Protein AF-A0A975AKE6-F1 (afdb_monomer_lite)

Structure (mmCIF, N/CA/C/O backbone):
data_AF-A0A975AKE6-F1
#
_entry.id   AF-A0A975AKE6-F1
#
loop_
_atom_site.group_PDB
_atom_site.id
_atom_site.type_symbol
_atom_site.label_atom_id
_atom_site.label_alt_id
_atom_site.label_comp_id
_atom_site.label_asym_id
_atom_site.label_entity_id
_atom_site.label_seq_id
_atom_site.pdbx_PDB_ins_code
_atom_site.Cartn_x
_atom_site.Cartn_y
_atom_site.Cartn_z
_atom_site.occupancy
_atom_site.B_iso_or_equiv
_atom_site.auth_seq_id
_atom_site.auth_comp_id
_atom_site.auth_asym_id
_atom_site.auth_atom_id
_atom_site.pdbx_PDB_model_num
ATOM 1 N N . MET A 1 1 ? 58.321 51.737 -12.102 1.00 49.88 1 MET A N 1
ATOM 2 C CA . MET A 1 1 ? 56.994 51.099 -11.915 1.00 49.88 1 MET A CA 1
ATOM 3 C C . MET A 1 1 ? 56.780 49.805 -12.716 1.00 49.88 1 MET A C 1
ATOM 5 O O . MET A 1 1 ? 56.146 48.914 -12.180 1.00 49.88 1 MET A O 1
ATOM 9 N N . LYS A 1 2 ? 57.360 49.602 -13.915 1.00 44.12 2 LYS A N 1
ATOM 10 C CA . LYS A 1 2 ? 57.200 48.333 -14.673 1.00 44.12 2 LYS A CA 1
ATOM 11 C C . LYS A 1 2 ? 58.024 47.121 -14.178 1.00 44.12 2 LYS A C 1
ATOM 13 O O . LYS A 1 2 ? 57.727 46.002 -14.566 1.00 44.12 2 LYS A O 1
ATOM 18 N N . ARG A 1 3 ? 59.021 47.306 -13.299 1.00 41.59 3 ARG A N 1
ATOM 19 C CA . ARG A 1 3 ? 59.817 46.194 -12.724 1.00 41.59 3 ARG A CA 1
ATOM 20 C C . ARG A 1 3 ? 59.220 45.582 -11.447 1.00 41.59 3 ARG A C 1
ATOM 22 O O . ARG A 1 3 ? 59.455 44.413 -11.188 1.00 41.59 3 ARG A O 1
ATOM 29 N N . ALA A 1 4 ? 58.394 46.324 -10.703 1.00 42.16 4 ALA A N 1
ATOM 30 C CA . ALA A 1 4 ? 57.720 45.802 -9.509 1.00 42.16 4 ALA A CA 1
ATOM 31 C C . ALA A 1 4 ? 56.548 44.865 -9.867 1.00 42.16 4 ALA A C 1
ATOM 33 O O . ALA A 1 4 ? 56.367 43.837 -9.227 1.00 42.16 4 ALA A O 1
ATOM 34 N N . ALA A 1 5 ? 55.818 45.155 -10.951 1.00 44.94 5 ALA A N 1
ATOM 35 C CA . ALA A 1 5 ? 54.724 44.304 -11.430 1.00 44.94 5 ALA A CA 1
ATOM 36 C C . ALA A 1 5 ? 55.206 42.947 -11.987 1.00 44.94 5 ALA A C 1
ATOM 38 O O . ALA A 1 5 ? 54.518 41.939 -11.840 1.00 44.94 5 ALA A O 1
ATOM 39 N N . LEU A 1 6 ? 56.411 42.896 -12.573 1.00 47.75 6 LEU A N 1
ATOM 40 C CA . LEU A 1 6 ? 56.992 41.656 -13.101 1.00 47.75 6 LEU A CA 1
ATOM 41 C C . LEU A 1 6 ? 57.468 40.722 -11.974 1.00 47.75 6 LEU A C 1
ATOM 43 O O . LEU A 1 6 ? 57.245 39.520 -12.043 1.00 47.75 6 LEU A O 1
ATOM 47 N N . VAL A 1 7 ? 58.056 41.271 -10.904 1.00 57.16 7 VAL A N 1
ATOM 48 C CA . VAL A 1 7 ? 58.515 40.483 -9.744 1.00 57.16 7 VAL A CA 1
ATOM 49 C C . VAL A 1 7 ? 57.334 39.918 -8.948 1.00 57.16 7 VAL A C 1
ATOM 51 O O . VAL A 1 7 ? 57.383 38.768 -8.525 1.00 57.16 7 VAL A O 1
ATOM 54 N N . VAL A 1 8 ? 56.234 40.670 -8.824 1.00 57.34 8 VAL A N 1
ATOM 55 C CA . VAL A 1 8 ? 54.997 40.179 -8.189 1.00 57.34 8 VAL A CA 1
ATOM 56 C C . VAL A 1 8 ? 54.318 39.099 -9.041 1.00 57.34 8 VAL A C 1
ATOM 58 O O . VAL A 1 8 ? 53.851 38.104 -8.498 1.00 57.34 8 VAL A O 1
ATOM 61 N N . SER A 1 9 ? 54.346 39.218 -10.373 1.00 52.47 9 SER A N 1
ATOM 62 C CA . SER A 1 9 ? 53.786 38.192 -11.269 1.00 52.47 9 SER A CA 1
ATOM 63 C C . SER A 1 9 ? 54.607 36.894 -11.268 1.00 52.47 9 SER A C 1
ATOM 65 O O . SER A 1 9 ? 54.035 35.809 -11.315 1.00 52.47 9 SER A O 1
ATOM 67 N N . ILE A 1 10 ? 55.938 36.985 -11.145 1.00 57.59 10 ILE A N 1
ATOM 68 C CA . ILE A 1 10 ? 56.830 35.815 -11.043 1.00 57.59 10 ILE A CA 1
ATOM 69 C C . ILE A 1 10 ? 56.702 35.135 -9.671 1.00 57.59 10 ILE A C 1
ATOM 71 O O . ILE A 1 10 ? 56.704 33.909 -9.603 1.00 57.59 10 ILE A O 1
ATOM 75 N N . LEU A 1 11 ? 56.513 35.896 -8.586 1.00 48.44 11 LEU A N 1
ATOM 76 C CA . LEU A 1 11 ? 56.268 35.328 -7.255 1.00 48.44 11 LEU A CA 1
ATOM 77 C C . LEU A 1 11 ? 54.892 34.651 -7.155 1.00 48.44 11 LEU A C 1
ATOM 79 O O . LEU A 1 11 ? 54.793 33.581 -6.562 1.00 48.44 11 LEU A O 1
ATOM 83 N N . ILE A 1 12 ? 53.852 35.203 -7.790 1.00 55.06 12 ILE A N 1
ATOM 84 C CA . ILE A 1 12 ? 52.533 34.553 -7.868 1.00 55.06 12 ILE A CA 1
ATOM 85 C C . ILE A 1 12 ? 52.611 33.284 -8.732 1.00 55.06 12 ILE A C 1
ATOM 87 O O . ILE A 1 12 ? 52.099 32.244 -8.326 1.00 55.06 12 ILE A O 1
ATOM 91 N N . ALA A 1 13 ? 53.330 33.311 -9.860 1.00 44.41 13 ALA A N 1
ATOM 92 C CA . ALA A 1 13 ? 53.538 32.126 -10.695 1.00 44.41 13 ALA A CA 1
ATOM 93 C C . ALA A 1 13 ? 54.356 31.023 -9.990 1.00 44.41 13 ALA A C 1
ATOM 95 O O . ALA A 1 13 ? 54.027 29.849 -10.131 1.00 44.41 13 ALA A O 1
ATOM 96 N N . MET A 1 14 ? 55.363 31.366 -9.174 1.00 41.09 14 MET A N 1
ATOM 97 C CA . MET A 1 14 ? 56.112 30.379 -8.375 1.00 41.09 14 MET A CA 1
ATOM 98 C C . MET A 1 14 ? 55.288 29.801 -7.218 1.00 41.09 14 MET A C 1
ATOM 100 O O . MET A 1 14 ? 55.422 28.617 -6.923 1.00 41.09 14 MET A O 1
ATOM 104 N N . VAL A 1 15 ? 54.392 30.580 -6.602 1.00 46.50 15 VAL A N 1
ATOM 105 C CA . VAL A 1 15 ? 53.468 30.066 -5.573 1.00 46.50 15 VAL A CA 1
ATOM 106 C C . VAL A 1 15 ? 52.425 29.117 -6.182 1.00 46.50 15 VAL A C 1
ATOM 108 O O . VAL A 1 15 ? 52.074 28.122 -5.549 1.00 46.50 15 VAL A O 1
ATOM 111 N N . PHE A 1 16 ? 51.987 29.354 -7.424 1.00 44.34 16 PHE A N 1
ATOM 112 C CA . PHE A 1 16 ? 51.128 28.414 -8.157 1.00 44.34 16 PHE A CA 1
ATOM 113 C C . PHE A 1 16 ? 51.883 27.182 -8.682 1.00 44.34 16 PHE A C 1
ATOM 115 O O . PHE A 1 16 ? 51.294 26.108 -8.753 1.00 44.34 16 PHE A O 1
ATOM 122 N N . TRP A 1 17 ? 53.181 27.290 -8.983 1.00 37.31 17 TRP A N 1
ATOM 123 C CA . TRP A 1 17 ? 53.981 26.150 -9.443 1.00 37.31 17 TRP A CA 1
ATOM 124 C C . TRP A 1 17 ? 54.412 25.225 -8.293 1.00 37.31 17 TRP A C 1
ATOM 126 O O . TRP A 1 17 ? 54.286 24.012 -8.417 1.00 37.31 17 TRP A O 1
ATOM 136 N N . VAL A 1 18 ? 54.781 25.773 -7.126 1.00 41.84 18 VAL A N 1
ATOM 137 C CA . VAL A 1 18 ? 55.120 24.973 -5.928 1.00 41.84 18 VAL A CA 1
ATOM 138 C C . VAL A 1 18 ? 53.881 24.318 -5.296 1.00 41.84 18 VAL A C 1
ATOM 140 O O . VAL A 1 18 ? 53.994 23.250 -4.707 1.00 41.84 18 VAL A O 1
ATOM 143 N N . LYS A 1 19 ? 52.674 24.879 -5.480 1.00 38.41 19 LYS A N 1
ATOM 144 C CA . LYS A 1 19 ? 51.414 24.196 -5.114 1.00 38.41 19 LYS A CA 1
ATOM 145 C C . LYS A 1 19 ? 50.866 23.257 -6.198 1.00 38.41 19 LYS A C 1
ATOM 147 O O . LYS A 1 19 ? 49.964 22.477 -5.910 1.00 38.41 19 LYS A O 1
ATOM 152 N N . GLY A 1 20 ? 51.396 23.319 -7.422 1.00 35.25 20 GLY A N 1
ATOM 153 C CA . GLY A 1 20 ? 50.968 22.490 -8.552 1.00 35.25 20 GLY A CA 1
ATOM 154 C C . GLY A 1 20 ? 51.682 21.140 -8.655 1.00 35.25 20 GLY A C 1
ATOM 155 O O . GLY A 1 20 ? 51.139 20.223 -9.261 1.00 35.25 20 GLY A O 1
ATOM 156 N N . THR A 1 21 ? 52.861 20.982 -8.045 1.00 36.75 21 THR A N 1
ATOM 157 C CA . THR A 1 21 ? 53.654 19.742 -8.147 1.00 36.75 21 THR A CA 1
ATOM 158 C C . THR A 1 21 ? 53.524 18.787 -6.958 1.00 36.75 21 THR A C 1
ATOM 160 O O . THR A 1 21 ? 54.073 17.696 -7.028 1.00 36.75 21 THR A O 1
ATOM 163 N N . ASP A 1 22 ? 52.756 19.135 -5.918 1.00 34.28 22 ASP A N 1
ATOM 164 C CA . ASP A 1 22 ? 52.519 18.259 -4.748 1.00 34.28 22 ASP A CA 1
ATOM 165 C C . ASP A 1 22 ? 51.100 17.652 -4.688 1.00 34.28 22 ASP A C 1
ATOM 167 O O . ASP A 1 22 ? 50.769 16.906 -3.773 1.00 34.28 22 ASP A O 1
ATOM 171 N N . ILE A 1 23 ? 50.246 17.914 -5.688 1.00 34.56 23 ILE A N 1
ATOM 172 C CA . ILE A 1 23 ? 48.891 17.322 -5.775 1.00 34.56 23 ILE A CA 1
ATOM 173 C C . ILE A 1 23 ? 48.844 16.128 -6.753 1.00 34.56 23 ILE A C 1
ATOM 175 O O . ILE A 1 23 ? 47.845 15.417 -6.826 1.00 34.56 23 ILE A O 1
ATOM 179 N N . GLN A 1 24 ? 49.946 15.823 -7.450 1.00 34.19 24 GLN A N 1
ATOM 180 C CA . GLN A 1 24 ? 50.045 14.662 -8.350 1.00 34.19 24 GLN A CA 1
ATOM 181 C C . GLN A 1 24 ? 50.717 13.413 -7.748 1.00 34.19 24 GLN A C 1
ATOM 183 O O . GLN A 1 24 ? 50.883 12.430 -8.463 1.00 34.19 24 GLN A O 1
ATOM 188 N N . ALA A 1 25 ? 51.037 13.389 -6.447 1.00 33.97 25 ALA A N 1
ATOM 189 C CA . ALA A 1 25 ? 51.687 12.229 -5.817 1.00 33.97 25 ALA A CA 1
ATOM 190 C C . ALA A 1 25 ? 50.913 11.574 -4.654 1.00 33.97 25 ALA A C 1
ATOM 192 O O . ALA A 1 25 ? 51.391 10.587 -4.103 1.00 33.97 25 ALA A O 1
ATOM 193 N N . GLN A 1 26 ? 49.714 12.048 -4.284 1.00 35.81 26 GLN A N 1
ATOM 194 C CA . GLN A 1 26 ? 48.976 11.449 -3.157 1.00 35.81 26 GLN A CA 1
ATOM 195 C C . GLN A 1 26 ? 47.446 11.479 -3.291 1.00 35.81 26 GLN A C 1
ATOM 197 O O . GLN A 1 26 ? 46.709 11.747 -2.348 1.00 35.81 26 GLN A O 1
ATOM 202 N N . LYS A 1 27 ? 46.957 11.133 -4.482 1.00 29.89 27 LYS A N 1
ATOM 203 C CA . LYS A 1 27 ? 45.608 10.587 -4.664 1.00 29.89 27 LYS A CA 1
ATOM 204 C C . LYS A 1 27 ? 45.702 9.330 -5.524 1.00 29.89 27 LYS A C 1
ATOM 206 O O . LYS A 1 27 ? 45.198 9.260 -6.638 1.00 29.89 27 LYS A O 1
ATOM 211 N N . GLN A 1 28 ? 46.334 8.301 -4.960 1.00 30.12 28 GLN A N 1
ATOM 212 C CA . GLN A 1 28 ? 45.727 6.980 -5.068 1.00 30.12 28 GLN A CA 1
ATOM 213 C C . GLN A 1 28 ? 44.375 7.106 -4.367 1.00 30.12 28 GLN A C 1
ATOM 215 O O . GLN A 1 28 ? 44.246 6.911 -3.164 1.00 30.12 28 GLN A O 1
ATOM 220 N N . THR A 1 29 ? 43.366 7.537 -5.119 1.00 29.88 29 THR A N 1
ATOM 221 C CA . THR A 1 29 ? 42.022 7.050 -4.877 1.00 29.88 29 THR A CA 1
ATOM 222 C C . THR A 1 29 ? 42.173 5.539 -4.919 1.00 29.88 29 THR A C 1
ATOM 224 O O . THR A 1 29 ? 42.342 4.952 -5.986 1.00 29.88 29 THR A O 1
ATOM 227 N N . GLU A 1 30 ? 42.156 4.908 -3.750 1.00 27.14 30 GLU A N 1
ATOM 228 C CA . GLU A 1 30 ? 41.479 3.634 -3.634 1.00 27.14 30 GLU A CA 1
ATOM 229 C C . GLU A 1 30 ? 40.053 3.894 -4.134 1.00 27.14 30 GLU A C 1
ATOM 231 O O . GLU A 1 30 ? 39.128 4.163 -3.374 1.00 27.14 30 GLU A O 1
ATOM 236 N N . THR A 1 31 ? 39.854 3.842 -5.454 1.00 27.42 31 THR A N 1
ATOM 237 C CA . THR A 1 31 ? 38.698 3.128 -5.965 1.00 27.42 31 THR A CA 1
ATOM 238 C C . THR A 1 31 ? 38.788 1.784 -5.271 1.00 27.42 31 THR A C 1
ATOM 240 O O . THR A 1 31 ? 39.519 0.898 -5.709 1.00 27.42 31 THR A O 1
ATOM 243 N N . LYS A 1 32 ? 38.082 1.644 -4.146 1.00 28.23 32 LYS A N 1
ATOM 244 C CA . LYS A 1 32 ? 37.497 0.361 -3.812 1.00 28.23 32 LYS A CA 1
ATOM 245 C C . LYS A 1 32 ? 36.638 0.025 -5.025 1.00 28.23 32 LYS A C 1
ATOM 247 O O . LYS A 1 32 ? 35.461 0.356 -5.077 1.00 28.23 32 LYS A O 1
ATOM 252 N N . GLN A 1 33 ? 37.254 -0.596 -6.031 1.00 28.70 33 GLN A N 1
ATOM 253 C CA . GLN A 1 33 ? 36.583 -1.662 -6.738 1.00 28.70 33 GLN A CA 1
ATOM 254 C C . GLN A 1 33 ? 36.120 -2.576 -5.612 1.00 28.70 33 GLN A C 1
ATOM 256 O O . GLN A 1 33 ? 36.915 -3.310 -5.029 1.00 28.70 33 GLN A O 1
ATOM 261 N N . MET A 1 34 ? 34.857 -2.430 -5.208 1.00 27.95 34 MET A N 1
ATOM 262 C CA . MET A 1 34 ? 34.174 -3.553 -4.601 1.00 27.95 34 MET A CA 1
ATOM 263 C C . MET A 1 34 ? 34.404 -4.693 -5.579 1.00 27.95 34 MET A C 1
ATOM 265 O O . MET A 1 34 ? 34.076 -4.554 -6.761 1.00 27.95 34 MET A O 1
ATOM 269 N N . GLU A 1 35 ? 35.072 -5.744 -5.105 1.00 25.98 35 GLU A N 1
ATOM 270 C CA . GLU A 1 35 ? 35.262 -6.942 -5.903 1.00 25.98 35 GLU A CA 1
ATOM 271 C C . GLU A 1 35 ? 33.906 -7.291 -6.526 1.00 25.98 35 GLU A C 1
ATOM 273 O O . GLU A 1 35 ? 32.893 -7.289 -5.807 1.00 25.98 35 GLU A O 1
ATOM 278 N N . PRO A 1 36 ? 33.843 -7.525 -7.851 1.00 29.66 36 PRO A N 1
ATOM 279 C CA . PRO A 1 36 ? 32.657 -8.133 -8.424 1.00 29.66 36 PRO A CA 1
ATOM 280 C C . PRO A 1 36 ? 32.360 -9.353 -7.564 1.00 29.66 36 PRO A C 1
ATOM 282 O O . PRO A 1 36 ? 33.284 -10.101 -7.241 1.00 29.66 36 PRO A O 1
ATOM 285 N N . VAL A 1 37 ? 31.104 -9.515 -7.136 1.00 35.47 37 VAL A N 1
ATOM 286 C CA . VAL A 1 37 ? 30.696 -10.724 -6.421 1.00 35.47 37 VAL A CA 1
ATOM 287 C C . VAL A 1 37 ? 31.221 -11.882 -7.253 1.00 35.47 37 VAL A C 1
ATOM 289 O O . VAL A 1 37 ? 30.804 -12.057 -8.401 1.00 35.47 37 VAL A O 1
ATOM 292 N N . ALA A 1 38 ? 32.195 -12.607 -6.705 1.00 29.20 38 ALA A N 1
ATOM 293 C CA . ALA A 1 38 ? 32.688 -13.830 -7.291 1.00 29.20 38 ALA A CA 1
ATOM 294 C C . ALA A 1 38 ? 31.552 -14.842 -7.143 1.00 29.20 38 ALA A C 1
ATOM 296 O O . ALA A 1 38 ? 31.514 -15.649 -6.220 1.00 29.20 38 ALA A O 1
ATOM 297 N N . ILE A 1 39 ? 30.558 -14.732 -8.025 1.00 43.06 39 ILE A N 1
ATOM 298 C CA . ILE A 1 39 ? 29.711 -15.856 -8.365 1.00 43.06 39 ILE A CA 1
ATOM 299 C C . ILE A 1 39 ? 30.700 -16.874 -8.920 1.00 43.06 39 ILE A C 1
ATOM 301 O O . ILE A 1 39 ? 31.447 -16.570 -9.852 1.00 43.06 39 ILE A O 1
ATOM 305 N N . ASP A 1 40 ? 30.773 -18.030 -8.274 1.00 40.41 40 ASP A N 1
ATOM 306 C CA . ASP A 1 40 ? 31.625 -19.141 -8.675 1.00 40.41 40 ASP A CA 1
ATOM 307 C C . ASP A 1 40 ? 31.110 -19.698 -10.013 1.00 40.41 40 ASP A C 1
ATOM 309 O O . ASP A 1 40 ? 30.328 -20.648 -10.080 1.00 40.41 40 ASP A O 1
ATOM 313 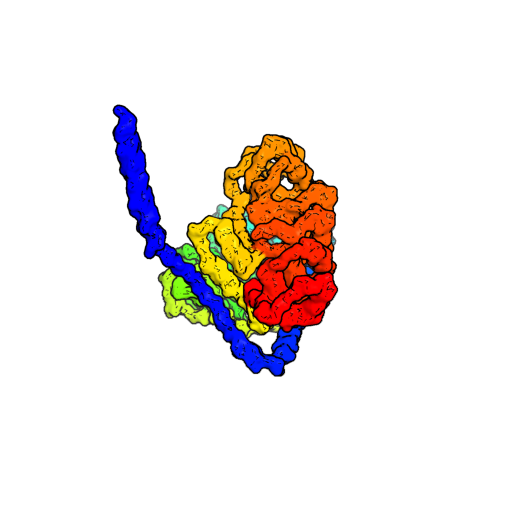N N . TRP A 1 41 ? 31.483 -19.012 -11.093 1.00 42.44 41 TRP A N 1
ATOM 314 C CA . TRP A 1 41 ? 31.120 -19.366 -12.458 1.00 42.44 41 TRP A CA 1
ATOM 315 C C . TRP A 1 41 ? 31.775 -20.686 -12.874 1.00 42.44 41 TRP A C 1
ATOM 317 O O . TRP A 1 41 ? 31.175 -21.419 -13.653 1.00 42.44 41 TRP A O 1
ATOM 327 N N . GLU A 1 42 ? 32.931 -21.040 -12.296 1.00 39.66 42 GLU A N 1
ATOM 328 C CA . GLU A 1 42 ? 33.605 -22.324 -12.533 1.00 39.66 42 GLU A CA 1
ATOM 329 C C . GLU A 1 42 ? 32.760 -23.510 -12.043 1.00 39.66 42 GLU A C 1
ATOM 331 O O . GLU A 1 42 ? 32.706 -24.550 -12.704 1.00 39.66 42 GLU A O 1
ATOM 336 N N . ARG A 1 43 ? 32.020 -23.354 -10.937 1.00 41.28 43 ARG A N 1
ATOM 337 C CA . ARG A 1 43 ? 31.096 -24.386 -10.437 1.00 41.28 43 ARG A CA 1
ATOM 338 C C . ARG A 1 43 ? 29.852 -24.581 -11.312 1.00 41.28 43 ARG A C 1
ATOM 340 O O . ARG A 1 43 ? 29.280 -25.669 -11.297 1.00 41.28 43 ARG A O 1
ATOM 347 N N . LEU A 1 44 ? 29.447 -23.567 -12.082 1.00 37.25 44 LEU A N 1
ATOM 348 C CA . LEU A 1 44 ? 28.338 -23.642 -13.046 1.00 37.25 44 LEU A CA 1
ATOM 349 C C . LEU A 1 44 ? 28.811 -24.083 -14.445 1.00 37.25 44 LEU A C 1
ATOM 351 O O . LEU A 1 44 ? 28.113 -24.838 -15.116 1.00 37.25 44 LEU A O 1
ATOM 355 N N . GLU A 1 45 ? 30.014 -23.711 -14.878 1.00 39.44 45 GLU A N 1
ATOM 356 C CA . GLU A 1 45 ? 30.580 -24.137 -16.170 1.00 39.44 45 GLU A CA 1
ATOM 357 C C . GLU A 1 45 ? 30.930 -25.635 -16.207 1.00 39.44 45 GLU A C 1
ATOM 359 O O . GLU A 1 45 ? 30.842 -26.266 -17.258 1.00 39.44 45 GLU A O 1
ATOM 364 N N . GLN A 1 46 ? 31.198 -26.269 -15.058 1.00 39.16 46 GLN A N 1
ATOM 365 C CA . GLN A 1 46 ? 31.370 -27.731 -14.968 1.00 39.16 46 GLN A CA 1
ATOM 366 C C . GLN A 1 46 ? 30.069 -28.536 -15.189 1.00 39.16 46 GLN A C 1
ATOM 368 O O . GLN A 1 46 ? 30.066 -29.765 -15.083 1.00 39.16 46 GLN A O 1
ATOM 373 N N . THR A 1 47 ? 28.955 -27.868 -15.507 1.00 40.34 47 THR A N 1
ATOM 374 C CA . THR A 1 47 ? 27.612 -28.455 -15.561 1.00 40.34 47 THR A CA 1
ATOM 375 C C . THR A 1 47 ? 26.943 -28.350 -16.944 1.00 40.34 47 THR A C 1
ATOM 377 O O . THR A 1 47 ? 25.723 -28.275 -17.049 1.00 40.34 47 THR A O 1
ATOM 380 N N . GLU A 1 48 ? 27.710 -28.473 -18.037 1.00 41.88 48 GLU A N 1
ATOM 381 C CA . GLU A 1 48 ? 27.177 -28.604 -19.417 1.00 41.88 48 GLU A CA 1
ATOM 382 C C . GLU A 1 48 ? 26.185 -29.786 -19.589 1.00 41.88 48 GLU A C 1
ATOM 384 O O . GLU A 1 48 ? 25.355 -29.786 -20.495 1.00 41.88 48 GLU A O 1
ATOM 389 N N . SER A 1 49 ? 26.196 -30.786 -18.692 1.00 43.75 49 SER A N 1
ATOM 390 C CA . SER A 1 49 ? 25.216 -31.896 -18.682 1.00 43.75 49 SER A CA 1
ATOM 391 C C . SER A 1 49 ? 23.952 -31.645 -17.833 1.00 43.75 49 SER A C 1
ATOM 393 O O . SER A 1 49 ? 23.087 -32.516 -17.724 1.00 43.75 49 SER A O 1
ATOM 395 N N . LEU A 1 50 ? 23.826 -30.453 -17.242 1.00 46.44 50 LEU A N 1
ATOM 396 C CA . LEU A 1 50 ? 22.885 -30.097 -16.165 1.00 46.44 50 LEU A CA 1
ATOM 397 C C . LEU A 1 50 ? 22.021 -28.860 -16.501 1.00 46.44 50 LEU A C 1
ATOM 399 O O . LEU A 1 50 ? 21.095 -28.549 -15.748 1.00 46.44 50 LEU A O 1
ATOM 403 N N . GLU A 1 51 ? 22.229 -28.218 -17.661 1.00 58.16 51 GLU A N 1
ATOM 404 C CA . GLU A 1 51 ? 21.378 -27.116 -18.149 1.00 58.16 51 GLU A CA 1
ATOM 405 C C . GLU A 1 51 ? 19.901 -27.524 -18.243 1.00 58.16 51 GLU A C 1
ATOM 407 O O . GLU A 1 51 ? 19.008 -26.759 -17.886 1.00 58.16 51 GLU A O 1
ATOM 412 N N . LYS A 1 52 ? 19.617 -28.759 -18.676 1.00 60.03 52 LYS A N 1
ATOM 413 C CA . LYS A 1 52 ? 18.241 -29.254 -18.814 1.00 60.03 52 LYS A CA 1
ATOM 414 C C . LYS A 1 52 ? 17.532 -29.421 -17.452 1.00 60.03 52 LYS A C 1
ATOM 416 O O . LYS A 1 52 ? 16.441 -28.875 -17.315 1.00 60.03 52 LYS A O 1
ATOM 421 N N . PRO A 1 53 ? 18.126 -30.077 -16.433 1.00 68.94 53 PRO A N 1
ATOM 422 C CA . PRO A 1 53 ? 17.592 -30.090 -15.066 1.00 68.94 53 PRO A CA 1
ATOM 423 C C . PRO A 1 53 ? 17.347 -28.706 -14.448 1.00 68.94 53 PRO A C 1
ATOM 425 O O . PRO A 1 53 ? 16.322 -28.513 -13.789 1.00 68.94 53 PRO A O 1
ATOM 428 N N . LEU A 1 54 ? 18.245 -27.738 -14.668 1.00 75.19 54 LEU A N 1
ATOM 429 C CA . LEU A 1 54 ? 18.063 -26.361 -14.194 1.00 75.19 54 LEU A CA 1
ATOM 430 C C . LEU A 1 54 ? 16.887 -25.678 -14.907 1.00 75.19 54 LEU A C 1
ATOM 432 O O . LEU A 1 54 ? 16.012 -25.118 -14.251 1.00 75.19 54 LEU A O 1
ATOM 436 N N . LEU A 1 55 ? 16.823 -25.775 -16.238 1.00 75.38 55 LEU A N 1
ATOM 437 C CA . LEU A 1 55 ? 15.743 -25.204 -17.047 1.00 75.38 55 LEU A CA 1
ATOM 438 C C . LEU A 1 55 ? 14.378 -25.824 -16.748 1.00 75.38 55 LEU A C 1
ATOM 440 O O . LEU A 1 55 ? 13.371 -25.117 -16.773 1.00 75.38 55 LEU A O 1
ATOM 444 N N . ASP A 1 56 ? 14.326 -27.129 -16.488 1.00 75.75 56 ASP A N 1
ATOM 445 C CA . ASP A 1 56 ? 13.099 -27.811 -16.078 1.00 75.75 56 ASP A CA 1
ATOM 446 C C . ASP A 1 56 ? 12.683 -27.350 -14.665 1.00 75.75 56 ASP A C 1
ATOM 448 O O . ASP A 1 56 ? 11.529 -26.977 -14.469 1.00 75.75 56 ASP A O 1
ATOM 452 N N . SER A 1 57 ? 13.629 -27.211 -13.725 1.00 77.31 57 SER A N 1
ATOM 453 C CA . SER A 1 57 ? 13.354 -26.687 -12.373 1.00 77.31 57 SER A CA 1
ATOM 454 C C . SER A 1 57 ? 12.846 -25.239 -12.379 1.00 77.31 57 SER A C 1
ATOM 456 O O . SER A 1 57 ? 11.874 -24.919 -11.692 1.00 77.31 57 SER A O 1
ATOM 458 N N . VAL A 1 58 ? 13.473 -24.358 -13.171 1.00 82.19 58 VAL A N 1
ATOM 459 C CA . VAL A 1 58 ? 13.039 -22.961 -13.346 1.00 82.19 58 VAL A CA 1
ATOM 460 C C . VAL A 1 58 ? 11.639 -22.910 -13.958 1.00 82.19 58 VAL A C 1
ATOM 462 O O . VAL A 1 58 ? 10.795 -22.151 -13.485 1.00 82.19 58 VAL A O 1
ATOM 465 N N . ARG A 1 59 ? 11.359 -23.738 -14.974 1.00 83.00 59 ARG A N 1
ATOM 466 C CA . ARG A 1 59 ? 10.041 -23.811 -15.623 1.00 83.00 59 ARG A CA 1
ATOM 467 C C . ARG A 1 59 ? 8.948 -24.261 -14.654 1.00 83.00 59 ARG A C 1
ATOM 469 O O . ARG A 1 59 ? 7.890 -23.635 -14.606 1.00 83.00 59 ARG A O 1
ATOM 476 N N . ASP A 1 60 ? 9.210 -25.304 -13.873 1.00 82.31 60 ASP A N 1
ATOM 477 C CA . ASP A 1 60 ? 8.242 -25.854 -12.922 1.00 82.31 60 ASP A CA 1
ATOM 478 C C . ASP A 1 60 ? 7.911 -24.843 -11.816 1.00 82.31 60 ASP A C 1
ATOM 480 O O . ASP A 1 60 ? 6.740 -24.599 -11.516 1.00 82.31 60 ASP A O 1
ATOM 484 N N . ILE A 1 61 ? 8.925 -24.178 -11.252 1.00 82.50 61 ILE A N 1
ATOM 485 C CA . ILE A 1 61 ? 8.715 -23.163 -10.209 1.00 82.50 61 ILE A CA 1
ATOM 486 C C . ILE A 1 61 ? 8.042 -21.910 -10.787 1.00 82.50 61 ILE A C 1
ATOM 488 O O . ILE A 1 61 ? 7.142 -21.360 -10.147 1.00 82.50 61 ILE A O 1
ATOM 492 N N . LYS A 1 62 ? 8.384 -21.485 -12.014 1.00 83.94 62 LYS A N 1
ATOM 493 C CA . LYS A 1 62 ? 7.677 -20.394 -12.710 1.00 83.94 62 LYS A CA 1
ATOM 494 C C . LYS A 1 62 ? 6.191 -20.671 -12.876 1.00 83.94 62 LYS A C 1
ATOM 496 O O . LYS A 1 62 ? 5.390 -19.767 -12.643 1.00 83.94 62 LYS A O 1
ATOM 501 N N . ALA A 1 63 ? 5.809 -21.900 -13.222 1.00 84.25 63 ALA A N 1
ATOM 502 C CA . ALA A 1 63 ? 4.402 -22.278 -13.336 1.00 84.25 63 ALA A CA 1
ATOM 503 C C . ALA A 1 63 ? 3.659 -22.103 -11.998 1.00 84.25 63 ALA A C 1
ATOM 505 O O . ALA A 1 63 ? 2.562 -21.540 -11.967 1.00 84.25 63 ALA A O 1
ATOM 506 N N . VAL A 1 64 ? 4.284 -22.496 -10.882 1.00 80.94 64 VAL A N 1
ATOM 507 C CA . VAL A 1 64 ? 3.724 -22.306 -9.533 1.00 80.94 64 VAL A CA 1
ATOM 508 C C . VAL A 1 64 ? 3.628 -20.821 -9.168 1.00 80.94 64 VAL A C 1
ATOM 510 O O . VAL A 1 64 ? 2.580 -20.360 -8.714 1.00 80.94 64 VAL A O 1
ATOM 513 N N . VAL A 1 65 ? 4.684 -20.036 -9.408 1.00 81.81 65 VAL A N 1
ATOM 514 C CA . VAL A 1 65 ? 4.688 -18.585 -9.148 1.00 81.81 65 VAL A CA 1
ATOM 515 C C . VAL A 1 65 ? 3.636 -17.863 -9.999 1.00 81.81 65 VAL A C 1
ATOM 517 O O . VAL A 1 65 ? 2.962 -16.957 -9.503 1.00 81.81 65 VAL A O 1
ATOM 520 N N . ARG A 1 66 ? 3.428 -18.275 -11.255 1.00 82.31 66 ARG A N 1
ATOM 521 C CA . ARG A 1 66 ? 2.366 -17.741 -12.119 1.00 82.31 66 ARG A CA 1
ATOM 522 C C . ARG A 1 66 ? 0.985 -18.043 -11.557 1.00 82.31 66 ARG A C 1
ATOM 524 O O . ARG A 1 66 ? 0.182 -17.123 -11.419 1.00 82.31 66 ARG A O 1
ATOM 531 N N . GLN A 1 67 ? 0.733 -19.289 -11.158 1.00 80.88 67 GLN A N 1
ATOM 532 C CA . GLN A 1 67 ? -0.526 -19.668 -10.522 1.00 80.88 67 GLN A CA 1
ATOM 533 C C . GLN A 1 67 ? -0.791 -18.816 -9.270 1.00 80.88 67 GLN A C 1
ATOM 535 O O . GLN A 1 67 ? -1.904 -18.330 -9.078 1.00 80.88 67 GLN A O 1
ATOM 540 N N . CYS A 1 68 ? 0.240 -18.555 -8.462 1.00 79.38 68 CYS A N 1
ATOM 541 C CA . CYS A 1 68 ? 0.159 -17.649 -7.317 1.00 79.38 68 CYS A CA 1
ATOM 542 C C . CYS A 1 68 ? -0.216 -16.206 -7.711 1.00 79.38 68 CYS A C 1
ATOM 544 O O . CYS A 1 68 ? -1.020 -15.566 -7.027 1.00 79.38 68 CYS A O 1
ATOM 546 N N . ARG A 1 69 ? 0.338 -15.673 -8.810 1.00 75.12 69 ARG A N 1
ATOM 547 C CA . ARG A 1 69 ? 0.006 -14.329 -9.323 1.00 75.12 69 ARG A CA 1
ATOM 548 C C . ARG A 1 69 ? -1.422 -14.255 -9.857 1.00 75.12 69 ARG A C 1
ATOM 550 O O . ARG A 1 69 ? -2.148 -13.331 -9.504 1.00 75.12 69 ARG A O 1
ATOM 557 N N . GLU A 1 70 ? -1.847 -15.238 -10.645 1.00 73.94 70 GLU A N 1
ATOM 558 C CA . GLU A 1 70 ? -3.218 -15.330 -11.162 1.00 73.94 70 GLU A CA 1
ATOM 559 C C . GLU A 1 70 ? -4.238 -15.470 -10.034 1.00 73.94 70 GLU A C 1
ATOM 561 O O . GLU A 1 70 ? -5.282 -14.822 -10.053 1.00 73.94 70 GLU A O 1
ATOM 566 N N . GLN A 1 71 ? -3.922 -16.263 -9.007 1.00 67.12 71 GLN A N 1
ATOM 567 C CA . GLN A 1 71 ? -4.749 -16.366 -7.810 1.00 67.12 71 GLN A CA 1
ATOM 568 C C . GLN A 1 71 ? -4.900 -15.008 -7.126 1.00 67.12 71 GLN A C 1
ATOM 570 O O . GLN A 1 71 ? -6.031 -14.629 -6.846 1.00 67.12 71 GLN A O 1
ATOM 575 N N . ARG A 1 72 ? -3.807 -14.250 -6.938 1.00 65.25 72 ARG A N 1
ATOM 576 C CA . ARG A 1 72 ? -3.848 -12.885 -6.380 1.00 65.25 72 ARG A CA 1
ATOM 577 C C . ARG A 1 72 ? -4.645 -11.909 -7.250 1.00 65.25 72 ARG A C 1
ATOM 579 O O . ARG A 1 72 ? -5.423 -11.133 -6.704 1.00 65.25 72 ARG A O 1
ATOM 586 N N . LYS A 1 73 ? -4.488 -11.957 -8.577 1.00 61.78 73 LYS A N 1
ATOM 587 C CA . LYS A 1 73 ? -5.228 -11.102 -9.523 1.00 61.78 73 LYS A CA 1
ATOM 588 C C . LYS A 1 73 ? -6.729 -11.407 -9.486 1.00 61.78 73 LYS A C 1
ATOM 590 O O . LYS A 1 73 ? -7.540 -10.500 -9.346 1.00 61.78 73 LYS A O 1
ATOM 595 N N . ASN A 1 74 ? -7.094 -12.688 -9.473 1.00 57.97 74 ASN A N 1
ATOM 596 C CA . ASN A 1 74 ? -8.478 -13.129 -9.300 1.00 57.97 74 ASN A CA 1
ATOM 597 C C . ASN A 1 74 ? -9.055 -12.748 -7.927 1.00 57.97 74 ASN A C 1
ATOM 599 O O . ASN A 1 74 ? -10.274 -12.666 -7.783 1.00 57.97 74 ASN A O 1
ATOM 603 N N . THR A 1 75 ? -8.220 -12.494 -6.914 1.00 52.75 75 THR A N 1
ATOM 604 C CA . THR A 1 75 ? -8.683 -12.018 -5.607 1.00 52.75 75 THR A CA 1
ATOM 605 C C . THR A 1 75 ? -9.300 -10.620 -5.681 1.00 52.75 75 THR A C 1
ATOM 607 O O . THR A 1 75 ? -10.198 -10.364 -4.890 1.00 52.75 75 THR A O 1
ATOM 610 N N . SER A 1 76 ? -8.934 -9.734 -6.624 1.00 41.94 76 SER A N 1
ATOM 611 C CA . SER A 1 76 ? -9.569 -8.401 -6.713 1.00 41.94 76 SER A CA 1
ATOM 612 C C . SER A 1 76 ? -10.991 -8.458 -7.285 1.00 41.94 76 SER A C 1
ATOM 614 O O . SER A 1 76 ? -11.881 -7.792 -6.771 1.00 41.94 76 SER A O 1
ATOM 616 N N . GLU A 1 77 ? -11.248 -9.302 -8.287 1.00 45.28 77 GLU A N 1
ATOM 617 C CA . GLU A 1 77 ? -12.608 -9.547 -8.799 1.00 45.28 77 GLU A CA 1
ATOM 618 C C . GLU A 1 77 ? -13.449 -10.364 -7.808 1.00 45.28 77 GLU A C 1
ATOM 620 O O . GLU A 1 77 ? -14.648 -10.126 -7.633 1.00 45.28 77 GLU A O 1
ATOM 625 N N . LYS A 1 78 ? -12.814 -11.312 -7.104 1.00 51.12 78 LYS A N 1
ATOM 626 C CA . LYS A 1 78 ? -13.443 -12.027 -5.988 1.00 51.12 78 LYS A CA 1
ATOM 627 C C . LYS A 1 78 ? -13.725 -11.111 -4.807 1.00 51.12 78 LYS A C 1
ATOM 629 O O . LYS A 1 78 ? -14.681 -11.393 -4.103 1.00 51.12 78 LYS A O 1
ATOM 634 N N . ARG A 1 79 ? -12.949 -10.043 -4.598 1.00 49.78 79 ARG A N 1
ATOM 635 C CA . ARG A 1 79 ? -13.187 -9.041 -3.554 1.00 49.78 79 ARG A CA 1
ATOM 636 C C . ARG A 1 79 ? -14.519 -8.355 -3.812 1.00 49.78 79 ARG A C 1
ATOM 638 O O . ARG A 1 79 ? -15.415 -8.553 -3.015 1.00 49.78 79 ARG A O 1
ATOM 645 N N . THR A 1 80 ? -14.738 -7.749 -4.978 1.00 48.44 80 THR A N 1
ATOM 646 C CA . THR A 1 80 ? -16.036 -7.123 -5.304 1.00 48.44 80 THR A CA 1
ATOM 647 C C . THR A 1 80 ? -17.211 -8.109 -5.241 1.00 48.44 80 THR A C 1
ATOM 649 O O . THR A 1 80 ? -18.265 -7.784 -4.702 1.00 48.44 80 THR A O 1
ATOM 652 N N . ARG A 1 81 ? -17.040 -9.357 -5.712 1.00 55.75 81 ARG A N 1
ATOM 653 C CA . ARG A 1 81 ? -18.085 -10.394 -5.566 1.00 55.75 81 ARG A CA 1
ATOM 654 C C . ARG A 1 81 ? -18.330 -10.793 -4.111 1.00 55.75 81 ARG A C 1
ATOM 656 O O . ARG A 1 81 ? -19.475 -11.022 -3.740 1.00 55.75 81 ARG A O 1
ATOM 663 N N . ARG A 1 82 ? -17.274 -10.886 -3.303 1.00 56.19 82 ARG A N 1
ATOM 664 C CA . ARG A 1 82 ? -17.340 -11.160 -1.864 1.00 56.19 82 ARG A CA 1
ATOM 665 C C . ARG A 1 82 ? -18.020 -10.010 -1.134 1.00 56.19 82 ARG A C 1
ATOM 667 O O . ARG A 1 82 ? -18.834 -10.284 -0.271 1.00 56.19 82 ARG A O 1
ATOM 674 N N . GLU A 1 83 ? -17.742 -8.764 -1.499 1.00 57.66 83 GLU A N 1
ATOM 675 C CA . GLU A 1 83 ? -18.373 -7.579 -0.916 1.00 57.66 83 GLU A CA 1
ATOM 676 C C . GLU A 1 83 ? -19.877 -7.559 -1.201 1.00 57.66 83 GLU A C 1
ATOM 678 O O . GLU A 1 83 ? -20.674 -7.454 -0.274 1.00 57.66 83 GLU A O 1
ATOM 683 N N . SER A 1 84 ? -20.281 -7.770 -2.459 1.00 56.19 84 SER A N 1
ATOM 684 C CA . SER A 1 84 ? -21.702 -7.874 -2.821 1.00 56.19 84 SER A CA 1
ATOM 685 C C . SER A 1 84 ? -22.393 -9.071 -2.162 1.00 56.19 84 SER A C 1
ATOM 687 O O . SER A 1 84 ? -23.551 -8.973 -1.762 1.00 56.19 84 SER A O 1
ATOM 689 N N . TRP A 1 85 ? -21.697 -10.203 -2.040 1.00 63.97 85 TRP A N 1
ATOM 690 C CA . TRP A 1 85 ? -22.218 -11.388 -1.361 1.00 63.97 85 TRP A CA 1
ATOM 691 C C . TRP A 1 85 ? -22.392 -11.155 0.147 1.00 63.97 85 TRP A C 1
ATOM 693 O O . TRP A 1 85 ? -23.459 -11.456 0.674 1.00 63.97 85 TRP A O 1
ATOM 703 N N . LEU A 1 86 ? -21.400 -10.557 0.818 1.00 56.19 86 LEU A N 1
ATOM 704 C CA . LEU A 1 86 ? -21.474 -10.180 2.233 1.00 56.19 86 LEU A CA 1
ATOM 705 C C . LEU A 1 86 ? -22.610 -9.183 2.481 1.00 56.19 86 LEU A C 1
ATOM 707 O O . LEU A 1 86 ? -23.363 -9.359 3.431 1.00 56.19 86 LEU A O 1
ATOM 711 N N . GLN A 1 87 ? -22.785 -8.187 1.604 1.00 60.75 87 GLN A N 1
ATOM 712 C CA . GLN A 1 87 ? -23.888 -7.229 1.703 1.00 60.75 87 GLN A CA 1
ATOM 713 C C . GLN A 1 87 ? -25.250 -7.935 1.663 1.00 60.75 87 GLN A C 1
ATOM 715 O O . GLN A 1 87 ? -26.082 -7.717 2.536 1.00 60.75 87 GLN A O 1
ATOM 720 N N . GLN A 1 88 ? -25.477 -8.804 0.672 1.00 65.19 88 GLN A N 1
ATOM 721 C CA . GLN A 1 88 ? -26.744 -9.532 0.533 1.00 65.19 88 GLN A CA 1
ATOM 722 C C . GLN A 1 88 ? -26.991 -10.500 1.691 1.00 65.19 88 GLN A C 1
ATOM 724 O O . GLN A 1 88 ? -28.121 -10.616 2.153 1.00 65.19 88 GLN A O 1
ATOM 729 N N . MET A 1 89 ? -25.942 -11.163 2.176 1.00 66.44 89 MET A N 1
ATOM 730 C CA . MET A 1 89 ? -26.019 -12.036 3.345 1.00 66.44 89 MET A CA 1
ATOM 731 C C . MET A 1 89 ? -26.444 -11.250 4.592 1.00 66.44 89 MET A C 1
ATOM 733 O O . MET A 1 89 ? -27.401 -11.638 5.248 1.00 66.44 89 MET A O 1
ATOM 737 N N . PHE A 1 90 ? -25.819 -10.099 4.866 1.00 62.31 90 PHE A N 1
ATOM 738 C CA . PHE A 1 90 ? -26.214 -9.253 5.995 1.00 62.31 90 PHE A CA 1
ATOM 739 C C . PHE A 1 90 ? -27.654 -8.746 5.872 1.00 62.31 90 PHE A C 1
ATOM 741 O O . PHE A 1 90 ? -28.365 -8.713 6.870 1.00 62.31 90 PHE A O 1
ATOM 748 N N . ILE A 1 91 ? -28.118 -8.399 4.666 1.00 61.84 91 ILE A N 1
ATOM 749 C CA . ILE A 1 91 ? -29.527 -8.033 4.444 1.00 61.84 91 ILE A CA 1
ATOM 750 C C . ILE A 1 91 ? -30.453 -9.209 4.781 1.00 61.84 91 ILE A C 1
ATOM 752 O O . ILE A 1 91 ? -31.453 -9.007 5.461 1.00 61.84 91 ILE A O 1
ATOM 756 N N . GLN A 1 92 ? -30.126 -10.426 4.340 1.00 64.06 92 GLN A N 1
ATOM 757 C CA . GLN A 1 92 ? -30.928 -11.623 4.623 1.00 64.06 92 GLN A CA 1
ATOM 758 C C . GLN A 1 92 ? -30.981 -11.945 6.117 1.00 64.06 92 GLN A C 1
ATOM 760 O O . GLN A 1 92 ? -32.048 -12.270 6.633 1.00 64.06 92 GLN A O 1
ATOM 765 N N . ASP A 1 93 ? -29.857 -11.817 6.817 1.00 57.59 93 ASP A N 1
ATOM 766 C CA . ASP A 1 93 ? -29.786 -12.023 8.261 1.00 57.59 93 ASP A CA 1
ATOM 767 C C . ASP A 1 93 ? -30.624 -10.977 9.018 1.00 57.59 93 ASP A C 1
ATOM 769 O O . ASP A 1 93 ? -31.381 -11.318 9.930 1.00 57.59 93 ASP A O 1
ATOM 773 N N . LEU A 1 94 ? -30.564 -9.709 8.596 1.00 55.59 94 LEU A N 1
ATOM 774 C CA . LEU A 1 94 ? -31.412 -8.640 9.132 1.00 55.59 94 LEU A CA 1
ATOM 775 C C . LEU A 1 94 ? -32.905 -8.907 8.860 1.00 55.59 94 LEU A C 1
ATOM 777 O O . LEU A 1 94 ? -33.727 -8.753 9.761 1.00 55.59 94 LEU A O 1
ATOM 781 N N . GLU A 1 95 ? -33.263 -9.357 7.652 1.00 62.38 95 GLU A N 1
ATOM 782 C CA . GLU A 1 95 ? -34.632 -9.758 7.281 1.00 62.38 95 GLU A CA 1
ATOM 783 C C . GLU A 1 95 ? -35.121 -10.986 8.069 1.00 62.38 95 GLU A C 1
ATOM 785 O O . GLU A 1 95 ? -36.315 -11.105 8.346 1.00 62.38 95 GLU A O 1
ATOM 790 N N . ALA A 1 96 ? -34.208 -11.863 8.492 1.00 59.22 96 ALA A N 1
ATOM 791 C CA . ALA A 1 96 ? -34.489 -12.989 9.380 1.00 59.22 96 ALA A CA 1
ATOM 792 C C . ALA A 1 96 ? -34.641 -12.581 10.859 1.00 59.22 96 ALA A C 1
ATOM 794 O O . ALA A 1 96 ? -34.897 -13.435 11.710 1.00 59.22 96 ALA A O 1
ATOM 795 N N . GLY A 1 97 ? -34.520 -11.286 11.173 1.00 44.50 97 GLY A N 1
ATOM 796 C CA . GLY A 1 97 ? -34.684 -10.746 12.519 1.00 44.50 97 GLY A CA 1
ATOM 797 C C . GLY A 1 97 ? -33.434 -10.848 13.388 1.00 44.50 97 GLY A C 1
ATOM 798 O O . GLY A 1 97 ? -33.543 -10.676 14.602 1.00 44.50 97 GLY A O 1
ATOM 799 N N . ILE A 1 98 ? -32.262 -11.112 12.799 1.00 48.12 98 ILE A N 1
ATOM 800 C CA . ILE A 1 98 ? -30.990 -11.087 13.525 1.00 48.12 98 ILE A CA 1
ATOM 801 C C . ILE A 1 98 ? -30.659 -9.623 13.855 1.00 48.12 98 ILE A C 1
ATOM 803 O O . ILE A 1 98 ? -30.569 -8.791 12.945 1.00 48.12 98 ILE A O 1
ATOM 807 N N . PRO A 1 99 ? -30.486 -9.265 15.140 1.00 49.62 99 PRO A N 1
ATOM 808 C CA . PRO A 1 99 ? -30.116 -7.914 15.536 1.00 49.62 99 PRO A CA 1
ATOM 809 C C . PRO A 1 99 ? -28.823 -7.452 14.857 1.00 49.62 99 PRO A C 1
ATOM 811 O O . PRO A 1 99 ? -27.844 -8.193 14.784 1.00 49.62 99 PRO A O 1
ATOM 814 N N . ILE A 1 100 ? -28.758 -6.184 14.435 1.00 48.28 100 ILE A N 1
ATOM 815 C CA . ILE A 1 100 ? -27.510 -5.620 13.893 1.00 48.28 100 ILE A CA 1
ATOM 816 C C . ILE A 1 100 ? -26.357 -5.692 14.900 1.00 48.28 100 ILE A C 1
ATOM 818 O O . ILE A 1 100 ? -25.206 -5.838 14.499 1.00 48.28 100 ILE A O 1
ATOM 822 N N . SER A 1 101 ? -26.652 -5.641 16.202 1.00 43.84 101 SER A N 1
ATOM 823 C CA . SER A 1 101 ? -25.662 -5.892 17.248 1.00 43.84 101 SER A CA 1
ATOM 824 C C . SER A 1 101 ? -25.022 -7.267 17.081 1.00 43.84 101 SER A C 1
ATOM 826 O O . SER A 1 101 ? -23.806 -7.360 17.161 1.00 43.84 101 SER A O 1
ATOM 828 N N . ASP A 1 102 ? -25.795 -8.300 16.747 1.00 48.38 102 ASP A N 1
ATOM 829 C CA . ASP A 1 102 ? -25.302 -9.666 16.547 1.00 48.38 102 ASP A CA 1
ATOM 830 C C . ASP A 1 102 ? -24.514 -9.826 15.242 1.00 48.38 102 ASP A C 1
ATOM 832 O O . ASP A 1 102 ? -23.542 -10.576 15.194 1.00 48.38 102 ASP A O 1
ATOM 836 N N . LEU A 1 103 ? -24.830 -9.039 14.212 1.00 49.78 103 LEU A N 1
ATOM 837 C CA . LEU A 1 103 ? -24.037 -8.986 12.978 1.00 49.78 103 LEU A CA 1
ATOM 838 C C . LEU A 1 103 ? -22.734 -8.195 13.141 1.00 49.78 103 LEU A C 1
ATOM 840 O O . LEU A 1 103 ? -21.689 -8.603 12.633 1.00 49.78 103 LEU A O 1
ATOM 844 N N . MET A 1 104 ? -22.762 -7.103 13.909 1.00 46.25 104 MET A N 1
ATOM 845 C CA . MET A 1 104 ? -21.561 -6.370 14.327 1.00 46.25 104 MET A CA 1
ATOM 846 C C . MET A 1 104 ? -20.689 -7.184 15.287 1.00 46.25 104 MET A C 1
ATOM 848 O O . MET A 1 104 ? -19.494 -6.907 15.412 1.00 46.25 104 MET A O 1
ATOM 852 N N . ARG A 1 105 ? -21.273 -8.199 15.935 1.00 44.28 105 ARG A N 1
ATOM 853 C CA . ARG A 1 105 ? -20.580 -9.160 16.791 1.00 44.28 105 ARG A CA 1
ATOM 854 C C . ARG A 1 105 ? -19.813 -10.235 16.020 1.00 44.28 105 ARG A C 1
ATOM 856 O O . ARG A 1 105 ? -18.946 -10.891 16.598 1.00 44.28 105 ARG A O 1
ATOM 863 N N . LEU A 1 106 ? -20.073 -10.412 14.724 1.00 43.81 106 LEU A N 1
ATOM 864 C CA . LEU A 1 106 ? -19.396 -11.439 13.941 1.00 43.81 106 LEU A CA 1
ATOM 865 C C . LEU A 1 106 ? -17.903 -11.080 13.732 1.00 43.81 106 LEU A C 1
ATOM 867 O O . LEU A 1 106 ? -17.605 -9.992 13.250 1.00 43.81 106 LEU A O 1
ATOM 871 N N . PRO A 1 107 ? -16.946 -11.998 13.977 1.00 38.84 107 PRO A N 1
ATOM 872 C CA . PRO A 1 107 ? -15.497 -11.803 13.768 1.00 38.84 107 PRO A CA 1
ATOM 873 C C . PRO A 1 107 ? -15.039 -11.423 12.343 1.00 38.84 107 PRO A C 1
ATOM 875 O O . PRO A 1 107 ? -13.843 -11.344 12.072 1.00 38.84 107 PRO A O 1
ATOM 878 N N . ILE A 1 108 ? -15.974 -11.243 11.411 1.00 40.69 108 ILE A N 1
ATOM 879 C CA . ILE A 1 108 ? -15.757 -10.972 9.985 1.00 40.69 108 ILE A CA 1
ATOM 880 C C . ILE A 1 108 ? -15.652 -9.473 9.676 1.00 40.69 108 ILE A C 1
ATOM 882 O O . ILE A 1 108 ? -15.227 -9.117 8.582 1.00 40.69 108 ILE A O 1
ATOM 886 N N . THR A 1 109 ? -16.014 -8.599 10.620 1.00 39.88 109 THR A N 1
ATOM 887 C CA . THR A 1 109 ? -16.078 -7.133 10.468 1.00 39.88 109 THR A CA 1
ATOM 888 C C . THR A 1 109 ? -14.850 -6.326 10.957 1.00 39.88 109 THR A C 1
ATOM 890 O O . THR A 1 109 ? -15.032 -5.151 11.298 1.00 39.88 109 THR A O 1
ATOM 893 N N . PRO A 1 110 ? -13.587 -6.821 11.006 1.00 39.94 110 PRO A N 1
ATOM 894 C CA . PRO A 1 110 ? -12.495 -5.973 11.481 1.00 39.94 110 PRO A CA 1
ATOM 895 C C . PRO A 1 110 ? -11.939 -5.029 10.411 1.00 39.94 110 PRO A C 1
ATOM 897 O O . PRO A 1 110 ? -11.436 -3.966 10.774 1.00 39.94 110 PRO A O 1
ATOM 900 N N . ASP A 1 111 ? -12.069 -5.328 9.112 1.00 47.47 111 ASP A N 1
ATOM 901 C CA . ASP A 1 111 ? -11.611 -4.392 8.083 1.00 47.47 111 ASP A CA 1
ATOM 902 C C . ASP A 1 111 ? -12.634 -3.268 7.816 1.00 47.47 111 ASP A C 1
ATOM 904 O O . ASP A 1 111 ? -13.855 -3.427 7.902 1.00 47.47 111 ASP A O 1
ATOM 908 N N . ARG A 1 112 ? -12.111 -2.073 7.510 1.00 45.41 112 ARG A N 1
ATOM 909 C CA . ARG A 1 112 ? -12.895 -0.862 7.201 1.00 45.41 112 ARG A CA 1
ATOM 910 C C . ARG A 1 112 ? -13.936 -1.102 6.097 1.00 45.41 112 ARG A C 1
ATOM 912 O O . ARG A 1 112 ? -14.956 -0.419 6.043 1.00 45.41 112 ARG A O 1
ATOM 919 N N . GLU A 1 113 ? -13.668 -2.054 5.215 1.00 49.75 113 GLU A N 1
ATOM 920 C CA . GLU A 1 113 ? -14.458 -2.353 4.027 1.00 49.75 113 GLU A CA 1
ATOM 921 C C . GLU A 1 113 ? -15.696 -3.193 4.361 1.00 49.75 113 GLU A C 1
ATOM 923 O O . GLU A 1 113 ? -16.804 -2.804 4.009 1.00 49.75 113 GLU A O 1
ATOM 928 N N . THR A 1 114 ? -15.551 -4.260 5.146 1.00 52.22 114 THR A N 1
ATOM 929 C CA . THR A 1 114 ? -16.655 -5.117 5.605 1.00 52.22 114 THR A CA 1
ATOM 930 C C . THR A 1 114 ? -17.614 -4.356 6.519 1.00 52.22 114 THR A C 1
ATOM 932 O O . THR A 1 114 ? -18.820 -4.584 6.468 1.00 52.22 114 THR A O 1
ATOM 935 N N . ARG A 1 115 ? -17.110 -3.380 7.288 1.00 55.78 115 ARG A N 1
ATOM 936 C CA . ARG A 1 115 ? -17.955 -2.441 8.050 1.00 55.78 115 ARG A CA 1
ATOM 937 C C . ARG A 1 115 ? -18.759 -1.521 7.141 1.00 55.78 115 ARG A C 1
ATOM 939 O O . ARG A 1 115 ? -19.965 -1.420 7.305 1.00 55.78 115 ARG A O 1
ATOM 946 N N . THR A 1 116 ? -18.109 -0.940 6.131 1.00 52.75 116 THR A N 1
ATOM 947 C CA . THR A 1 116 ? -18.799 -0.132 5.111 1.00 52.75 116 THR A CA 1
ATOM 948 C C . THR A 1 116 ? -19.898 -0.951 4.424 1.00 52.75 116 THR A C 1
ATOM 950 O O . THR A 1 116 ? -20.973 -0.439 4.137 1.00 52.75 116 THR A O 1
ATOM 953 N N . ILE A 1 117 ? -19.660 -2.242 4.198 1.00 56.19 117 ILE A N 1
ATOM 954 C CA . ILE A 1 117 ? -20.625 -3.159 3.581 1.00 56.19 117 ILE A CA 1
ATOM 955 C C . ILE A 1 117 ? -21.802 -3.478 4.506 1.00 56.19 117 ILE A C 1
ATOM 957 O O . ILE A 1 117 ? -22.938 -3.499 4.037 1.00 56.19 117 ILE A O 1
ATOM 961 N N . LEU A 1 118 ? -21.560 -3.690 5.802 1.00 57.34 118 LEU A N 1
ATOM 962 C CA . LEU A 1 118 ? -22.627 -3.868 6.790 1.00 57.34 118 LEU A CA 1
ATOM 963 C C . LEU A 1 118 ? -23.457 -2.584 6.962 1.00 57.34 118 LEU A C 1
ATOM 965 O O . LEU A 1 118 ? -24.682 -2.660 7.029 1.00 57.34 118 LEU A O 1
ATOM 969 N N . ASP A 1 119 ? -22.815 -1.414 6.953 1.00 53.72 119 ASP A N 1
ATOM 970 C CA . ASP A 1 119 ? -23.491 -0.111 7.002 1.00 53.72 119 ASP A CA 1
ATOM 971 C C . ASP A 1 119 ? -24.408 0.083 5.784 1.00 53.72 119 ASP A C 1
ATOM 973 O O . ASP A 1 119 ? -25.569 0.480 5.918 1.00 53.72 119 ASP A O 1
ATOM 977 N N . LEU A 1 120 ? -23.907 -0.249 4.588 1.00 54.78 120 LEU A N 1
ATOM 978 C CA . LEU A 1 120 ? -24.689 -0.223 3.351 1.00 54.78 120 LEU A CA 1
ATOM 979 C C . LEU A 1 120 ? -25.860 -1.216 3.404 1.00 54.78 120 LEU A C 1
ATOM 981 O O . LEU A 1 120 ? -26.981 -0.847 3.053 1.00 54.78 120 LEU A O 1
ATOM 985 N N . ALA A 1 121 ? -25.627 -2.438 3.890 1.00 58.75 121 ALA A N 1
ATOM 986 C CA . ALA A 1 121 ? -26.656 -3.464 4.053 1.00 58.75 121 ALA A CA 1
ATOM 987 C C . ALA A 1 121 ? -27.760 -3.040 5.035 1.00 58.75 121 ALA A C 1
ATOM 989 O O . ALA A 1 121 ? -28.942 -3.211 4.744 1.00 58.75 121 ALA A O 1
ATOM 990 N N . TYR A 1 122 ? -27.402 -2.451 6.178 1.00 58.97 122 TYR A N 1
ATOM 991 C CA . TYR A 1 122 ? -28.374 -2.005 7.175 1.00 58.97 122 TYR A CA 1
ATOM 992 C C . TYR A 1 122 ? -29.184 -0.799 6.709 1.00 58.97 122 TYR A C 1
ATOM 994 O O . TYR A 1 122 ? -30.401 -0.771 6.885 1.00 58.97 122 TYR A O 1
ATOM 1002 N N . SER A 1 123 ? -28.529 0.176 6.073 1.00 51.22 123 SER A N 1
ATOM 1003 C CA . SER A 1 123 ? -29.206 1.320 5.456 1.00 51.22 123 SER A CA 1
ATOM 1004 C C . SER A 1 123 ? -30.247 0.856 4.431 1.00 51.22 123 SER A C 1
ATOM 1006 O O . SER A 1 123 ? -31.394 1.311 4.434 1.00 51.22 123 SER A O 1
ATOM 1008 N N . GLU A 1 124 ? -29.878 -0.129 3.608 1.00 55.19 124 GLU A N 1
ATOM 1009 C CA . GLU A 1 124 ? -30.773 -0.743 2.632 1.00 55.19 124 GLU A CA 1
ATOM 1010 C C . GLU A 1 124 ? -31.914 -1.535 3.295 1.00 55.19 124 GLU A C 1
ATOM 1012 O O . GLU A 1 124 ? -33.071 -1.383 2.904 1.00 55.19 124 GLU A O 1
ATOM 1017 N N . TYR A 1 125 ? -31.628 -2.325 4.334 1.00 61.47 125 TYR A N 1
ATOM 1018 C CA . TYR A 1 125 ? -32.634 -3.062 5.105 1.00 61.47 125 TYR A CA 1
ATOM 1019 C C . TYR A 1 125 ? -33.673 -2.135 5.755 1.00 61.47 125 TYR A C 1
ATOM 1021 O O . TYR A 1 125 ? -34.875 -2.345 5.591 1.00 61.47 125 TYR A O 1
ATOM 1029 N N . ILE A 1 126 ? -33.235 -1.074 6.442 1.00 51.81 126 ILE A N 1
ATOM 1030 C CA . ILE A 1 126 ? -34.138 -0.103 7.073 1.00 51.81 126 ILE A CA 1
ATOM 1031 C C . ILE A 1 126 ? -35.001 0.588 6.017 1.00 51.81 126 ILE A C 1
ATOM 1033 O O . ILE A 1 126 ? -36.218 0.656 6.186 1.00 51.81 126 ILE A O 1
ATOM 1037 N N . SER A 1 127 ? -34.403 1.012 4.898 1.00 49.91 127 SER A N 1
ATOM 1038 C CA . SER A 1 127 ? -35.139 1.609 3.778 1.00 49.91 127 SER A CA 1
ATOM 1039 C C . SER A 1 127 ? -36.240 0.680 3.243 1.00 49.91 127 SER A C 1
ATOM 1041 O O . SER A 1 127 ? -37.350 1.141 2.969 1.00 49.91 127 SER A O 1
ATOM 1043 N N . ARG A 1 128 ? -35.974 -0.633 3.164 1.00 64.44 128 ARG A N 1
ATOM 1044 C CA . ARG A 1 128 ? -36.954 -1.648 2.738 1.00 64.44 128 ARG A CA 1
ATOM 1045 C C . ARG A 1 128 ? -38.082 -1.869 3.749 1.00 64.44 128 ARG A C 1
ATOM 1047 O O . ARG A 1 128 ? -39.216 -2.077 3.331 1.00 64.44 128 ARG A O 1
ATOM 1054 N N . GLN A 1 129 ? -37.789 -1.843 5.050 1.00 52.06 129 GLN A N 1
ATOM 1055 C CA . GLN A 1 129 ? -38.775 -2.138 6.099 1.00 52.06 129 GLN A CA 1
ATOM 1056 C C . GLN A 1 129 ? -39.709 -0.962 6.404 1.00 52.06 129 GLN A C 1
ATOM 1058 O O . GLN A 1 129 ? -40.893 -1.165 6.662 1.00 52.06 129 GLN A O 1
ATOM 1063 N N . THR A 1 130 ? -39.194 0.268 6.399 1.00 42.00 130 THR A N 1
ATOM 1064 C CA . THR A 1 130 ? -39.947 1.441 6.876 1.00 42.00 130 THR A CA 1
ATOM 1065 C C . THR A 1 130 ? -40.521 2.290 5.748 1.00 42.00 130 THR A C 1
ATOM 1067 O O . THR A 1 130 ? -41.450 3.059 5.985 1.00 42.00 130 THR A O 1
ATOM 1070 N N . GLY A 1 131 ? -39.964 2.200 4.534 1.00 44.12 131 GLY A N 1
ATOM 1071 C CA . GLY A 1 131 ? -40.256 3.139 3.447 1.00 44.12 131 GLY A CA 1
ATOM 1072 C C . GLY A 1 131 ? -39.835 4.588 3.746 1.00 44.12 131 GLY A C 1
ATOM 1073 O O . GLY A 1 131 ? -40.209 5.489 2.997 1.00 44.12 131 GLY A O 1
ATOM 1074 N N . ILE A 1 132 ? -39.085 4.821 4.831 1.00 42.09 132 ILE A N 1
ATOM 1075 C CA . ILE A 1 132 ? -38.691 6.135 5.358 1.00 42.09 132 ILE A CA 1
ATOM 1076 C C . ILE A 1 132 ? -37.161 6.163 5.490 1.00 42.09 132 ILE A C 1
ATOM 1078 O O . ILE A 1 132 ? -36.560 5.251 6.061 1.00 42.09 132 ILE A O 1
ATOM 1082 N N . TYR A 1 133 ? -36.524 7.212 4.965 1.00 46.41 133 TYR A N 1
ATOM 1083 C CA . TYR A 1 133 ? -35.081 7.426 5.107 1.00 46.41 133 TYR A CA 1
ATOM 1084 C C . TYR A 1 133 ? -34.720 7.817 6.564 1.00 46.41 133 TYR A C 1
ATOM 1086 O O . TYR A 1 133 ? -35.555 8.401 7.250 1.00 46.41 133 TYR A O 1
ATOM 1094 N N . PRO A 1 134 ? -33.494 7.540 7.063 1.00 44.94 134 PRO A N 1
ATOM 1095 C CA . PRO A 1 134 ? -33.093 7.721 8.476 1.00 44.94 134 PRO A CA 1
ATOM 1096 C C . PRO A 1 134 ? -33.306 9.121 9.091 1.00 44.94 134 PRO A C 1
ATOM 1098 O O . PRO A 1 134 ? -33.208 9.296 10.305 1.00 44.94 134 PRO A O 1
ATOM 1101 N N . GLU A 1 135 ? -33.590 10.123 8.266 1.00 45.66 135 GLU A N 1
ATOM 1102 C CA . GLU A 1 135 ? -33.689 11.534 8.633 1.00 45.66 135 GLU A CA 1
ATOM 1103 C C . GLU A 1 135 ? -34.967 11.877 9.439 1.00 45.66 135 GLU A C 1
ATOM 1105 O O . GLU A 1 135 ? -34.965 12.876 10.153 1.00 45.66 135 GLU A O 1
ATOM 1110 N N . ASP A 1 136 ? -35.993 11.008 9.457 1.00 44.28 136 ASP A N 1
ATOM 1111 C CA . ASP A 1 136 ? -37.316 11.281 10.069 1.00 44.28 136 ASP A CA 1
ATOM 1112 C C . ASP A 1 136 ? -37.655 10.444 11.337 1.00 44.28 136 ASP A C 1
ATOM 1114 O O . ASP A 1 136 ? -38.816 10.326 11.736 1.00 44.28 136 ASP A O 1
ATOM 1118 N N . SER A 1 137 ? -36.668 9.825 11.999 1.00 51.59 137 SER A N 1
ATOM 1119 C CA . SER A 1 137 ? -36.891 8.969 13.187 1.00 51.59 137 SER A CA 1
ATOM 1120 C C . SER A 1 137 ? -37.153 9.764 14.489 1.00 51.59 137 SER A C 1
ATOM 1122 O O . SER A 1 137 ? -36.494 10.781 14.723 1.00 51.59 137 SER A O 1
ATOM 1124 N N . PRO A 1 138 ? -37.993 9.269 15.432 1.00 52.06 138 PRO A N 1
ATOM 1125 C CA . PRO A 1 138 ? -38.126 9.824 16.790 1.00 52.06 138 PRO A CA 1
ATOM 1126 C C . PRO A 1 138 ? -36.796 9.949 17.551 1.00 52.06 138 PRO A C 1
ATOM 1128 O O . PRO A 1 138 ? -36.658 10.789 18.439 1.00 52.06 138 PRO A O 1
ATOM 1131 N N . VAL A 1 139 ? -35.798 9.134 17.200 1.00 54.41 139 VAL A N 1
ATOM 1132 C CA . VAL A 1 139 ? -34.444 9.217 17.770 1.00 54.41 139 VAL A CA 1
ATOM 1133 C C . VAL A 1 139 ? -33.637 10.357 17.162 1.00 54.41 139 VAL A C 1
ATOM 1135 O O . VAL A 1 139 ? -32.878 11.004 17.879 1.00 54.41 139 VAL A O 1
ATOM 1138 N N . THR A 1 140 ? -33.869 10.690 15.892 1.00 54.88 140 THR A N 1
ATOM 1139 C CA . THR A 1 140 ? -33.356 11.919 15.276 1.00 54.88 140 THR A CA 1
ATOM 1140 C C . THR A 1 140 ? -33.951 13.140 15.980 1.00 54.88 140 THR A C 1
ATOM 1142 O O . THR A 1 140 ? -33.218 14.065 16.314 1.00 54.88 140 THR A O 1
ATOM 1145 N N . THR A 1 141 ? -35.244 13.121 16.330 1.00 54.59 141 THR A N 1
ATOM 1146 C CA . THR A 1 141 ? -35.876 14.179 17.145 1.00 54.59 141 THR A CA 1
ATOM 1147 C C . THR A 1 141 ? -35.266 14.281 18.549 1.00 54.59 141 THR A C 1
ATOM 1149 O O . THR A 1 141 ? -34.917 15.380 18.977 1.00 54.59 141 THR A O 1
ATOM 1152 N N . ALA A 1 142 ? -35.075 13.156 19.247 1.00 54.72 142 ALA A N 1
ATOM 1153 C CA . ALA A 1 142 ? -34.439 13.118 20.569 1.00 54.72 142 ALA A CA 1
ATOM 1154 C C . ALA A 1 142 ? -32.994 13.639 20.535 1.00 54.72 142 ALA A C 1
ATOM 1156 O O . ALA A 1 142 ? -32.590 14.426 21.388 1.00 54.72 142 ALA A O 1
ATOM 1157 N N . PHE A 1 143 ? -32.231 13.242 19.513 1.00 58.53 143 PHE A N 1
ATOM 1158 C CA . PHE A 1 143 ? -30.867 13.700 19.271 1.00 58.53 143 PHE A CA 1
ATOM 1159 C C . PHE A 1 143 ? -30.817 15.206 18.990 1.00 58.53 143 PHE A C 1
ATOM 1161 O O . PHE A 1 143 ? -30.031 15.918 19.614 1.00 58.53 143 PHE A O 1
ATOM 1168 N N . LEU A 1 144 ? -31.697 15.709 18.116 1.00 53.84 144 LEU A N 1
ATOM 1169 C CA . LEU A 1 144 ? -31.831 17.136 17.818 1.00 53.84 144 LEU A CA 1
ATOM 1170 C C . LEU A 1 144 ? -32.192 17.944 19.074 1.00 53.84 144 LEU A C 1
ATOM 1172 O O . LEU A 1 144 ? -31.641 19.025 19.273 1.00 53.84 144 LEU A O 1
ATOM 1176 N N . MET A 1 145 ? -33.051 17.422 19.956 1.00 54.69 145 MET A N 1
ATOM 1177 C CA . MET A 1 145 ? -33.358 18.034 21.259 1.00 54.69 145 MET A CA 1
ATOM 1178 C C . MET A 1 145 ? -32.140 18.057 22.198 1.00 54.69 145 MET A C 1
ATOM 1180 O O . MET A 1 145 ? -31.891 19.071 22.851 1.00 54.69 145 MET A O 1
ATOM 1184 N N . LEU A 1 146 ? -31.346 16.981 22.221 1.00 58.50 146 LEU A N 1
ATOM 1185 C CA . LEU A 1 146 ? -30.135 16.851 23.044 1.00 58.50 146 LEU A CA 1
ATOM 1186 C C . LEU A 1 146 ? -29.051 17.871 22.654 1.00 58.50 146 LEU A C 1
ATOM 1188 O O . LEU A 1 146 ? -28.417 18.462 23.526 1.00 58.50 146 LEU A O 1
ATOM 1192 N N . ILE A 1 147 ? -28.862 18.119 21.354 1.00 51.50 147 ILE A N 1
ATOM 1193 C CA . ILE A 1 147 ? -27.859 19.077 20.855 1.00 51.50 147 ILE A CA 1
ATOM 1194 C C . ILE A 1 147 ? -28.342 20.537 20.865 1.00 51.50 147 ILE A C 1
ATOM 1196 O O . ILE A 1 147 ? -27.516 21.447 20.842 1.00 51.50 147 ILE A O 1
ATOM 1200 N N . SER A 1 148 ? -29.657 20.782 20.900 1.00 48.19 148 SER A N 1
ATOM 1201 C CA . SER A 1 148 ? -30.241 22.133 20.821 1.00 48.19 148 SER A CA 1
ATOM 1202 C C . SER A 1 148 ? -30.499 22.806 22.177 1.00 48.19 148 SER A C 1
ATOM 1204 O O . SER A 1 148 ? -30.944 23.952 22.194 1.00 48.19 148 SER A O 1
ATOM 1206 N N . GLN A 1 149 ? -30.199 22.143 23.307 1.00 52.31 149 GLN A N 1
ATOM 1207 C CA . GLN A 1 149 ? -30.401 22.657 24.680 1.00 52.31 149 GLN A CA 1
ATOM 1208 C C . GLN A 1 149 ? -31.814 23.226 24.941 1.00 52.31 149 GLN A C 1
ATOM 1210 O O . GLN A 1 149 ? -31.993 24.175 25.708 1.00 52.31 149 GLN A O 1
ATOM 1215 N N . VAL A 1 150 ? -32.838 22.666 24.296 1.00 46.84 150 VAL A N 1
ATOM 1216 C CA . VAL A 1 150 ? -34.225 23.131 24.444 1.00 46.84 150 VAL A CA 1
ATOM 1217 C C . VAL A 1 150 ? -34.746 22.777 25.850 1.00 46.84 150 VAL A C 1
ATOM 1219 O O . VAL A 1 150 ? -34.489 21.673 26.337 1.00 46.84 150 VAL A O 1
ATOM 1222 N N . PRO A 1 151 ? -35.484 23.674 26.536 1.00 44.75 151 PRO A N 1
ATOM 1223 C CA . PRO A 1 151 ? -36.049 23.392 27.853 1.00 44.75 151 PRO A CA 1
ATOM 1224 C C . PRO A 1 151 ? -37.139 22.316 27.746 1.00 44.75 151 PRO A C 1
ATOM 1226 O O . PRO A 1 151 ? -38.273 22.605 27.384 1.00 44.75 151 PRO A O 1
ATOM 1229 N N . GLY A 1 152 ? -36.780 21.070 28.058 1.00 55.09 152 GLY A N 1
ATOM 1230 C CA . GLY A 1 152 ? -37.692 19.926 27.968 1.00 55.09 152 GLY A CA 1
ATOM 1231 C C . GLY A 1 152 ? -37.128 18.628 28.546 1.00 55.09 152 GLY A C 1
ATOM 1232 O O . GLY A 1 152 ? -37.460 17.557 28.053 1.00 55.09 152 GLY A O 1
ATOM 1233 N N . VAL A 1 153 ? -36.265 18.697 29.573 1.00 61.19 153 VAL A N 1
ATOM 1234 C CA . VAL A 1 153 ? -35.591 17.513 30.153 1.00 61.19 153 VAL A CA 1
ATOM 1235 C C . VAL A 1 153 ? -36.590 16.406 30.503 1.00 61.19 153 VAL A C 1
ATOM 1237 O O . VAL A 1 153 ? -36.327 15.253 30.205 1.00 61.19 153 VAL A O 1
ATOM 1240 N N . GLU A 1 154 ? -37.766 16.730 31.043 1.00 66.75 154 GLU A N 1
ATOM 1241 C CA . GLU A 1 154 ? -38.741 15.700 31.432 1.00 66.75 154 GLU A CA 1
ATOM 1242 C C . GLU A 1 154 ? -39.493 15.075 30.239 1.00 66.75 154 GLU A C 1
ATOM 1244 O O . GLU A 1 154 ? -39.857 13.899 30.272 1.00 66.75 154 GLU A O 1
ATOM 1249 N N . GLU A 1 155 ? -39.668 15.826 29.151 1.00 65.00 155 GLU A N 1
ATOM 1250 C CA . GLU A 1 155 ? -40.263 15.338 27.900 1.00 65.00 155 GLU A CA 1
ATOM 1251 C C . GLU A 1 155 ? -39.271 14.435 27.148 1.00 65.00 155 GLU A C 1
ATOM 1253 O O . GLU A 1 155 ? -39.622 13.331 26.729 1.00 65.00 155 GLU A O 1
ATOM 1258 N N . LEU A 1 156 ? -37.993 14.835 27.113 1.00 66.19 156 LEU A N 1
ATOM 1259 C CA . LEU A 1 156 ? -36.887 14.004 26.637 1.00 66.19 156 LEU A CA 1
ATOM 1260 C C . LEU A 1 156 ? -36.754 12.723 27.476 1.00 66.19 156 LEU A C 1
ATOM 1262 O O . LEU A 1 156 ? -36.657 11.633 26.922 1.00 66.19 156 LEU A O 1
ATOM 1266 N N . MET A 1 157 ? -36.815 12.820 28.806 1.00 68.50 157 MET A N 1
ATOM 1267 C CA . MET A 1 157 ? -36.735 11.656 29.698 1.00 68.50 157 MET A CA 1
ATOM 1268 C C . MET A 1 157 ? -37.907 10.691 29.499 1.00 68.50 157 MET A C 1
ATOM 1270 O O . MET A 1 157 ? -37.709 9.480 29.549 1.00 68.50 157 MET A O 1
ATOM 1274 N N . THR A 1 158 ? -39.109 11.192 29.210 1.00 70.88 158 THR A N 1
ATOM 1275 C CA . THR A 1 158 ? -40.264 10.342 28.873 1.00 70.88 158 THR A CA 1
ATOM 1276 C C . THR A 1 158 ? -40.023 9.576 27.569 1.00 70.88 158 THR A C 1
ATOM 1278 O O . THR A 1 158 ? -40.294 8.382 27.492 1.00 70.88 158 THR A O 1
ATOM 1281 N N . LEU A 1 159 ? -39.439 10.233 26.565 1.00 66.88 159 LEU A N 1
ATOM 1282 C CA . LEU A 1 159 ? -39.145 9.629 25.264 1.00 66.88 159 LEU A CA 1
ATOM 1283 C C . LEU A 1 159 ? -37.990 8.610 25.318 1.00 66.88 159 LEU A C 1
ATOM 1285 O O . LEU A 1 159 ? -37.978 7.636 24.568 1.00 66.88 159 LEU A O 1
ATOM 1289 N N . LEU A 1 160 ? -37.034 8.812 26.230 1.00 71.06 160 LEU A N 1
ATOM 1290 C CA . LEU A 1 160 ? -35.885 7.926 26.434 1.00 71.06 160 LEU A CA 1
ATOM 1291 C C . LEU A 1 160 ? -36.179 6.728 27.346 1.00 71.06 160 LEU A C 1
ATOM 1293 O O . LEU A 1 160 ? -35.430 5.758 27.315 1.00 71.06 160 LEU A O 1
ATOM 1297 N N . THR A 1 161 ? -37.238 6.779 28.159 1.00 67.75 161 THR A N 1
ATOM 1298 C CA . THR A 1 161 ? -37.576 5.722 29.133 1.00 67.75 161 THR A CA 1
ATOM 1299 C C . THR A 1 161 ? -38.680 4.774 28.668 1.00 67.75 161 THR A C 1
ATOM 1301 O O . THR A 1 161 ? -39.069 3.892 29.432 1.00 67.75 161 THR A O 1
ATOM 1304 N N . ASP A 1 162 ? -39.152 4.900 27.431 1.00 71.12 162 ASP A N 1
ATOM 1305 C CA . ASP A 1 162 ? -40.022 3.908 26.797 1.00 71.12 162 ASP A CA 1
ATOM 1306 C C . ASP A 1 162 ? -39.254 2.593 26.548 1.00 71.12 162 ASP A C 1
ATOM 1308 O O . ASP A 1 162 ? -38.170 2.598 25.957 1.00 71.12 162 ASP A O 1
ATOM 1312 N N . ASP A 1 163 ? -39.805 1.478 27.040 1.00 65.00 163 ASP A N 1
ATOM 1313 C CA . ASP A 1 163 ? -39.182 0.147 26.990 1.00 65.00 163 ASP A CA 1
ATOM 1314 C C . ASP A 1 163 ? -39.177 -0.439 25.571 1.00 65.00 163 ASP A C 1
ATOM 1316 O O . ASP A 1 163 ? -38.311 -1.254 25.233 1.00 65.00 163 ASP A O 1
ATOM 1320 N N . ALA A 1 164 ? -40.102 -0.006 24.707 1.00 62.06 164 ALA A N 1
ATOM 1321 C CA . ALA A 1 164 ? -40.083 -0.398 23.308 1.00 62.06 164 ALA A CA 1
ATOM 1322 C C . ALA A 1 164 ? -38.822 0.170 22.634 1.00 62.06 164 ALA A C 1
ATOM 1324 O O . ALA A 1 164 ? -38.609 1.382 22.587 1.00 62.06 164 ALA A O 1
ATOM 1325 N N . ALA A 1 165 ? -37.975 -0.718 22.100 1.00 64.19 165 ALA A N 1
ATOM 1326 C CA . ALA A 1 165 ? -36.745 -0.358 21.390 1.00 64.19 165 ALA A CA 1
ATOM 1327 C C . ALA A 1 165 ? -35.693 0.413 22.225 1.00 64.19 165 ALA A C 1
ATOM 1329 O O . ALA A 1 165 ? -34.852 1.114 21.656 1.00 64.19 165 ALA A O 1
ATOM 1330 N N . PHE A 1 166 ? -35.689 0.258 23.557 1.00 71.81 166 PHE A N 1
ATOM 1331 C CA . PHE A 1 166 ? -34.744 0.931 24.468 1.00 71.81 166 PHE A CA 1
ATOM 1332 C C . PHE A 1 166 ? -33.260 0.700 24.102 1.00 71.81 166 PHE A C 1
ATOM 1334 O O . PHE A 1 166 ? -32.442 1.621 24.159 1.00 71.81 166 PHE A O 1
ATOM 1341 N N . HIS A 1 167 ? -32.940 -0.509 23.637 1.00 66.19 167 HIS A N 1
ATOM 1342 C CA . HIS A 1 167 ? -31.591 -0.930 23.237 1.00 66.19 167 HIS A CA 1
ATOM 1343 C C . HIS A 1 167 ? -31.343 -0.895 21.725 1.00 66.19 167 HIS A C 1
ATOM 1345 O O . HIS A 1 167 ? -30.257 -1.243 21.269 1.00 66.19 167 HIS A O 1
ATOM 1351 N N . GLN A 1 168 ? -32.339 -0.510 20.922 1.00 65.56 168 GLN A N 1
ATOM 1352 C CA . GLN A 1 168 ? -32.163 -0.453 19.475 1.00 65.56 168 GLN A CA 1
ATOM 1353 C C . GLN A 1 168 ? -31.146 0.640 19.131 1.00 65.56 168 GLN A C 1
ATOM 1355 O O . GLN A 1 168 ? -31.231 1.758 19.639 1.00 65.56 168 GLN A O 1
ATOM 1360 N N . LEU A 1 169 ? -30.178 0.308 18.277 1.00 61.47 169 LEU A N 1
ATOM 1361 C CA . LEU A 1 169 ? -29.179 1.248 17.780 1.00 61.47 169 LEU A CA 1
ATOM 1362 C C . LEU A 1 169 ? -29.726 1.997 16.562 1.00 61.47 169 LEU A C 1
ATOM 1364 O O . LEU A 1 169 ? -30.202 1.390 15.598 1.00 61.47 169 LEU A O 1
ATOM 1368 N N . TYR A 1 170 ? -29.621 3.320 16.596 1.00 60.62 170 TYR A N 1
ATOM 1369 C CA . TYR A 1 170 ? -30.080 4.215 15.540 1.00 60.62 170 TYR A CA 1
ATOM 1370 C C . TYR A 1 170 ? -28.900 4.933 14.910 1.00 60.62 170 TYR A C 1
ATOM 1372 O O . TYR A 1 170 ? -28.049 5.465 15.618 1.00 60.62 170 TYR A O 1
ATOM 1380 N N . TRP A 1 171 ? -28.873 4.977 13.581 1.00 53.44 171 TRP A N 1
ATOM 1381 C CA . TRP A 1 171 ? -27.876 5.720 12.820 1.00 53.44 171 TRP A CA 1
ATOM 1382 C C . TRP A 1 171 ? -28.143 7.229 12.904 1.00 53.44 171 TRP A C 1
ATOM 1384 O O . TRP A 1 171 ? -29.251 7.668 12.607 1.00 53.44 171 TRP A O 1
ATOM 1394 N N . ILE A 1 172 ? -27.133 8.026 13.263 1.00 55.12 172 ILE A N 1
ATOM 1395 C CA . ILE A 1 172 ? -27.237 9.496 13.408 1.00 55.12 172 ILE A CA 1
ATOM 1396 C C . ILE A 1 172 ? -26.609 10.275 12.243 1.00 55.12 172 ILE A C 1
ATOM 1398 O O . ILE A 1 172 ? -26.341 11.473 12.342 1.00 55.12 172 ILE A O 1
ATOM 1402 N N . GLY A 1 173 ? -26.380 9.614 11.108 1.00 47.66 173 GLY A N 1
ATOM 1403 C CA . GLY A 1 173 ? -25.850 10.256 9.908 1.00 47.66 173 GLY A CA 1
ATOM 1404 C C . GLY A 1 173 ? -24.322 10.423 9.940 1.00 47.66 173 GLY A C 1
ATOM 1405 O O . GLY A 1 173 ? -23.623 9.705 10.656 1.00 47.66 173 GLY A O 1
ATOM 1406 N N . PRO A 1 174 ? -23.764 11.372 9.163 1.00 43.44 174 PRO A N 1
ATOM 1407 C CA . PRO A 1 174 ? -22.320 11.633 9.128 1.00 43.44 174 PRO A CA 1
ATOM 1408 C C . PRO A 1 174 ? -21.782 12.250 10.431 1.00 43.44 174 PRO A C 1
ATOM 1410 O O . PRO A 1 174 ? -20.566 12.340 10.612 1.00 43.44 174 PRO A O 1
ATOM 1413 N N . MET A 1 175 ? -22.664 12.677 11.339 1.00 41.25 175 MET A N 1
ATOM 1414 C CA . MET A 1 175 ? -22.288 13.160 12.664 1.00 41.25 175 MET A CA 1
ATOM 1415 C C . MET A 1 175 ? -21.778 12.008 13.538 1.00 41.25 175 MET A C 1
ATOM 1417 O O . MET A 1 175 ? -22.248 10.877 13.438 1.00 41.25 175 MET A O 1
ATOM 1421 N N . ARG A 1 176 ? -20.800 12.306 14.401 1.00 47.88 176 ARG A N 1
ATOM 1422 C CA . ARG A 1 176 ? -20.213 11.349 15.347 1.00 47.88 176 ARG A CA 1
ATOM 1423 C C . ARG A 1 176 ? -20.384 11.842 16.772 1.00 47.88 176 ARG A C 1
ATOM 1425 O O . ARG A 1 176 ? -20.060 12.992 17.064 1.00 47.88 176 ARG A O 1
ATOM 1432 N N . ILE A 1 177 ? -20.769 10.945 17.673 1.00 51.34 177 ILE A N 1
ATOM 1433 C CA . ILE A 1 177 ? -20.602 11.153 19.116 1.00 51.34 177 ILE A CA 1
ATOM 1434 C C . ILE A 1 177 ? -19.385 10.341 19.540 1.00 51.34 177 ILE A C 1
ATOM 1436 O O . ILE A 1 177 ? -19.461 9.116 19.565 1.00 51.34 177 ILE A O 1
ATOM 1440 N N . LYS A 1 178 ? -18.263 11.028 19.816 1.00 48.66 178 LYS A N 1
ATOM 1441 C CA . LYS A 1 178 ? -17.001 10.426 20.305 1.00 48.66 178 LYS A CA 1
ATOM 1442 C C . LYS A 1 178 ? -16.667 9.101 19.591 1.00 48.66 178 LYS A C 1
ATOM 1444 O O . LYS A 1 178 ? -16.359 8.102 20.226 1.00 48.66 178 LYS A O 1
ATOM 1449 N N . ASP A 1 179 ? -16.756 9.146 18.258 1.00 47.03 179 ASP A N 1
ATOM 1450 C CA . ASP A 1 179 ? -16.449 8.069 17.304 1.00 47.03 179 ASP A CA 1
ATOM 1451 C C . ASP A 1 179 ? -17.522 7.006 17.029 1.00 47.03 179 ASP A C 1
ATOM 1453 O O . ASP A 1 179 ? -17.217 6.036 16.347 1.00 47.03 179 ASP A O 1
ATOM 1457 N N . SER A 1 180 ? -18.776 7.196 17.451 1.00 50.47 180 SER A N 1
ATOM 1458 C CA . SER A 1 180 ? -19.903 6.350 17.018 1.00 50.47 180 SER A CA 1
ATOM 1459 C C . SER A 1 180 ? -20.854 7.084 16.063 1.00 50.47 180 SER A C 1
ATOM 1461 O O . SER A 1 180 ? -21.223 8.233 16.324 1.00 50.47 180 SER A O 1
ATOM 1463 N N . HIS A 1 181 ? -21.274 6.407 14.985 1.00 53.56 181 HIS A N 1
ATOM 1464 C CA . HIS A 1 181 ? -22.376 6.821 14.092 1.00 53.56 181 HIS A CA 1
ATOM 1465 C C . HIS A 1 181 ? -23.731 6.237 14.500 1.00 53.56 181 HIS A C 1
ATOM 1467 O O . HIS A 1 181 ? -24.745 6.514 13.857 1.00 53.56 181 HIS A O 1
ATOM 1473 N N . VAL A 1 182 ? -23.753 5.428 15.559 1.00 59.41 182 VAL A N 1
ATOM 1474 C CA . VAL A 1 182 ? -24.967 4.819 16.092 1.00 59.41 182 VAL A CA 1
ATOM 1475 C C . VAL A 1 182 ? -25.142 5.142 17.568 1.00 59.41 182 VAL A C 1
ATOM 1477 O O . VAL A 1 182 ? -24.161 5.291 18.301 1.00 59.41 182 VAL A O 1
ATOM 1480 N N . ILE A 1 183 ? -26.390 5.249 18.009 1.00 68.69 183 ILE A N 1
ATOM 1481 C CA . ILE A 1 183 ? -26.727 5.505 19.409 1.00 68.69 183 ILE A CA 1
ATOM 1482 C C . ILE A 1 183 ? -28.036 4.810 19.804 1.00 68.69 183 ILE A C 1
ATOM 1484 O O . ILE A 1 183 ? -28.959 4.730 18.993 1.00 68.69 183 ILE A O 1
ATOM 1488 N N . SER A 1 184 ? -28.124 4.307 21.037 1.00 74.44 184 SER A N 1
ATOM 1489 C CA . SER A 1 184 ? -29.356 3.755 21.626 1.00 74.44 184 SER A CA 1
ATOM 1490 C C . SER A 1 184 ? -30.061 4.763 22.546 1.00 74.44 184 SER A C 1
ATOM 1492 O O . SER A 1 184 ? -29.463 5.737 23.015 1.00 74.44 184 SER A O 1
ATOM 1494 N N . ARG A 1 185 ? -31.343 4.521 22.866 1.00 79.06 185 ARG A N 1
ATOM 1495 C CA . ARG A 1 185 ? -32.055 5.316 23.888 1.00 79.06 185 ARG A CA 1
ATOM 1496 C C . ARG A 1 185 ? -31.425 5.135 25.269 1.00 79.06 185 ARG A C 1
ATOM 1498 O O . ARG A 1 185 ? -31.336 6.106 26.017 1.00 79.06 185 ARG A O 1
ATOM 1505 N N . ALA A 1 186 ? -30.929 3.937 25.579 1.00 83.00 186 ALA A N 1
ATOM 1506 C CA . ALA A 1 186 ? -30.169 3.672 26.797 1.00 83.00 186 ALA A CA 1
ATOM 1507 C C . ALA A 1 186 ? -28.908 4.551 26.888 1.00 83.00 186 ALA A C 1
ATOM 1509 O O . ALA A 1 186 ? -28.684 5.205 27.905 1.00 83.00 186 ALA A O 1
ATOM 1510 N N . GLN A 1 187 ? -28.132 4.666 25.809 1.00 82.31 187 GLN A N 1
ATOM 1511 C CA . GLN A 1 187 ? -26.955 5.541 25.753 1.00 82.31 187 GLN A CA 1
ATOM 1512 C C . GLN A 1 187 ? -27.320 7.026 25.891 1.00 82.31 187 GLN A C 1
ATOM 1514 O O . GLN A 1 187 ? -26.661 7.757 26.632 1.00 82.31 187 GLN A O 1
ATOM 1519 N N . MET A 1 188 ? -28.399 7.475 25.241 1.00 78.69 188 MET A N 1
ATOM 1520 C CA . MET A 1 188 ? -28.917 8.838 25.410 1.00 78.69 188 MET A CA 1
ATOM 1521 C C . MET A 1 188 ? -29.366 9.112 26.851 1.00 78.69 188 MET A C 1
ATOM 1523 O O . MET A 1 188 ? -29.059 10.174 27.390 1.00 78.69 188 MET A O 1
ATOM 1527 N N . LEU A 1 189 ? -30.049 8.159 27.495 1.00 85.38 189 LEU A N 1
ATOM 1528 C CA . LEU A 1 189 ? -30.454 8.264 28.897 1.00 85.38 189 LEU A CA 1
ATOM 1529 C C . LEU A 1 189 ? -29.228 8.424 29.801 1.00 85.38 189 LEU A C 1
ATOM 1531 O O . LEU A 1 189 ? -29.204 9.318 30.644 1.00 85.38 189 LEU A O 1
ATOM 1535 N N . LEU A 1 190 ? -28.192 7.604 29.602 1.00 86.56 190 LEU A N 1
ATOM 1536 C CA . LEU A 1 190 ? -26.944 7.709 30.362 1.00 86.56 190 LEU A CA 1
ATOM 1537 C C . LEU A 1 190 ? -26.258 9.062 30.142 1.00 86.56 190 LEU A C 1
ATOM 1539 O O . LEU A 1 190 ? -25.783 9.654 31.109 1.00 86.56 190 LEU A O 1
ATOM 1543 N N . ALA A 1 191 ? -26.260 9.582 28.912 1.00 80.69 191 ALA A N 1
ATOM 1544 C CA . ALA A 1 191 ? -25.705 10.899 28.605 1.00 80.69 191 ALA A CA 1
ATOM 1545 C C . ALA A 1 191 ? -26.445 12.032 29.336 1.00 80.69 191 ALA A C 1
ATOM 1547 O O . ALA A 1 191 ? -25.799 12.914 29.898 1.00 80.69 191 ALA A O 1
ATOM 1548 N N . VAL A 1 192 ? -27.781 11.989 29.393 1.00 80.94 192 VAL A N 1
ATOM 1549 C CA . VAL A 1 192 ? -28.587 12.961 30.158 1.00 80.94 192 VAL A CA 1
ATOM 1550 C C . VAL A 1 192 ? -28.319 12.841 31.660 1.00 80.94 192 VAL A C 1
ATOM 1552 O O . VAL A 1 192 ? -28.195 13.846 32.358 1.00 80.94 192 VAL A O 1
ATOM 1555 N N . LEU A 1 193 ? -28.194 11.614 32.168 1.00 84.81 193 LEU A N 1
ATOM 1556 C CA . LEU A 1 193 ? -27.965 11.346 33.587 1.00 84.81 193 LEU A CA 1
ATOM 1557 C C . LEU A 1 193 ? -26.525 11.601 34.048 1.00 84.81 193 LEU A C 1
ATOM 1559 O O . LEU A 1 193 ? -26.252 11.516 35.246 1.00 84.81 193 LEU A O 1
ATOM 1563 N N . ALA A 1 194 ? -25.601 11.931 33.145 1.00 82.88 194 ALA A N 1
ATOM 1564 C CA . ALA A 1 194 ? -24.206 12.142 33.507 1.00 82.88 194 ALA A CA 1
ATOM 1565 C C . ALA A 1 194 ? -24.009 13.291 34.501 1.00 82.88 194 ALA A C 1
ATOM 1567 O O . ALA A 1 194 ? -23.256 13.144 35.463 1.00 82.88 194 ALA A O 1
ATOM 1568 N N . GLU A 1 195 ? -24.771 14.368 34.333 1.00 81.75 195 GLU A N 1
ATOM 1569 C CA . GLU A 1 195 ? -24.750 15.550 35.204 1.00 81.75 195 GLU A CA 1
ATOM 1570 C C . GLU A 1 195 ? -25.753 15.458 36.372 1.00 81.75 195 GLU A C 1
ATOM 1572 O O . GLU A 1 195 ? -25.842 16.364 37.202 1.00 81.75 195 GLU A O 1
ATOM 1577 N N . ALA A 1 196 ? -26.539 14.378 36.457 1.00 83.88 196 ALA A N 1
ATOM 1578 C CA . ALA A 1 196 ? -27.514 14.192 37.528 1.00 83.88 196 ALA A CA 1
ATOM 1579 C C . ALA A 1 196 ? -26.826 13.902 38.875 1.00 83.88 196 ALA A C 1
ATOM 1581 O O . ALA A 1 196 ? -25.667 13.489 38.919 1.00 83.88 196 ALA A O 1
ATOM 1582 N N . SER A 1 197 ? -27.538 14.077 39.995 1.00 88.75 197 SER A N 1
ATOM 1583 C CA . SER A 1 197 ? -27.053 13.601 41.299 1.00 88.75 197 SER A CA 1
ATOM 1584 C C . SER A 1 197 ? -27.039 12.070 41.348 1.00 88.75 197 SER A C 1
ATOM 1586 O O . SER A 1 197 ? -27.761 11.409 40.606 1.00 88.75 197 SER A O 1
ATOM 1588 N N . ASP A 1 198 ? -26.254 11.486 42.251 1.00 89.25 198 ASP A N 1
ATOM 1589 C CA . ASP A 1 198 ? -26.203 10.028 42.435 1.00 89.25 198 ASP A CA 1
ATOM 1590 C C . ASP A 1 198 ? -27.567 9.420 42.807 1.00 89.25 198 ASP A C 1
ATOM 1592 O O . ASP A 1 198 ? -27.925 8.340 42.335 1.00 89.25 198 ASP A O 1
ATOM 1596 N N . GLU A 1 199 ? -28.359 10.134 43.610 1.00 90.12 199 GLU A N 1
ATOM 1597 C CA . GLU A 1 199 ? -29.729 9.737 43.954 1.00 90.12 199 GLU A CA 1
ATOM 1598 C C . GLU A 1 199 ? -30.638 9.732 42.723 1.00 90.12 199 GLU A C 1
ATOM 1600 O O . GLU A 1 199 ? -31.416 8.796 42.527 1.00 90.12 199 GLU A O 1
ATOM 1605 N N . GLU A 1 200 ? -30.514 10.754 41.874 1.00 87.50 200 GLU A N 1
ATOM 1606 C CA . GLU A 1 200 ? -31.307 10.872 40.657 1.00 87.50 200 GLU A CA 1
ATOM 1607 C C . GLU A 1 200 ? -30.902 9.828 39.620 1.00 87.50 200 GLU A C 1
ATOM 1609 O O . GLU A 1 200 ? -31.768 9.174 39.040 1.00 87.50 200 GLU A O 1
ATOM 1614 N N . PHE A 1 201 ? -29.597 9.607 39.450 1.00 90.31 201 PHE A N 1
ATOM 1615 C CA . PHE A 1 201 ? -29.053 8.551 38.608 1.00 90.31 201 PHE A CA 1
ATOM 1616 C C . PHE A 1 201 ? -29.644 7.199 39.011 1.00 90.31 201 PHE A C 1
ATOM 1618 O O . PHE A 1 201 ? -30.294 6.542 38.201 1.00 90.31 201 PHE A O 1
ATOM 1625 N N . LYS A 1 202 ? -29.514 6.826 40.292 1.00 90.31 202 LYS A N 1
ATOM 1626 C CA . LYS A 1 202 ? -30.013 5.549 40.813 1.00 90.31 202 LYS A CA 1
ATOM 1627 C C . LYS A 1 202 ? -31.526 5.407 40.649 1.00 90.31 202 LYS A C 1
ATOM 1629 O O . LYS A 1 202 ? -32.010 4.345 40.272 1.00 90.31 202 LYS A O 1
ATOM 1634 N N . ARG A 1 203 ? -32.288 6.469 40.921 1.00 89.00 203 ARG A N 1
ATOM 1635 C CA . ARG A 1 203 ? -33.752 6.469 40.784 1.00 89.00 203 ARG A CA 1
ATOM 1636 C C . ARG A 1 203 ? -34.190 6.253 39.335 1.00 89.00 203 ARG A C 1
ATOM 1638 O O . ARG A 1 203 ? -35.146 5.521 39.098 1.00 89.00 203 ARG A O 1
ATOM 1645 N N . ARG A 1 204 ? -33.514 6.897 38.381 1.00 86.19 204 ARG A N 1
ATOM 1646 C CA . ARG A 1 204 ? -33.875 6.870 36.955 1.00 86.19 204 ARG A CA 1
ATOM 1647 C C . ARG A 1 204 ? -33.396 5.606 36.236 1.00 86.19 204 ARG A C 1
ATOM 1649 O O . ARG A 1 204 ? -33.970 5.270 35.205 1.00 86.19 204 ARG A O 1
ATOM 1656 N N . THR A 1 205 ? -32.415 4.884 36.781 1.00 89.62 205 THR A N 1
ATOM 1657 C CA . THR A 1 205 ? -31.928 3.610 36.220 1.00 89.62 205 THR A CA 1
ATOM 1658 C C . THR A 1 205 ? -32.530 2.359 36.869 1.00 89.62 205 THR A C 1
ATOM 1660 O O . THR A 1 205 ? -32.495 1.307 36.247 1.00 89.62 205 THR A O 1
ATOM 1663 N N . ALA A 1 206 ? -33.135 2.446 38.062 1.00 86.06 206 ALA A N 1
ATOM 1664 C CA . ALA A 1 206 ? -33.510 1.293 38.903 1.00 86.06 206 ALA A CA 1
ATOM 1665 C C . ALA A 1 206 ? -34.330 0.163 38.241 1.00 86.06 206 ALA A C 1
ATOM 1667 O O . ALA A 1 206 ? -34.255 -0.971 38.699 1.00 86.06 206 ALA A O 1
ATOM 1668 N N . ASN A 1 207 ? -35.111 0.458 37.197 1.00 83.69 207 ASN A N 1
ATOM 1669 C CA . ASN A 1 207 ? -35.950 -0.521 36.489 1.00 83.69 207 ASN A CA 1
ATOM 1670 C C . ASN A 1 207 ? -35.526 -0.705 35.025 1.00 83.69 207 ASN A C 1
ATOM 1672 O O . ASN A 1 207 ? -36.346 -1.062 34.182 1.00 83.69 207 ASN A O 1
ATOM 1676 N N . LYS A 1 208 ? -34.274 -0.384 34.703 1.00 88.44 208 LYS A N 1
ATOM 1677 C CA . LYS A 1 208 ? -33.715 -0.502 33.360 1.00 88.44 208 LYS A CA 1
ATOM 1678 C C . LYS A 1 208 ? -32.641 -1.573 33.351 1.00 88.44 208 LYS A C 1
ATOM 1680 O O . LYS A 1 208 ? -31.905 -1.724 34.319 1.00 88.44 208 LYS A O 1
ATOM 1685 N N . THR A 1 209 ? -32.564 -2.295 32.246 1.00 86.38 209 THR A N 1
ATOM 1686 C CA . THR A 1 209 ? -31.440 -3.172 31.933 1.00 86.38 209 THR A CA 1
ATOM 1687 C C . THR A 1 209 ? -30.434 -2.403 31.099 1.00 86.38 209 THR A C 1
ATOM 1689 O O . THR A 1 209 ? -30.818 -1.493 30.366 1.00 86.38 209 THR A O 1
ATOM 1692 N N . PHE A 1 210 ? -29.157 -2.757 31.190 1.00 85.69 210 PHE A N 1
ATOM 1693 C CA . PHE A 1 210 ? -28.115 -2.206 30.325 1.00 85.69 210 PHE A CA 1
ATOM 1694 C C . PHE A 1 210 ? -27.326 -3.339 29.693 1.00 85.69 210 PHE A C 1
ATOM 1696 O O . PHE A 1 210 ? -26.900 -4.263 30.382 1.00 85.69 210 PHE A O 1
ATOM 1703 N N . TYR A 1 211 ? -27.118 -3.270 28.382 1.00 78.75 211 TYR A N 1
ATOM 1704 C CA . TYR A 1 211 ? -26.200 -4.196 27.739 1.00 78.75 211 TYR A CA 1
ATOM 1705 C C . TYR A 1 211 ? -24.771 -3.692 27.888 1.00 78.75 211 TYR A C 1
ATOM 1707 O O . TYR A 1 211 ? -24.548 -2.492 28.101 1.00 78.75 211 TYR A O 1
ATOM 1715 N N . PRO A 1 212 ? -23.775 -4.568 27.689 1.00 75.25 212 PRO A N 1
ATOM 1716 C CA . PRO A 1 212 ? -22.383 -4.172 27.779 1.00 75.25 212 PRO A CA 1
ATOM 1717 C C . PRO A 1 212 ? -22.092 -2.935 26.905 1.00 75.25 212 PRO A C 1
ATOM 1719 O O . PRO A 1 212 ? -21.325 -2.054 27.287 1.00 75.25 212 PRO A O 1
ATOM 1722 N N . HIS A 1 213 ? -22.719 -2.840 25.733 1.00 71.44 213 HIS A N 1
ATOM 1723 C CA . HIS A 1 213 ? -22.465 -1.791 24.750 1.00 71.44 213 HIS A CA 1
ATOM 1724 C C . HIS A 1 213 ? -22.957 -0.408 25.239 1.00 71.44 213 HIS A C 1
ATOM 1726 O O . HIS A 1 213 ? -22.316 0.619 24.997 1.00 71.44 213 HIS A O 1
ATOM 1732 N N . ASP A 1 214 ? -24.032 -0.368 26.029 1.00 78.75 214 ASP A N 1
ATOM 1733 C CA . ASP A 1 214 ? -24.500 0.847 26.703 1.00 78.75 214 ASP A CA 1
ATOM 1734 C C . ASP A 1 214 ? -23.490 1.307 27.775 1.00 78.75 214 ASP A C 1
ATOM 1736 O O . ASP A 1 214 ? -23.173 2.493 27.889 1.00 78.75 214 ASP A O 1
ATOM 1740 N N . ILE A 1 215 ? -22.916 0.353 28.516 1.00 84.31 215 ILE A N 1
ATOM 1741 C CA . ILE A 1 215 ? -21.920 0.603 29.571 1.00 84.31 215 ILE A CA 1
ATOM 1742 C C . ILE A 1 215 ? -20.586 1.058 28.971 1.00 84.31 215 ILE A C 1
ATOM 1744 O O . ILE A 1 215 ? -19.966 1.989 29.481 1.00 84.31 215 ILE A O 1
ATOM 1748 N N . ALA A 1 216 ? -20.159 0.461 27.857 1.00 77.94 216 ALA A N 1
ATOM 1749 C CA . ALA A 1 216 ? -18.955 0.870 27.137 1.00 77.94 216 ALA A CA 1
ATOM 1750 C C . ALA A 1 216 ? -19.063 2.321 26.645 1.00 77.94 216 ALA A C 1
ATOM 1752 O O . ALA A 1 216 ? -18.120 3.099 26.788 1.00 77.94 216 ALA A O 1
ATOM 1753 N N . PHE A 1 217 ? -20.228 2.715 26.117 1.00 77.50 217 PHE A N 1
ATOM 1754 C CA . PHE A 1 217 ? -20.489 4.110 25.763 1.00 77.50 217 PHE A CA 1
ATOM 1755 C C . PHE A 1 217 ? -20.350 5.033 26.977 1.00 77.50 217 PHE A C 1
ATOM 1757 O O . PHE A 1 217 ? -19.675 6.062 26.879 1.00 77.50 217 PHE A O 1
ATOM 1764 N N . ALA A 1 218 ? -20.937 4.652 28.116 1.00 80.62 218 ALA A N 1
ATOM 1765 C CA . ALA A 1 218 ? -20.843 5.430 29.343 1.00 80.62 218 ALA A CA 1
ATOM 1766 C C . ALA A 1 218 ? -19.395 5.587 29.819 1.00 80.62 218 ALA A C 1
ATOM 1768 O O . ALA A 1 218 ? -18.969 6.706 30.066 1.00 80.62 218 ALA A O 1
ATOM 1769 N N . LEU A 1 219 ? -18.611 4.508 29.855 1.00 78.94 219 LEU A N 1
ATOM 1770 C CA . LEU A 1 219 ? -17.199 4.540 30.255 1.00 78.94 219 LEU A CA 1
ATOM 1771 C C . LEU A 1 219 ? -16.323 5.414 29.345 1.00 78.94 219 LEU A C 1
ATOM 1773 O O . LEU A 1 219 ? -15.377 6.046 29.812 1.00 78.94 219 LEU A O 1
ATOM 1777 N N . ARG A 1 220 ? -16.617 5.443 28.041 1.00 74.56 220 ARG A N 1
ATOM 1778 C CA . ARG A 1 220 ? -15.845 6.211 27.049 1.00 74.56 220 ARG A CA 1
ATOM 1779 C C . ARG A 1 220 ? -16.219 7.686 27.000 1.00 74.56 220 ARG A C 1
ATOM 1781 O O . ARG A 1 220 ? -15.381 8.528 26.676 1.00 74.56 220 ARG A O 1
ATOM 1788 N N . THR A 1 221 ? -17.487 7.986 27.250 1.00 67.50 221 THR A N 1
ATOM 1789 C CA . THR A 1 221 ? -18.071 9.295 26.934 1.00 67.50 221 THR A CA 1
ATOM 1790 C C . THR A 1 221 ? -18.391 10.095 28.186 1.00 67.50 221 THR A C 1
ATOM 1792 O O . THR A 1 221 ? -18.410 11.324 28.133 1.00 67.50 221 THR A O 1
ATOM 1795 N N . LEU A 1 222 ? -18.628 9.418 29.308 1.00 72.19 222 LEU A N 1
ATOM 1796 C CA . LEU A 1 222 ? -19.163 10.004 30.527 1.00 72.19 222 LEU A CA 1
ATOM 1797 C C . LEU A 1 222 ? -18.179 9.764 31.677 1.00 72.19 222 LEU A C 1
ATOM 1799 O O . LEU A 1 222 ? -17.664 8.667 31.867 1.00 72.19 222 LEU A O 1
ATOM 1803 N N . ASN A 1 223 ? -17.906 10.802 32.465 1.00 70.38 223 ASN A N 1
ATOM 1804 C CA . ASN A 1 223 ? -16.958 10.723 33.577 1.00 70.38 223 ASN A CA 1
ATOM 1805 C C . ASN A 1 223 ? -17.624 10.111 34.824 1.00 70.38 223 ASN A C 1
ATOM 1807 O O . ASN A 1 223 ? -17.859 10.795 35.820 1.00 70.38 223 ASN A O 1
ATOM 1811 N N . PHE A 1 224 ? -18.030 8.844 34.737 1.00 82.12 224 PHE A N 1
ATOM 1812 C CA . PHE A 1 224 ? -18.746 8.169 35.819 1.00 82.12 224 PHE A CA 1
ATOM 1813 C C . PHE A 1 224 ? -17.816 7.788 36.967 1.00 82.12 224 PHE A C 1
ATOM 1815 O O . PHE A 1 224 ? -16.694 7.330 36.765 1.00 82.12 224 PHE A O 1
ATOM 1822 N N . SER A 1 225 ? -18.315 7.947 38.194 1.00 84.94 225 SER A N 1
ATOM 1823 C CA . SER A 1 225 ? -17.647 7.425 39.382 1.00 84.94 225 SER A CA 1
ATOM 1824 C C . SER A 1 225 ? -17.680 5.894 39.392 1.00 84.94 225 SER A C 1
ATOM 1826 O O . SER A 1 225 ? -18.596 5.275 38.843 1.00 84.94 225 SER A O 1
ATOM 1828 N N . GLU A 1 226 ? -16.731 5.276 40.103 1.00 87.75 226 GLU A N 1
ATOM 1829 C CA . GLU A 1 226 ? -16.724 3.824 40.343 1.00 87.75 226 GLU A CA 1
ATOM 1830 C C . GLU A 1 226 ? -18.073 3.327 40.890 1.00 87.75 226 GLU A C 1
ATOM 1832 O O . GLU A 1 226 ? -18.553 2.261 40.515 1.00 87.75 226 GLU A O 1
ATOM 1837 N N . GLN A 1 227 ? -18.729 4.131 41.732 1.00 89.25 227 GLN A N 1
ATOM 1838 C CA . GLN A 1 227 ? -20.021 3.796 42.322 1.00 89.25 227 GLN A CA 1
ATOM 1839 C C . GLN A 1 227 ? -21.157 3.743 41.290 1.00 89.25 227 GLN A C 1
ATOM 1841 O O . GLN A 1 227 ? -22.016 2.865 41.380 1.00 89.25 227 GLN A O 1
ATOM 1846 N N . ARG A 1 228 ? -21.163 4.646 40.300 1.00 90.88 228 ARG A N 1
ATOM 1847 C CA . ARG A 1 228 ? -22.140 4.614 39.199 1.00 90.88 228 ARG A CA 1
ATOM 1848 C C . ARG A 1 228 ? -21.888 3.456 38.250 1.00 90.88 228 ARG A C 1
ATOM 1850 O O . ARG A 1 228 ? -22.848 2.840 37.801 1.00 90.88 228 ARG A O 1
ATOM 1857 N N . LEU A 1 229 ? -20.621 3.133 37.985 1.00 90.00 229 LEU A N 1
ATOM 1858 C CA . LEU A 1 229 ? -20.268 1.938 37.221 1.00 90.00 229 LEU A CA 1
ATOM 1859 C C . LEU A 1 229 ? -20.801 0.676 37.911 1.00 90.00 229 LEU A C 1
ATOM 1861 O O . LEU A 1 229 ? -21.458 -0.127 37.262 1.00 90.00 229 LEU A O 1
ATOM 1865 N N . ILE A 1 230 ? -20.577 0.534 39.220 1.00 92.19 230 ILE A N 1
ATOM 1866 C CA . ILE A 1 230 ? -21.106 -0.584 40.018 1.00 92.19 230 ILE A CA 1
ATOM 1867 C C . ILE A 1 230 ? -22.631 -0.683 39.870 1.00 92.19 230 ILE A C 1
ATOM 1869 O O . ILE A 1 230 ? -23.141 -1.757 39.573 1.00 92.19 230 ILE A O 1
ATOM 1873 N N . TRP A 1 231 ? -23.360 0.433 39.977 1.00 92.19 231 TRP A N 1
ATOM 1874 C CA . TRP A 1 231 ? -24.816 0.422 39.785 1.00 92.19 231 TRP A CA 1
ATOM 1875 C C . TRP A 1 231 ? -25.249 0.006 38.381 1.00 92.19 231 TRP A C 1
ATOM 1877 O O . TRP A 1 231 ? -26.256 -0.680 38.246 1.00 92.19 231 TRP A O 1
ATOM 1887 N N . LEU A 1 232 ? -24.520 0.411 37.340 1.00 91.56 232 LEU A N 1
ATOM 1888 C CA . LEU A 1 232 ? -24.819 -0.040 35.983 1.00 91.56 232 LEU A CA 1
ATOM 1889 C C . LEU A 1 232 ? -24.539 -1.526 35.797 1.00 91.56 232 LEU A C 1
ATOM 1891 O O . LEU A 1 232 ? -25.327 -2.194 35.142 1.00 91.56 232 LEU A O 1
ATOM 1895 N N . LEU A 1 233 ? -23.455 -2.039 36.382 1.00 91.12 233 LEU A N 1
ATOM 1896 C CA . LEU A 1 233 ? -23.112 -3.460 36.332 1.00 91.12 233 LEU A CA 1
ATOM 1897 C C . LEU A 1 233 ? -24.130 -4.321 37.094 1.00 91.12 233 LEU A C 1
ATOM 1899 O O . LEU A 1 233 ? -24.468 -5.400 36.621 1.00 91.12 233 LEU A O 1
ATOM 1903 N N . ASP A 1 234 ? -24.679 -3.831 38.210 1.00 91.19 234 ASP A N 1
ATOM 1904 C CA . ASP A 1 234 ? -25.773 -4.496 38.939 1.00 91.19 234 ASP A CA 1
ATOM 1905 C C . ASP A 1 234 ? -27.072 -4.588 38.114 1.00 91.19 234 ASP A C 1
ATOM 1907 O O . ASP A 1 234 ? -27.898 -5.471 38.343 1.00 91.19 234 ASP A O 1
ATOM 1911 N N . LEU A 1 235 ? -27.257 -3.666 37.165 1.00 91.44 235 LEU A N 1
ATOM 1912 C CA . LEU A 1 235 ? -28.394 -3.601 36.242 1.00 91.44 235 LEU A CA 1
ATOM 1913 C C . LEU A 1 235 ? -28.075 -4.205 34.865 1.00 91.44 235 LEU A C 1
ATOM 1915 O O . LEU A 1 235 ? -28.906 -4.160 33.952 1.00 91.44 235 LEU A O 1
ATOM 1919 N N . ALA A 1 236 ? -26.863 -4.725 34.687 1.00 86.88 236 ALA A N 1
ATOM 1920 C CA . ALA A 1 236 ? -26.406 -5.206 33.403 1.00 86.88 236 ALA A CA 1
ATOM 1921 C C . ALA A 1 236 ? -26.915 -6.618 33.118 1.00 86.88 236 ALA A C 1
ATOM 1923 O O . ALA A 1 236 ? -27.005 -7.463 34.009 1.00 86.88 236 ALA A O 1
ATOM 1924 N N . VAL A 1 237 ? -27.198 -6.879 31.849 1.00 81.00 237 VAL A N 1
ATOM 1925 C CA . VAL A 1 237 ? -27.510 -8.215 31.336 1.00 81.00 237 VAL A CA 1
ATOM 1926 C C . VAL A 1 237 ? -26.451 -8.622 30.324 1.00 81.00 237 VAL A C 1
ATOM 1928 O O . VAL A 1 237 ? -25.828 -7.764 29.700 1.00 81.00 237 VAL A O 1
ATOM 1931 N N . ASP A 1 238 ? -26.218 -9.928 30.205 1.00 73.38 238 ASP A N 1
ATOM 1932 C CA . ASP A 1 238 ? -25.290 -10.515 29.236 1.00 73.38 238 ASP A CA 1
ATOM 1933 C C . ASP A 1 238 ? -23.883 -9.891 29.281 1.00 73.38 238 ASP A C 1
ATOM 1935 O O . ASP A 1 238 ? -23.261 -9.622 28.262 1.00 73.38 238 ASP A O 1
ATOM 1939 N N . LEU A 1 239 ? -23.346 -9.656 30.486 1.00 72.31 239 LEU A N 1
ATOM 1940 C CA . LEU A 1 239 ? -21.993 -9.107 30.688 1.00 72.31 239 LEU A CA 1
ATOM 1941 C C . LEU A 1 239 ? -20.872 -9.948 30.055 1.00 72.31 239 LEU A C 1
ATOM 1943 O O . LEU A 1 239 ? -19.786 -9.429 29.792 1.00 72.31 239 LEU A O 1
ATOM 1947 N N . GLU A 1 240 ? -21.140 -11.231 29.818 1.00 60.75 240 GLU A N 1
ATOM 1948 C CA . GLU A 1 240 ? -20.231 -12.173 29.164 1.00 60.75 240 GLU A CA 1
ATOM 1949 C C . GLU A 1 240 ? -20.316 -12.121 27.627 1.00 60.75 240 GLU A C 1
ATOM 1951 O O . GLU A 1 240 ? -19.424 -12.655 26.959 1.00 60.75 240 GLU A O 1
ATOM 1956 N N . ASP A 1 241 ? -21.339 -11.465 27.056 1.00 53.44 241 ASP A N 1
ATOM 1957 C CA . ASP A 1 241 ? -21.511 -11.365 25.606 1.00 53.44 241 ASP A CA 1
ATOM 1958 C C . ASP A 1 241 ? -20.358 -10.587 24.966 1.00 53.44 241 ASP A C 1
ATOM 1960 O O . ASP A 1 241 ? -19.998 -9.472 25.360 1.00 53.44 241 ASP A O 1
ATOM 1964 N N . LYS A 1 242 ? -19.823 -11.176 23.897 1.00 52.94 242 LYS A N 1
ATOM 1965 C CA . LYS A 1 242 ? -18.789 -10.595 23.040 1.00 52.94 242 LYS A CA 1
ATOM 1966 C C . LYS A 1 242 ? -19.338 -10.388 21.623 1.00 52.94 242 LYS A C 1
ATOM 1968 O O . LYS A 1 242 ? -20.132 -11.210 21.169 1.00 52.94 242 LYS A O 1
ATOM 1973 N N . PRO A 1 243 ? -18.807 -9.427 20.844 1.00 51.34 243 PRO A N 1
ATOM 1974 C CA . PRO A 1 243 ? -18.083 -8.218 21.221 1.00 51.34 243 PRO A CA 1
ATOM 1975 C C . PRO A 1 243 ? -18.951 -6.974 21.446 1.00 51.34 243 PRO A C 1
ATOM 1977 O O . PRO A 1 243 ? -20.104 -6.862 21.034 1.00 51.34 243 PRO A O 1
ATOM 1980 N N . LEU A 1 244 ? -18.320 -6.009 22.108 1.00 53.06 244 LEU A N 1
ATOM 1981 C CA . LEU A 1 244 ? -18.936 -4.802 22.635 1.00 53.06 244 LEU A CA 1
ATOM 1982 C C . LEU A 1 244 ? -19.120 -3.668 21.655 1.00 53.06 244 LEU A C 1
ATOM 1984 O O . LEU A 1 244 ? -20.179 -3.065 21.636 1.00 53.06 244 LEU A O 1
ATOM 1988 N N . PHE A 1 245 ? -18.067 -3.358 20.912 1.00 48.03 245 PHE A N 1
ATOM 1989 C CA . PHE A 1 245 ? -18.000 -2.378 19.839 1.00 48.03 245 PHE A CA 1
ATOM 1990 C C . PHE A 1 245 ? -16.563 -2.434 19.329 1.00 48.03 245 PHE A C 1
ATOM 1992 O O . PHE A 1 245 ? -15.623 -2.079 20.045 1.00 48.03 245 PHE A O 1
ATOM 1999 N N . MET A 1 246 ? -16.374 -2.848 18.082 1.00 42.53 246 MET A N 1
ATOM 2000 C CA . MET A 1 246 ? -15.104 -2.639 17.401 1.00 42.53 246 MET A CA 1
ATOM 2001 C C . MET A 1 246 ? -14.889 -1.127 17.222 1.00 42.53 246 MET A C 1
ATOM 2003 O O . MET A 1 246 ? -15.696 -0.459 16.578 1.00 42.53 246 MET A O 1
ATOM 2007 N N . SER A 1 247 ? -13.827 -0.573 17.818 1.00 37.03 247 SER A N 1
ATOM 2008 C CA . SER A 1 247 ? -13.480 0.852 17.707 1.00 37.03 247 SER A CA 1
ATOM 2009 C C . SER A 1 247 ? -13.466 1.308 16.242 1.00 37.03 247 SER A C 1
ATOM 2011 O O . SER A 1 247 ? -12.877 0.651 15.378 1.00 37.03 247 SER A O 1
ATOM 2013 N N . MET A 1 248 ? -14.109 2.445 15.953 1.00 34.59 248 MET A N 1
ATOM 2014 C CA . MET A 1 248 ? -14.153 3.041 14.612 1.00 34.59 248 MET A CA 1
ATOM 2015 C C . MET A 1 248 ? -12.831 3.701 14.189 1.00 34.59 248 MET A C 1
ATOM 2017 O O . MET A 1 248 ? -12.646 3.956 13.001 1.00 34.59 248 MET A O 1
ATOM 2021 N N . ASN A 1 249 ? -11.907 3.948 15.126 1.00 36.75 249 ASN A N 1
ATOM 2022 C CA . ASN A 1 249 ? -10.689 4.727 14.871 1.00 36.75 249 ASN A CA 1
ATOM 2023 C C . ASN A 1 249 ? -9.368 3.982 15.119 1.00 36.75 249 ASN A C 1
ATOM 2025 O O . ASN A 1 249 ? -8.308 4.574 14.935 1.00 36.75 249 ASN A O 1
ATOM 2029 N N . GLY A 1 250 ? -9.371 2.707 15.500 1.00 41.72 250 GLY A N 1
ATOM 2030 C CA . GLY A 1 250 ? -8.118 2.003 15.759 1.00 41.72 250 GLY A CA 1
ATOM 2031 C C . GLY A 1 250 ? -8.224 0.542 15.395 1.00 41.72 250 GLY A C 1
ATOM 2032 O O . GLY A 1 250 ? -9.115 -0.120 15.902 1.00 41.72 250 GLY A O 1
ATOM 2033 N N . ILE A 1 251 ? -7.348 0.122 14.483 1.00 47.47 251 ILE A N 1
ATOM 2034 C CA . ILE A 1 251 ? -6.546 -1.114 14.327 1.00 47.47 251 ILE A CA 1
ATOM 2035 C C . ILE A 1 251 ? -6.908 -2.381 15.161 1.00 47.47 251 ILE A C 1
ATOM 2037 O O . ILE A 1 251 ? -6.474 -3.456 14.782 1.00 47.47 251 ILE A O 1
ATOM 2041 N N . PHE A 1 252 ? -7.700 -2.322 16.238 1.00 53.75 252 PHE A N 1
ATOM 2042 C CA . PHE A 1 252 ? -7.840 -3.358 17.262 1.00 53.75 252 PHE A CA 1
ATOM 2043 C C . PHE A 1 252 ? -9.309 -3.679 17.621 1.00 53.75 252 PHE A C 1
ATOM 2045 O O . PHE A 1 252 ? -10.077 -2.761 17.945 1.00 53.75 252 PHE A O 1
ATOM 2052 N N . PRO A 1 253 ? -9.719 -4.962 17.656 1.00 52.88 253 PRO A N 1
ATOM 2053 C CA . PRO A 1 253 ? -11.020 -5.359 18.179 1.00 52.88 253 PRO A CA 1
ATOM 2054 C C . PRO A 1 253 ? -11.018 -5.356 19.716 1.00 52.88 253 PRO A C 1
ATOM 2056 O O . PRO A 1 253 ? -10.278 -6.096 20.355 1.00 52.88 253 PRO A O 1
ATOM 2059 N N . VAL A 1 254 ? -11.878 -4.531 20.320 1.00 60.91 254 VAL A N 1
ATOM 2060 C CA . VAL A 1 254 ? -12.189 -4.577 21.759 1.00 60.91 254 VAL A CA 1
ATOM 2061 C C . VAL A 1 254 ? -13.334 -5.570 21.950 1.00 60.91 254 VAL A C 1
ATOM 2063 O O . VAL A 1 254 ? -14.467 -5.297 21.540 1.00 60.91 254 VAL A O 1
ATOM 2066 N N . LEU A 1 255 ? -13.040 -6.744 22.512 1.00 60.84 255 LEU A N 1
ATOM 2067 C CA . LEU A 1 255 ? -13.988 -7.861 22.538 1.00 60.84 255 LEU A CA 1
ATOM 2068 C C . LEU A 1 255 ? -14.894 -7.850 23.771 1.00 60.84 255 LEU A C 1
ATOM 2070 O O . LEU A 1 255 ? -15.956 -8.459 23.732 1.00 60.84 255 LEU A O 1
ATOM 2074 N N . ASN A 1 256 ? -14.517 -7.165 24.851 1.00 70.62 256 ASN A N 1
ATOM 2075 C CA . ASN A 1 256 ? -15.341 -7.037 26.057 1.00 70.62 256 ASN A CA 1
ATOM 2076 C C . ASN A 1 256 ? -14.986 -5.777 26.885 1.00 70.62 256 ASN A C 1
ATOM 2078 O O . ASN A 1 256 ? -14.139 -4.977 26.483 1.00 70.62 256 ASN A O 1
ATOM 2082 N N . LEU A 1 257 ? -15.696 -5.547 28.005 1.00 78.81 257 LEU A N 1
ATOM 2083 C CA . LEU A 1 257 ? -15.615 -4.282 28.761 1.00 78.81 257 LEU A CA 1
ATOM 2084 C C . LEU A 1 257 ? -14.249 -4.171 29.440 1.00 78.81 257 LEU A C 1
ATOM 2086 O O . LEU A 1 257 ? -13.751 -3.072 29.673 1.00 78.81 257 LEU A O 1
ATOM 2090 N N . ALA A 1 258 ? -13.640 -5.312 29.761 1.00 85.31 258 ALA A N 1
ATOM 2091 C CA . ALA A 1 258 ? -12.320 -5.364 30.351 1.00 85.31 258 ALA A CA 1
ATOM 2092 C C . ALA A 1 258 ? -11.236 -5.021 29.319 1.00 85.31 258 ALA A C 1
ATOM 2094 O O . ALA A 1 258 ? -10.328 -4.268 29.656 1.00 85.31 258 ALA A O 1
ATOM 2095 N N . ASP A 1 259 ? -11.370 -5.449 28.061 1.00 78.12 259 ASP A N 1
ATOM 2096 C CA . ASP A 1 259 ? -10.484 -5.012 26.970 1.00 78.12 259 ASP A CA 1
ATOM 2097 C C . ASP A 1 259 ? -10.579 -3.493 26.738 1.00 78.12 259 ASP A C 1
ATOM 2099 O O . ASP A 1 259 ? -9.571 -2.839 26.472 1.00 78.12 259 ASP A O 1
ATOM 2103 N N . ASP A 1 260 ? -11.773 -2.906 26.897 1.00 78.81 260 ASP A N 1
ATOM 2104 C CA . ASP A 1 260 ? -11.954 -1.450 26.841 1.00 78.81 260 ASP A CA 1
ATOM 2105 C C . ASP A 1 260 ? -11.215 -0.741 27.984 1.00 78.81 260 ASP A C 1
ATOM 2107 O O . ASP A 1 260 ? -10.504 0.242 27.767 1.00 78.81 260 ASP A O 1
ATOM 2111 N N . ALA A 1 261 ? -11.342 -1.263 29.206 1.00 87.25 261 ALA A N 1
ATOM 2112 C CA . ALA A 1 261 ? -10.624 -0.741 30.363 1.00 87.25 261 ALA A CA 1
ATOM 2113 C C . ALA A 1 261 ? -9.100 -0.839 30.177 1.00 87.25 261 ALA A C 1
ATOM 2115 O O . ALA A 1 261 ? -8.377 0.095 30.527 1.00 87.25 261 ALA A O 1
ATOM 2116 N N . VAL A 1 262 ? -8.614 -1.927 29.569 1.00 88.44 262 VAL A N 1
ATOM 2117 C CA . VAL A 1 262 ? -7.201 -2.104 29.208 1.00 88.44 262 VAL A CA 1
ATOM 2118 C C . VAL A 1 262 ? -6.762 -1.060 28.184 1.00 88.44 262 VAL A C 1
ATOM 2120 O O . VAL A 1 262 ? -5.753 -0.393 28.400 1.00 88.44 262 VAL A O 1
ATOM 2123 N N . GLN A 1 263 ? -7.537 -0.847 27.118 1.00 83.25 263 GLN A N 1
ATOM 2124 C CA . GLN A 1 263 ? -7.244 0.169 26.103 1.00 83.25 263 GLN A CA 1
ATOM 2125 C C . GLN A 1 263 ? -7.179 1.586 26.696 1.00 83.25 263 GLN A C 1
ATOM 2127 O O . GLN A 1 263 ? -6.352 2.394 26.277 1.00 83.25 263 GLN A O 1
ATOM 2132 N N . ARG A 1 264 ? -8.014 1.886 27.698 1.00 84.06 264 ARG A N 1
ATOM 2133 C CA . ARG A 1 264 ? -8.016 3.170 28.422 1.00 84.06 264 ARG A CA 1
ATOM 2134 C C . ARG A 1 264 ? -6.976 3.260 29.544 1.00 84.06 264 ARG A C 1
ATOM 2136 O O . ARG A 1 264 ? -6.897 4.301 30.192 1.00 84.06 264 ARG A O 1
ATOM 2143 N N . LEU A 1 265 ? -6.187 2.206 29.773 1.00 91.06 265 LEU A N 1
ATOM 2144 C CA . LEU A 1 265 ? -5.215 2.104 30.869 1.00 91.06 265 LEU A CA 1
ATOM 2145 C C . LEU A 1 265 ? -5.855 2.288 32.265 1.00 91.06 265 LEU A C 1
ATOM 2147 O O . LEU A 1 265 ? -5.228 2.786 33.199 1.00 91.06 265 LEU A O 1
ATOM 2151 N N . ASP A 1 266 ? -7.112 1.867 32.416 1.00 90.81 266 ASP A N 1
ATOM 2152 C CA . ASP A 1 266 ? -7.942 2.069 33.605 1.00 90.81 266 ASP A CA 1
ATOM 2153 C C . ASP A 1 266 ? -7.981 0.809 34.490 1.00 90.81 266 ASP A C 1
ATOM 2155 O O . ASP A 1 266 ? -8.901 -0.014 34.446 1.00 90.81 266 ASP A O 1
ATOM 2159 N N . VAL A 1 267 ? -6.939 0.651 35.313 1.00 94.00 267 VAL A N 1
ATOM 2160 C CA . VAL A 1 267 ? -6.783 -0.497 36.226 1.00 94.00 267 VAL A CA 1
ATOM 2161 C C . VAL A 1 267 ? -7.914 -0.567 37.263 1.00 94.00 267 VAL A C 1
ATOM 2163 O O . VAL A 1 267 ? -8.277 -1.658 37.708 1.00 94.00 267 VAL A O 1
ATOM 2166 N N . ALA A 1 268 ? -8.473 0.574 37.674 1.00 92.19 268 ALA A N 1
ATOM 2167 C CA . ALA A 1 268 ? -9.535 0.623 38.676 1.00 92.19 268 ALA A CA 1
ATOM 2168 C C . ALA A 1 268 ? -10.837 0.028 38.124 1.00 92.19 268 ALA A C 1
ATOM 2170 O O . ALA A 1 268 ? -11.378 -0.915 38.711 1.00 92.19 268 ALA A O 1
ATOM 2171 N N . THR A 1 269 ? -11.268 0.488 36.945 1.00 91.19 269 THR A N 1
ATOM 2172 C CA . THR A 1 269 ? -12.417 -0.084 36.233 1.00 91.19 269 THR A CA 1
ATOM 2173 C C . THR A 1 269 ? -12.204 -1.564 35.943 1.00 91.19 269 THR A C 1
ATOM 2175 O O . THR A 1 269 ? -13.097 -2.372 36.195 1.00 91.19 269 THR A O 1
ATOM 2178 N N . LEU A 1 270 ? -11.007 -1.955 35.499 1.00 92.06 270 LEU A N 1
ATOM 2179 C CA . LEU A 1 270 ? -10.690 -3.355 35.225 1.00 92.06 270 LEU A CA 1
ATOM 2180 C C . LEU A 1 270 ? -10.857 -4.254 36.467 1.00 92.06 270 LEU A C 1
ATOM 2182 O O . LEU A 1 270 ? -11.446 -5.333 36.389 1.00 92.06 270 LEU A O 1
ATOM 2186 N N . LYS A 1 271 ? -10.411 -3.790 37.641 1.00 94.12 271 LYS A N 1
ATOM 2187 C CA . LYS A 1 271 ? -10.606 -4.505 38.914 1.00 94.12 271 LYS A CA 1
ATOM 2188 C C . LYS A 1 271 ? -12.075 -4.609 39.318 1.00 94.12 271 LYS A C 1
ATOM 2190 O O . LYS A 1 271 ? -12.444 -5.602 39.942 1.00 94.12 271 LYS A O 1
ATOM 2195 N N . ILE A 1 272 ? -12.897 -3.604 39.010 1.00 93.75 272 ILE A N 1
ATOM 2196 C CA . ILE A 1 272 ? -14.346 -3.647 39.255 1.00 93.75 272 ILE A CA 1
ATOM 2197 C C . ILE A 1 272 ? -14.987 -4.683 38.333 1.00 93.75 272 ILE A C 1
ATOM 2199 O O . ILE A 1 272 ? -15.641 -5.595 38.828 1.00 93.75 272 ILE A O 1
ATOM 2203 N N . LEU A 1 273 ? -14.732 -4.601 37.026 1.00 89.69 273 LEU A N 1
ATOM 2204 C CA . LEU A 1 273 ? -15.254 -5.524 36.014 1.00 89.69 273 LEU A CA 1
ATOM 2205 C C . LEU A 1 273 ? -14.931 -6.986 36.340 1.00 89.69 273 LEU A C 1
ATOM 2207 O O . LEU A 1 273 ? -15.818 -7.839 36.291 1.00 89.69 273 LEU A O 1
ATOM 2211 N N . LYS A 1 274 ? -13.708 -7.258 36.809 1.00 90.56 274 LYS A N 1
ATOM 2212 C CA . LYS A 1 274 ? -13.293 -8.596 37.252 1.00 90.56 274 LYS A CA 1
ATOM 2213 C C . LYS A 1 274 ? -14.184 -9.170 38.362 1.00 90.56 274 LYS A C 1
ATOM 2215 O O . LYS A 1 274 ? -14.425 -10.374 38.387 1.00 90.56 274 LYS A O 1
ATOM 2220 N N . ARG A 1 275 ? -14.698 -8.338 39.281 1.00 92.75 275 ARG A N 1
ATOM 2221 C CA . ARG A 1 275 ? -15.614 -8.784 40.356 1.00 92.75 275 ARG A CA 1
ATOM 2222 C C . ARG A 1 275 ? -16.971 -9.238 39.817 1.00 92.75 275 ARG A C 1
ATOM 2224 O O . ARG A 1 275 ? -17.618 -10.052 40.464 1.00 92.75 275 ARG A O 1
ATOM 2231 N N . TYR A 1 276 ? -17.359 -8.739 38.647 1.00 88.06 276 TYR A N 1
ATOM 2232 C CA . TYR A 1 276 ? -18.571 -9.118 37.921 1.00 88.06 276 TYR A CA 1
ATOM 2233 C C . TYR A 1 276 ? -18.311 -10.231 36.890 1.00 88.06 276 TYR A C 1
ATOM 2235 O O . TYR A 1 276 ? -19.129 -10.450 36.007 1.00 88.06 276 TYR A O 1
ATOM 2243 N N . GLY A 1 277 ? -17.169 -10.925 36.969 1.00 84.19 277 GLY A N 1
ATOM 2244 C CA . GLY A 1 277 ? -16.817 -12.009 36.045 1.00 84.19 277 GLY A CA 1
ATOM 2245 C C . GLY A 1 277 ? -16.307 -11.543 34.678 1.00 84.19 277 GLY A C 1
ATOM 2246 O O . GLY A 1 277 ? -15.887 -12.369 33.871 1.00 84.19 277 GLY A O 1
ATOM 2247 N N . VAL A 1 278 ? -16.257 -10.232 34.422 1.00 84.31 278 VAL A N 1
ATOM 2248 C CA . VAL A 1 278 ? -15.777 -9.690 33.150 1.00 84.31 278 VAL A CA 1
ATOM 2249 C C . VAL A 1 278 ? -14.257 -9.571 33.189 1.00 84.31 278 VAL A C 1
ATOM 2251 O O . VAL A 1 278 ? -13.696 -8.717 33.878 1.00 84.31 278 VAL A O 1
ATOM 2254 N N . THR A 1 279 ? -13.584 -10.449 32.452 1.00 85.44 279 THR A N 1
ATOM 2255 C CA . THR A 1 279 ? -12.119 -10.523 32.385 1.00 85.44 279 THR A CA 1
ATOM 2256 C C . THR A 1 279 ? -11.609 -10.168 30.989 1.00 85.44 279 THR A C 1
ATOM 2258 O O . THR A 1 279 ? -12.323 -10.396 30.007 1.00 85.44 279 THR A O 1
ATOM 2261 N N . PRO A 1 280 ? -10.402 -9.579 30.878 1.00 84.06 280 PRO A N 1
ATOM 2262 C CA . PRO A 1 280 ? -9.799 -9.302 29.583 1.00 84.06 280 PRO A CA 1
ATOM 2263 C C . PRO A 1 280 ? -9.657 -10.552 28.717 1.00 84.06 280 PRO A C 1
ATOM 2265 O O . PRO A 1 280 ? -9.605 -11.680 29.208 1.00 84.06 280 PRO A O 1
ATOM 2268 N N . THR A 1 281 ? -9.589 -10.353 27.408 1.00 72.38 281 THR A N 1
ATOM 2269 C CA . THR A 1 281 ? -9.432 -11.453 26.467 1.00 72.38 281 THR A CA 1
ATOM 2270 C C . THR A 1 281 ? -8.055 -12.109 26.605 1.00 72.38 281 THR A C 1
ATOM 2272 O O . THR A 1 281 ? -7.016 -11.449 26.539 1.00 72.38 281 THR A O 1
ATOM 2275 N N . ASP A 1 282 ? -8.077 -13.437 26.733 1.00 71.06 282 ASP A N 1
ATOM 2276 C CA . ASP A 1 282 ? -6.909 -14.322 26.747 1.00 71.06 282 ASP A CA 1
ATOM 2277 C C . ASP A 1 282 ? -7.146 -15.517 25.805 1.00 71.06 282 ASP A C 1
ATOM 2279 O O . ASP A 1 282 ? -7.348 -16.657 26.221 1.00 71.06 282 ASP A O 1
ATOM 2283 N N . ILE A 1 283 ? -7.266 -15.233 24.505 1.00 62.38 283 ILE A N 1
ATOM 2284 C CA . ILE A 1 283 ? -7.502 -16.254 23.477 1.00 62.38 283 ILE A CA 1
ATOM 2285 C C . ILE A 1 283 ? -6.180 -16.560 22.777 1.00 62.38 283 ILE A C 1
ATOM 2287 O O . ILE A 1 283 ? -5.552 -15.677 22.194 1.00 62.38 283 ILE A O 1
ATOM 2291 N N . THR A 1 284 ? -5.783 -17.833 22.773 1.00 54.88 284 THR A N 1
ATOM 2292 C CA . THR A 1 284 ? -4.596 -18.297 22.047 1.00 54.88 284 THR A CA 1
ATOM 2293 C C . THR A 1 284 ? -4.721 -18.006 20.550 1.00 54.88 284 THR A C 1
ATOM 2295 O O . THR A 1 284 ? -5.698 -18.401 19.915 1.00 54.88 284 THR A O 1
ATOM 2298 N N . GLY A 1 285 ? -3.716 -17.344 19.968 1.00 52.94 285 GLY A N 1
ATOM 2299 C CA . GLY A 1 285 ? -3.728 -16.977 18.547 1.00 52.94 285 GLY A CA 1
ATOM 2300 C C . GLY A 1 285 ? -4.592 -15.758 18.209 1.00 52.94 285 GLY A C 1
ATOM 2301 O O . GLY A 1 285 ? -4.843 -15.519 17.030 1.00 52.94 285 GLY A O 1
ATOM 2302 N N . ALA A 1 286 ? -5.030 -15.003 19.218 1.00 59.00 286 ALA A N 1
ATOM 2303 C CA . ALA A 1 286 ? -5.609 -13.672 19.080 1.00 59.00 286 ALA A CA 1
ATOM 2304 C C . ALA A 1 286 ? -4.828 -12.671 19.945 1.00 59.00 286 ALA A C 1
ATOM 2306 O O . ALA A 1 286 ? -3.997 -13.056 20.763 1.00 59.00 286 ALA A O 1
ATOM 2307 N N . MET A 1 287 ? -5.103 -11.381 19.774 1.00 67.75 287 MET A N 1
ATOM 2308 C CA . MET A 1 287 ? -4.536 -10.334 20.619 1.00 67.75 287 MET A CA 1
ATOM 2309 C C . MET A 1 287 ? -4.941 -10.533 22.086 1.00 67.75 287 MET A C 1
ATOM 2311 O O . MET A 1 287 ? -6.128 -10.682 22.390 1.00 67.75 287 MET A O 1
ATOM 2315 N N . THR A 1 288 ? -3.962 -10.518 22.989 1.00 75.81 288 THR A N 1
ATOM 2316 C CA . THR A 1 288 ? -4.207 -10.567 24.433 1.00 75.81 288 THR A CA 1
ATOM 2317 C C . THR A 1 288 ? -4.379 -9.163 25.002 1.00 75.81 288 THR A C 1
ATOM 2319 O O . THR A 1 288 ? -3.983 -8.159 24.406 1.00 75.81 288 THR A O 1
ATOM 2322 N N . ALA A 1 289 ? -4.906 -9.076 26.219 1.00 81.62 289 ALA A N 1
ATOM 2323 C CA . ALA A 1 289 ? -4.931 -7.827 26.972 1.00 81.62 289 ALA A CA 1
ATOM 2324 C C . ALA A 1 289 ? -3.540 -7.189 27.143 1.00 81.62 289 ALA A C 1
ATOM 2326 O O . ALA A 1 289 ? -3.407 -5.965 27.133 1.00 81.62 289 ALA A O 1
ATOM 2327 N N . LEU A 1 290 ? -2.491 -8.007 27.281 1.00 85.62 290 LEU A N 1
ATOM 2328 C CA . LEU A 1 290 ? -1.133 -7.495 27.431 1.00 85.62 290 LEU A CA 1
ATOM 2329 C C . LEU A 1 290 ? -0.630 -6.864 26.124 1.00 85.62 290 LEU A C 1
ATOM 2331 O O . LEU A 1 290 ? -0.004 -5.807 26.172 1.00 85.62 290 LEU A O 1
ATOM 2335 N N . ASP A 1 291 ? -0.991 -7.433 24.969 1.00 79.94 291 ASP A N 1
ATOM 2336 C CA . ASP A 1 291 ? -0.718 -6.831 23.658 1.00 79.94 291 ASP A CA 1
ATOM 2337 C C . ASP A 1 291 ? -1.413 -5.458 23.516 1.00 79.94 291 ASP A C 1
ATOM 2339 O O . ASP A 1 291 ? -0.785 -4.492 23.077 1.00 79.94 291 ASP A O 1
ATOM 2343 N N . ILE A 1 292 ? -2.683 -5.343 23.947 1.00 79.94 292 ILE A N 1
ATOM 2344 C CA . ILE A 1 292 ? -3.459 -4.082 23.925 1.00 79.94 292 ILE A CA 1
ATOM 2345 C C . ILE A 1 292 ? -2.806 -3.013 24.807 1.00 79.94 292 ILE A C 1
ATOM 2347 O O . ILE A 1 292 ? -2.724 -1.845 24.417 1.00 79.94 292 ILE A O 1
ATOM 2351 N N . ALA A 1 293 ? -2.364 -3.390 26.009 1.00 87.38 293 ALA A N 1
ATOM 2352 C CA . ALA A 1 293 ? -1.711 -2.466 26.930 1.00 87.38 293 ALA A CA 1
ATOM 2353 C C . ALA A 1 293 ? -0.376 -1.968 26.354 1.00 87.38 293 ALA A C 1
ATOM 2355 O O . ALA A 1 293 ? -0.109 -0.765 26.360 1.00 87.38 293 ALA A O 1
ATOM 2356 N N . LEU A 1 294 ? 0.440 -2.872 25.804 1.00 83.88 294 LEU A N 1
ATOM 2357 C CA . LEU A 1 294 ? 1.747 -2.548 25.225 1.00 83.88 294 LEU A CA 1
ATOM 2358 C C . LEU A 1 294 ? 1.651 -1.720 23.936 1.00 83.88 294 LEU A C 1
ATOM 2360 O O . LEU A 1 294 ? 2.584 -0.982 23.627 1.00 83.88 294 LEU A O 1
ATOM 2364 N N . SER A 1 295 ? 0.529 -1.779 23.210 1.00 78.38 295 SER A N 1
ATOM 2365 C CA . SER A 1 295 ? 0.302 -0.932 22.031 1.00 78.38 295 SER A CA 1
ATOM 2366 C C . SER A 1 295 ? -0.042 0.523 22.371 1.00 78.38 295 SER A C 1
ATOM 2368 O O . SER A 1 295 ? -0.112 1.359 21.469 1.00 78.38 295 SER A O 1
ATOM 2370 N N . GLN A 1 296 ? -0.338 0.835 23.637 1.00 81.56 296 GLN A N 1
ATOM 2371 C CA . GLN A 1 296 ? -0.604 2.210 24.059 1.00 81.56 296 GLN A CA 1
ATOM 2372 C C . GLN A 1 296 ? 0.689 3.031 24.141 1.00 81.56 296 GLN A C 1
ATOM 2374 O O . GLN A 1 296 ? 1.802 2.510 24.128 1.00 81.56 296 GLN A O 1
ATOM 2379 N N . ARG A 1 297 ? 0.548 4.356 24.237 1.00 79.38 297 ARG A N 1
ATOM 2380 C CA . ARG A 1 297 ? 1.698 5.243 24.431 1.00 79.38 297 ARG A CA 1
ATOM 2381 C C . ARG A 1 297 ? 2.343 5.001 25.802 1.00 79.38 297 ARG A C 1
ATOM 2383 O O . ARG A 1 297 ? 1.647 4.977 26.819 1.00 79.38 297 ARG A O 1
ATOM 2390 N N . GLU A 1 298 ? 3.673 4.930 25.808 1.00 80.19 298 GLU A N 1
ATOM 2391 C CA . GLU A 1 298 ? 4.494 4.785 27.016 1.00 80.19 298 GLU A CA 1
ATOM 2392 C C . GLU A 1 298 ? 4.143 5.845 28.078 1.00 80.19 298 GLU A C 1
ATOM 2394 O O . GLU A 1 298 ? 4.155 7.052 27.812 1.00 80.19 298 GLU A O 1
ATOM 2399 N N . SER A 1 299 ? 3.746 5.375 29.268 1.00 85.69 299 SER A N 1
ATOM 2400 C CA . SER A 1 299 ? 3.310 6.190 30.413 1.00 85.69 299 SER A CA 1
ATOM 2401 C C . SER A 1 299 ? 3.255 5.374 31.715 1.00 85.69 299 SER A C 1
ATOM 2403 O O . SER A 1 299 ? 3.174 4.146 31.682 1.00 85.69 299 SER A O 1
ATOM 2405 N N . ASP A 1 300 ? 3.200 6.043 32.872 1.00 87.38 300 ASP A N 1
ATOM 2406 C CA . ASP A 1 300 ? 3.032 5.381 34.181 1.00 87.38 300 ASP A CA 1
ATOM 2407 C C . ASP A 1 300 ? 1.728 4.570 34.273 1.00 87.38 300 ASP A C 1
ATOM 2409 O O . ASP A 1 300 ? 1.684 3.503 34.892 1.00 87.38 300 ASP A O 1
ATOM 2413 N N . ALA A 1 301 ? 0.662 5.056 33.627 1.00 89.31 301 ALA A N 1
ATOM 2414 C CA . ALA A 1 301 ? -0.615 4.353 33.537 1.00 89.31 301 ALA A CA 1
ATOM 2415 C C . ALA A 1 301 ? -0.476 3.056 32.728 1.00 89.31 301 ALA A C 1
ATOM 2417 O O . ALA A 1 301 ? -0.991 2.014 33.135 1.00 89.31 301 ALA A O 1
ATOM 2418 N N . GLN A 1 302 ? 0.280 3.099 31.625 1.00 90.31 302 GLN A N 1
ATOM 2419 C CA . GLN A 1 302 ? 0.580 1.910 30.833 1.00 90.31 302 GLN A CA 1
ATOM 2420 C C . GLN A 1 302 ? 1.380 0.905 31.653 1.00 90.31 302 GLN A C 1
ATOM 2422 O O . GLN A 1 302 ? 0.992 -0.257 31.733 1.00 90.31 302 GLN A O 1
ATOM 2427 N N . ARG A 1 303 ? 2.456 1.354 32.305 1.00 88.31 303 ARG A N 1
ATOM 2428 C CA . ARG A 1 303 ? 3.287 0.497 33.153 1.00 88.31 303 ARG A CA 1
ATOM 2429 C C . ARG A 1 303 ? 2.460 -0.163 34.256 1.00 88.31 303 ARG A C 1
ATOM 2431 O O . ARG A 1 303 ? 2.552 -1.370 34.439 1.00 88.31 303 ARG A O 1
ATOM 2438 N N . SER A 1 304 ? 1.583 0.595 34.913 1.00 92.44 304 SER A N 1
ATOM 2439 C CA . SER A 1 304 ? 0.675 0.074 35.942 1.00 92.44 304 SER A CA 1
ATOM 2440 C C . SER A 1 304 ? -0.299 -0.978 35.395 1.00 92.44 304 SER A C 1
ATOM 2442 O O . SER A 1 304 ? -0.565 -1.979 36.061 1.00 92.44 304 SER A O 1
ATOM 2444 N N . MET A 1 305 ? -0.828 -0.775 34.184 1.00 94.44 305 MET A N 1
ATOM 2445 C CA . MET A 1 305 ? -1.696 -1.743 33.505 1.00 94.44 305 MET A CA 1
ATOM 2446 C C . MET A 1 305 ? -0.932 -3.017 33.119 1.00 94.44 305 MET A C 1
ATOM 2448 O O . MET A 1 305 ? -1.398 -4.117 33.401 1.00 94.44 305 MET A O 1
ATOM 2452 N N . VAL A 1 306 ? 0.260 -2.880 32.536 1.00 91.38 306 VAL A N 1
ATOM 2453 C CA . VAL A 1 306 ? 1.147 -3.996 32.170 1.00 91.38 306 VAL A CA 1
ATOM 2454 C C . VAL A 1 306 ? 1.531 -4.814 33.406 1.00 91.38 306 VAL A C 1
ATOM 2456 O O . VAL A 1 306 ? 1.386 -6.035 33.408 1.00 91.38 306 VAL A O 1
ATOM 2459 N N . GLU A 1 307 ? 1.946 -4.151 34.487 1.00 91.12 307 GLU A N 1
ATOM 2460 C CA . GLU A 1 307 ? 2.248 -4.790 35.772 1.00 91.12 307 GLU A CA 1
ATOM 2461 C C . GLU A 1 307 ? 1.034 -5.541 36.329 1.00 91.12 307 GLU A C 1
ATOM 2463 O O . GLU A 1 307 ? 1.166 -6.671 36.804 1.00 91.12 307 GLU A O 1
ATOM 2468 N N . TYR A 1 308 ? -0.157 -4.937 36.263 1.00 93.62 308 TYR A N 1
ATOM 2469 C CA . TYR A 1 308 ? -1.391 -5.582 36.699 1.00 93.62 308 TYR A CA 1
ATOM 2470 C C . TYR A 1 308 ? -1.683 -6.853 35.891 1.00 93.62 308 TYR A C 1
ATOM 2472 O O . TYR A 1 308 ? -1.883 -7.910 36.483 1.00 93.62 308 TYR A O 1
ATOM 2480 N N . LEU A 1 309 ? -1.648 -6.776 34.559 1.00 92.25 309 LEU A N 1
ATOM 2481 C CA . LEU A 1 309 ? -1.943 -7.899 33.667 1.00 92.25 309 LEU A CA 1
ATOM 2482 C C . LEU A 1 309 ? -0.935 -9.051 33.811 1.00 92.25 309 LEU A C 1
ATOM 2484 O O . LEU A 1 309 ? -1.337 -10.210 33.853 1.00 92.25 309 LEU A O 1
ATOM 2488 N N . ILE A 1 310 ? 0.358 -8.761 33.971 1.00 89.00 310 ILE A N 1
ATOM 2489 C CA . ILE A 1 310 ? 1.378 -9.803 34.190 1.00 89.00 310 ILE A CA 1
ATOM 2490 C C . ILE A 1 310 ? 1.163 -10.519 35.524 1.00 89.00 310 ILE A C 1
ATOM 2492 O O . ILE A 1 310 ? 1.235 -11.745 35.587 1.00 89.00 310 ILE A O 1
ATOM 2496 N N . ASN A 1 311 ? 0.840 -9.782 36.591 1.00 90.00 311 ASN A N 1
ATOM 2497 C CA . ASN A 1 311 ? 0.527 -10.389 37.890 1.00 90.00 311 ASN A CA 1
ATOM 2498 C C . ASN A 1 311 ? -0.752 -11.245 37.848 1.00 90.00 311 ASN A C 1
ATOM 2500 O O . ASN A 1 311 ? -0.909 -12.156 38.659 1.00 90.00 311 ASN A O 1
ATOM 2504 N N . GLU A 1 312 ? -1.653 -10.952 36.912 1.00 88.75 312 GLU A N 1
ATOM 2505 C CA . GLU A 1 312 ? -2.861 -11.732 36.634 1.00 88.75 312 GLU A CA 1
ATOM 2506 C C . GLU A 1 312 ? -2.609 -12.917 35.681 1.00 88.75 312 GLU A C 1
ATOM 2508 O O . GLU A 1 312 ? -3.517 -13.710 35.444 1.00 88.75 312 GLU A O 1
ATOM 2513 N N . GLY A 1 313 ? -1.380 -13.081 35.178 1.00 87.44 313 GLY A N 1
ATOM 2514 C CA . GLY A 1 313 ? -0.954 -14.227 34.371 1.00 87.44 313 GLY A CA 1
ATOM 2515 C C . GLY A 1 313 ? -1.103 -14.061 32.857 1.00 87.44 313 GLY A C 1
ATOM 2516 O O . GLY A 1 313 ? -0.875 -15.031 32.135 1.00 87.44 313 GLY A O 1
ATOM 2517 N N . TYR A 1 314 ? -1.446 -12.866 32.366 1.00 84.94 314 TYR A N 1
ATOM 2518 C CA . TYR A 1 314 ? -1.571 -12.610 30.929 1.00 84.94 314 TYR A CA 1
ATOM 2519 C C . TYR A 1 314 ? -0.207 -12.640 30.233 1.00 84.94 314 TYR A C 1
ATOM 2521 O O . TYR A 1 314 ? 0.803 -12.186 30.774 1.00 84.94 314 TYR A O 1
ATOM 2529 N N . GLN A 1 315 ? -0.200 -13.146 29.002 1.00 81.75 315 GLN A N 1
ATOM 2530 C CA . GLN A 1 315 ? 0.991 -13.267 28.160 1.00 81.75 315 GLN A CA 1
ATOM 2531 C C . GLN A 1 315 ? 0.931 -12.297 26.982 1.00 81.75 315 GLN A C 1
ATOM 2533 O O . GLN A 1 315 ? -0.154 -11.895 26.567 1.00 81.75 315 GLN A O 1
ATOM 2538 N N . ALA A 1 316 ? 2.092 -11.937 26.434 1.00 78.69 316 ALA A N 1
ATOM 2539 C CA . ALA A 1 316 ? 2.203 -11.102 25.240 1.00 78.69 316 ALA A CA 1
ATOM 2540 C C . ALA A 1 316 ? 2.872 -11.857 24.093 1.00 78.69 316 ALA A C 1
ATOM 2542 O O . ALA A 1 316 ? 3.752 -12.707 24.289 1.00 78.69 316 ALA A O 1
ATOM 2543 N N . HIS A 1 317 ? 2.474 -11.485 22.885 1.00 76.56 317 HIS A N 1
ATOM 2544 C CA . HIS A 1 317 ? 3.074 -11.935 21.644 1.00 76.56 317 HIS A CA 1
ATOM 2545 C C . HIS A 1 317 ? 4.205 -10.983 21.243 1.00 76.56 317 HIS A C 1
ATOM 2547 O O . HIS A 1 317 ? 4.029 -9.770 21.120 1.00 76.56 317 HIS A O 1
ATOM 2553 N N . TYR A 1 318 ? 5.395 -11.525 21.003 1.00 68.56 318 TYR A N 1
ATOM 2554 C CA . TYR A 1 318 ? 6.576 -10.699 20.765 1.00 68.56 318 TYR A CA 1
ATOM 2555 C C . TYR A 1 318 ? 7.531 -11.318 19.746 1.00 68.56 318 TYR A C 1
ATOM 2557 O O . TYR A 1 318 ? 7.551 -12.523 19.488 1.00 68.56 318 TYR A O 1
ATOM 2565 N N . GLN A 1 319 ? 8.359 -10.449 19.182 1.00 69.31 319 GLN A N 1
ATOM 2566 C CA . GLN A 1 319 ? 9.559 -10.773 18.443 1.00 69.31 319 GLN A CA 1
ATOM 2567 C C . GLN A 1 319 ? 10.646 -9.791 18.864 1.00 69.31 319 GLN A C 1
ATOM 2569 O O . GLN A 1 319 ? 10.484 -8.577 18.764 1.00 69.31 319 GLN A O 1
ATOM 2574 N N . ARG A 1 320 ? 11.802 -10.311 19.267 1.00 66.75 320 ARG A N 1
ATOM 2575 C CA . ARG A 1 320 ? 12.983 -9.471 19.449 1.00 66.75 320 ARG A CA 1
ATOM 2576 C C . ARG A 1 320 ? 13.473 -9.013 18.071 1.00 66.75 320 ARG A C 1
ATOM 2578 O O . ARG A 1 320 ? 13.899 -9.843 17.268 1.00 66.75 320 ARG A O 1
ATOM 2585 N N . THR A 1 321 ? 13.344 -7.720 17.778 1.00 63.12 321 THR A N 1
ATOM 2586 C CA . THR A 1 321 ? 13.768 -7.129 16.498 1.00 63.12 321 THR A CA 1
ATOM 2587 C C . THR A 1 321 ? 15.230 -6.701 16.561 1.00 63.12 321 THR A C 1
ATOM 2589 O O . THR A 1 321 ? 15.971 -6.920 15.605 1.00 63.12 321 THR A O 1
ATOM 2592 N N . THR A 1 322 ? 15.676 -6.182 17.710 1.00 63.19 322 THR A N 1
ATOM 2593 C CA . THR A 1 322 ? 17.088 -5.909 18.023 1.00 63.19 322 THR A CA 1
ATOM 2594 C C . THR A 1 322 ? 17.390 -6.205 19.499 1.00 63.19 322 THR A C 1
ATOM 2596 O O . THR A 1 322 ? 16.518 -6.638 20.246 1.00 63.19 322 THR A O 1
ATOM 2599 N N . GLU A 1 323 ? 18.627 -5.981 19.957 1.00 62.09 323 GLU A N 1
ATOM 2600 C CA . GLU A 1 323 ? 18.975 -6.087 21.386 1.00 62.09 323 GLU A CA 1
ATOM 2601 C C . GLU A 1 323 ? 18.205 -5.080 22.263 1.00 62.09 323 GLU A C 1
ATOM 2603 O O . GLU A 1 323 ? 17.958 -5.363 23.433 1.00 62.09 323 GLU A O 1
ATOM 2608 N N . TYR A 1 324 ? 17.795 -3.940 21.695 1.00 62.00 324 TYR A N 1
ATOM 2609 C CA . TYR A 1 324 ? 17.203 -2.807 22.422 1.00 62.00 324 TYR A CA 1
ATOM 2610 C C . TYR A 1 324 ? 15.736 -2.550 22.079 1.00 62.00 324 TYR A C 1
ATOM 2612 O O . TYR A 1 324 ? 15.173 -1.552 22.518 1.00 62.00 324 TYR A O 1
ATOM 2620 N N . GLU A 1 325 ? 15.134 -3.414 21.269 1.00 73.62 325 GLU A N 1
ATOM 2621 C CA . GLU A 1 325 ? 13.793 -3.209 20.746 1.00 73.62 325 GLU A CA 1
ATOM 2622 C C . GLU A 1 325 ? 13.017 -4.521 20.779 1.00 73.62 325 GLU A C 1
ATOM 2624 O O . GLU A 1 325 ? 13.443 -5.547 20.227 1.00 73.62 325 GLU A O 1
ATOM 2629 N N . LEU A 1 326 ? 11.863 -4.471 21.442 1.00 70.00 326 LEU A N 1
ATOM 2630 C CA . LEU A 1 326 ? 10.915 -5.571 21.484 1.00 70.00 326 LEU A CA 1
ATOM 2631 C C . LEU A 1 326 ? 9.753 -5.238 20.552 1.00 70.00 326 LEU A C 1
ATOM 2633 O O . LEU A 1 326 ? 8.952 -4.346 20.831 1.00 70.00 326 LEU A O 1
ATOM 2637 N N . GLY A 1 327 ? 9.657 -5.957 19.441 1.00 70.75 327 GLY A N 1
ATOM 2638 C CA . GLY A 1 327 ? 8.524 -5.843 18.540 1.00 70.75 327 GLY A CA 1
ATOM 2639 C C . GLY A 1 327 ? 7.343 -6.641 19.061 1.00 70.75 327 GLY A C 1
ATOM 2640 O O . GLY A 1 327 ? 7.415 -7.865 19.145 1.00 70.75 327 GLY A O 1
ATOM 2641 N N . ILE A 1 328 ? 6.245 -5.969 19.384 1.00 70.88 328 ILE A N 1
ATOM 2642 C CA . ILE A 1 328 ? 4.986 -6.633 19.716 1.00 70.88 328 ILE A CA 1
ATOM 2643 C C . ILE A 1 328 ? 4.295 -6.984 18.410 1.00 70.88 328 ILE A C 1
ATOM 2645 O O . ILE A 1 328 ? 4.001 -6.121 17.575 1.00 70.88 328 ILE A O 1
ATOM 2649 N N . LYS A 1 329 ? 4.063 -8.278 18.221 1.00 65.12 329 LYS A N 1
ATOM 2650 C CA . LYS A 1 329 ? 3.317 -8.802 17.082 1.00 65.12 329 LYS A CA 1
ATOM 2651 C C . LYS A 1 329 ? 1.997 -9.325 17.586 1.00 65.12 329 LYS A C 1
ATOM 2653 O O . LYS A 1 329 ? 1.951 -9.829 18.685 1.00 65.12 329 LYS A O 1
ATOM 2658 N N . THR A 1 330 ? 0.950 -9.291 16.787 1.00 58.72 330 THR A N 1
ATOM 2659 C CA . THR A 1 330 ? -0.266 -10.046 17.100 1.00 58.72 330 THR A CA 1
ATOM 2660 C C . THR A 1 330 ? -0.665 -10.900 15.919 1.00 58.72 330 THR A C 1
ATOM 2662 O O . THR A 1 330 ? -0.230 -10.653 14.792 1.00 58.72 330 THR A O 1
ATOM 2665 N N . LEU A 1 331 ? -1.478 -11.915 16.182 1.00 50.94 331 LEU A N 1
ATOM 2666 C CA . LEU A 1 331 ? -2.126 -12.710 15.159 1.00 50.94 331 LEU A CA 1
ATOM 2667 C C . LEU A 1 331 ? -3.598 -12.288 15.126 1.00 50.94 331 LEU A C 1
ATOM 2669 O O . LEU A 1 331 ? -4.343 -12.569 16.058 1.00 50.94 331 LEU A O 1
ATOM 2673 N N . GLU A 1 332 ? -4.030 -11.609 14.067 1.00 50.38 332 GLU A N 1
ATOM 2674 C CA . GLU A 1 332 ? -5.450 -11.307 13.866 1.00 50.38 332 GLU A CA 1
ATOM 2675 C C . GLU A 1 332 ? -5.948 -12.064 12.634 1.00 50.38 332 GLU A C 1
ATOM 2677 O O . GLU A 1 332 ? -5.412 -11.928 11.530 1.00 50.38 332 GLU A O 1
ATOM 2682 N N . LEU A 1 333 ? -6.934 -12.947 12.843 1.00 46.56 333 LEU A N 1
ATOM 2683 C CA . LEU A 1 333 ? -7.492 -13.834 11.812 1.00 46.56 333 LEU A CA 1
ATOM 2684 C C . LEU A 1 333 ? -6.419 -14.639 11.048 1.00 46.56 333 LEU A C 1
ATOM 2686 O O . LEU A 1 333 ? -6.548 -14.894 9.848 1.00 46.56 333 LEU A O 1
ATOM 2690 N N . GLY A 1 334 ? -5.338 -15.016 11.736 1.00 42.12 334 GLY A N 1
ATOM 2691 C CA . GLY A 1 334 ? -4.219 -15.752 11.153 1.00 42.12 334 GLY A CA 1
ATOM 2692 C C . GLY A 1 334 ? -3.098 -14.900 10.561 1.00 42.12 334 GLY A C 1
ATOM 2693 O O . GLY A 1 334 ? -2.071 -15.459 10.175 1.00 42.12 334 GLY A O 1
ATOM 2694 N N . THR A 1 335 ? -3.271 -13.578 10.466 1.00 43.31 335 THR A N 1
ATOM 2695 C CA . THR A 1 335 ? -2.262 -12.666 9.907 1.00 43.31 335 THR A CA 1
ATOM 2696 C C . THR A 1 335 ? -1.424 -12.085 11.029 1.00 43.31 335 THR A C 1
ATOM 2698 O O . THR A 1 335 ? -1.961 -11.535 11.985 1.00 43.31 335 THR A O 1
ATOM 2701 N N . GLN A 1 336 ? -0.101 -12.197 10.905 1.00 54.41 336 GLN A N 1
ATOM 2702 C CA . GLN A 1 336 ? 0.818 -11.518 11.810 1.00 54.41 336 GLN A CA 1
ATOM 2703 C C . GLN A 1 336 ? 0.856 -10.028 11.482 1.00 54.41 336 GLN A C 1
ATOM 2705 O O . GLN A 1 336 ? 1.257 -9.647 10.381 1.00 54.41 336 GLN A O 1
ATOM 2710 N N . PHE A 1 337 ? 0.507 -9.196 12.452 1.00 56.31 337 PHE A N 1
ATOM 2711 C CA . PHE A 1 337 ? 0.673 -7.753 12.377 1.00 56.31 337 PHE A CA 1
ATOM 2712 C C . PHE A 1 337 ? 1.780 -7.325 13.321 1.00 56.31 337 PHE A C 1
ATOM 2714 O O . PHE A 1 337 ? 1.828 -7.763 14.468 1.00 56.31 337 PHE A O 1
ATOM 2721 N N . TYR A 1 338 ? 2.671 -6.465 12.835 1.00 59.97 338 TYR A N 1
ATOM 2722 C CA . TYR A 1 338 ? 3.552 -5.711 13.712 1.00 59.97 338 TYR A CA 1
ATOM 2723 C C . TYR A 1 338 ? 2.738 -4.572 14.314 1.00 59.97 338 TYR A C 1
ATOM 2725 O O . TYR A 1 338 ? 2.239 -3.729 13.568 1.00 59.97 338 TYR A O 1
ATOM 2733 N N . LEU A 1 339 ? 2.561 -4.579 15.631 1.00 62.31 339 LEU A N 1
ATOM 2734 C CA . LEU A 1 339 ? 1.738 -3.582 16.304 1.00 62.31 339 LEU A CA 1
ATOM 2735 C C . LEU A 1 339 ? 2.563 -2.360 16.676 1.00 62.31 339 LEU A C 1
ATOM 2737 O O . LEU A 1 339 ? 2.226 -1.238 16.301 1.00 62.31 339 LEU A O 1
ATOM 2741 N N . TYR A 1 340 ? 3.637 -2.585 17.428 1.00 68.25 340 TYR A N 1
ATOM 2742 C CA . TYR A 1 340 ? 4.426 -1.522 18.029 1.00 68.25 340 TYR A CA 1
ATOM 2743 C C . TYR A 1 340 ? 5.801 -2.036 18.468 1.00 68.25 340 TYR A C 1
ATOM 2745 O O . TYR A 1 340 ? 5.996 -3.239 18.648 1.00 68.25 340 TYR A O 1
ATOM 2753 N N . SER A 1 341 ? 6.739 -1.112 18.662 1.00 73.88 341 SER A N 1
ATOM 2754 C CA . SER A 1 341 ? 8.071 -1.380 19.198 1.00 73.88 341 SER A CA 1
ATOM 2755 C C . SER A 1 341 ? 8.194 -0.808 20.602 1.00 73.88 341 SER A C 1
ATOM 2757 O O . SER A 1 341 ? 8.169 0.410 20.766 1.00 73.88 341 SER A O 1
ATOM 2759 N N . VAL A 1 342 ? 8.388 -1.657 21.607 1.00 73.88 342 VAL A N 1
ATOM 2760 C CA . VAL A 1 342 ? 8.785 -1.186 22.938 1.00 73.88 342 VAL A CA 1
ATOM 2761 C C . VAL A 1 342 ? 10.272 -0.852 22.893 1.00 73.88 342 VAL A C 1
ATOM 2763 O O . VAL A 1 342 ? 11.081 -1.688 22.481 1.00 73.88 342 VAL A O 1
ATOM 2766 N N . THR A 1 343 ? 10.617 0.369 23.304 1.00 77.56 343 THR A N 1
ATOM 2767 C CA . THR A 1 343 ? 12.009 0.863 23.316 1.00 77.56 343 THR A CA 1
ATOM 2768 C C . THR A 1 343 ? 12.493 1.267 24.709 1.00 77.56 343 THR A C 1
ATOM 2770 O O . THR A 1 343 ? 13.698 1.426 24.920 1.00 77.56 343 THR A O 1
ATOM 2773 N N . ASP A 1 344 ? 11.579 1.393 25.677 1.00 78.94 344 ASP A N 1
ATOM 2774 C CA . ASP A 1 344 ? 11.911 1.603 27.085 1.00 78.94 344 ASP A CA 1
ATOM 2775 C C . ASP A 1 344 ? 12.680 0.395 27.645 1.00 78.94 344 ASP A C 1
ATOM 2777 O O . ASP A 1 344 ? 12.157 -0.715 27.762 1.00 78.94 344 ASP A O 1
ATOM 2781 N N . LYS A 1 345 ? 13.944 0.624 28.015 1.00 79.88 345 LYS A N 1
ATOM 2782 C CA . LYS A 1 345 ? 14.851 -0.416 28.516 1.00 79.88 345 LYS A CA 1
ATOM 2783 C C . LYS A 1 345 ? 14.397 -1.022 29.841 1.00 79.88 345 LYS A C 1
ATOM 2785 O O . LYS A 1 345 ? 14.573 -2.223 30.033 1.00 79.88 345 LYS A O 1
ATOM 2790 N N . ASP A 1 346 ? 13.813 -0.222 30.728 1.00 80.38 346 ASP A N 1
ATOM 2791 C CA . ASP A 1 346 ? 13.364 -0.685 32.039 1.00 80.38 346 ASP A CA 1
ATOM 2792 C C . ASP A 1 346 ? 12.092 -1.525 31.893 1.00 80.38 346 ASP A C 1
ATOM 2794 O O . ASP A 1 346 ? 11.904 -2.501 32.621 1.00 80.38 346 ASP A O 1
ATOM 2798 N N . LEU A 1 347 ? 11.219 -1.170 30.943 1.00 78.94 347 LEU A N 1
ATOM 2799 C CA . LEU A 1 347 ? 10.057 -1.982 30.586 1.00 78.94 347 LEU A CA 1
ATOM 2800 C C . LEU A 1 347 ? 10.473 -3.281 29.882 1.00 78.94 347 LEU A C 1
ATOM 2802 O O . LEU A 1 347 ? 9.949 -4.335 30.224 1.00 78.94 347 LEU A O 1
ATOM 2806 N N . ILE A 1 348 ? 11.439 -3.240 28.957 1.00 79.06 348 ILE A N 1
ATOM 2807 C CA . ILE A 1 348 ? 11.975 -4.444 28.297 1.00 79.06 348 ILE A CA 1
ATOM 2808 C C . ILE A 1 348 ? 12.572 -5.401 29.330 1.00 79.06 348 ILE A C 1
ATOM 2810 O O . ILE A 1 348 ? 12.225 -6.580 29.332 1.00 79.06 348 ILE A O 1
ATOM 2814 N N . GLN A 1 349 ? 13.414 -4.901 30.239 1.00 80.69 349 GLN A N 1
ATOM 2815 C CA . GLN A 1 349 ? 13.989 -5.721 31.304 1.00 80.69 349 GLN A CA 1
ATOM 2816 C C . GLN A 1 349 ? 12.894 -6.313 32.203 1.00 80.69 349 GLN A C 1
ATOM 2818 O O . GLN A 1 349 ? 12.922 -7.500 32.523 1.00 80.69 349 GLN A O 1
ATOM 2823 N N . PHE A 1 350 ? 11.900 -5.504 32.578 1.00 80.56 350 PHE A N 1
ATOM 2824 C CA . PHE A 1 350 ? 10.763 -5.964 33.369 1.00 80.56 350 PHE A CA 1
ATOM 2825 C C . PHE A 1 350 ? 9.969 -7.079 32.666 1.00 80.56 350 PHE A C 1
ATOM 2827 O O . PHE A 1 350 ? 9.602 -8.068 33.306 1.00 80.56 350 PHE A O 1
ATOM 2834 N N . LEU A 1 351 ? 9.730 -6.946 31.357 1.00 78.69 351 LEU A N 1
ATOM 2835 C CA . LEU A 1 351 ? 9.051 -7.957 30.548 1.00 78.69 351 LEU A CA 1
ATOM 2836 C C . LEU A 1 351 ? 9.878 -9.246 30.451 1.00 78.69 351 LEU A C 1
ATOM 2838 O O . LEU A 1 351 ? 9.320 -10.320 30.677 1.00 78.69 351 LEU A O 1
ATOM 2842 N N . ASP A 1 352 ? 11.186 -9.133 30.190 1.00 77.12 352 ASP A N 1
ATOM 2843 C CA . ASP A 1 352 ? 12.127 -10.259 30.094 1.00 77.12 352 ASP A CA 1
ATOM 2844 C C . ASP A 1 352 ? 12.200 -11.079 31.397 1.00 77.12 352 ASP A C 1
ATOM 2846 O O . ASP A 1 352 ? 12.329 -12.303 31.359 1.00 77.12 352 ASP A O 1
ATOM 2850 N N . GLU A 1 353 ? 12.104 -10.424 32.556 1.00 78.19 353 GLU A N 1
ATOM 2851 C CA . GLU A 1 353 ? 12.198 -11.081 33.865 1.00 78.19 353 GLU A CA 1
ATOM 2852 C C . GLU A 1 353 ? 10.900 -11.772 34.308 1.00 78.19 353 GLU A C 1
ATOM 2854 O O . GLU A 1 353 ? 10.948 -12.694 35.129 1.00 78.19 353 GLU A O 1
ATOM 2859 N N . ARG A 1 354 ? 9.734 -11.313 33.830 1.00 74.62 354 ARG A N 1
ATOM 2860 C CA . ARG A 1 354 ? 8.435 -11.665 34.436 1.00 74.62 354 ARG A CA 1
ATOM 2861 C C . ARG A 1 354 ? 7.390 -12.245 33.495 1.00 74.62 354 ARG A C 1
ATOM 2863 O O . ARG A 1 354 ? 6.376 -12.735 33.989 1.00 74.62 354 ARG A O 1
ATOM 2870 N N . THR A 1 355 ? 7.607 -12.219 32.184 1.00 66.88 355 THR A N 1
ATOM 2871 C CA . THR A 1 355 ? 6.557 -12.578 31.220 1.00 66.88 355 THR A CA 1
ATOM 2872 C C . THR A 1 355 ? 6.881 -13.901 30.525 1.00 66.88 355 THR A C 1
ATOM 2874 O O . THR A 1 355 ? 7.907 -14.004 29.853 1.00 66.88 355 THR A O 1
ATOM 2877 N N . PRO A 1 356 ? 6.022 -14.932 30.631 1.00 62.75 356 PRO A N 1
ATOM 2878 C CA . PRO A 1 356 ? 6.065 -16.047 29.706 1.00 62.75 356 PRO A CA 1
ATOM 2879 C C . PRO A 1 356 ? 5.614 -15.562 28.330 1.00 62.75 356 PRO A C 1
ATOM 2881 O O . PRO A 1 356 ? 4.609 -14.878 28.159 1.00 62.75 356 PRO A O 1
ATOM 2884 N N . PHE A 1 357 ? 6.421 -15.907 27.351 1.00 67.81 357 PHE A N 1
ATOM 2885 C CA . PHE A 1 357 ? 6.520 -15.226 26.078 1.00 67.81 357 PHE A CA 1
ATOM 2886 C C . PHE A 1 357 ? 5.993 -16.151 24.976 1.00 67.81 357 PHE A C 1
ATOM 2888 O O . PHE A 1 357 ? 6.449 -17.293 24.868 1.00 67.81 357 PHE A O 1
ATOM 2895 N N . ILE A 1 358 ? 5.048 -15.682 24.153 1.00 65.12 358 ILE A N 1
ATOM 2896 C CA . ILE A 1 358 ? 4.535 -16.458 23.013 1.00 65.12 358 ILE A CA 1
ATOM 2897 C C . ILE A 1 358 ? 5.372 -16.104 21.777 1.00 65.12 358 ILE A C 1
ATOM 2899 O O . ILE A 1 358 ? 5.330 -14.967 21.302 1.00 65.12 358 ILE A O 1
ATOM 2903 N N . ASP A 1 359 ? 6.141 -17.067 21.251 1.00 60.84 359 ASP A N 1
ATOM 2904 C CA . ASP A 1 359 ? 6.913 -16.883 20.012 1.00 60.84 359 ASP A CA 1
ATOM 2905 C C . ASP A 1 359 ? 5.962 -16.706 18.826 1.00 60.84 359 ASP A C 1
ATOM 2907 O O . ASP A 1 359 ? 5.378 -17.666 18.311 1.00 60.84 359 ASP A O 1
ATOM 2911 N N . ALA A 1 360 ? 5.839 -15.459 18.371 1.00 56.53 360 ALA A N 1
ATOM 2912 C CA . ALA A 1 360 ? 4.964 -15.100 17.269 1.00 56.53 360 ALA A CA 1
ATOM 2913 C C . ALA A 1 360 ? 5.373 -15.765 15.942 1.00 56.53 360 ALA A C 1
ATOM 2915 O O . ALA A 1 360 ? 4.555 -15.811 15.032 1.00 56.53 360 ALA A O 1
ATOM 2916 N N . ASN A 1 361 ? 6.595 -16.300 15.798 1.00 52.50 361 ASN A N 1
ATOM 2917 C CA . ASN A 1 361 ? 7.078 -16.892 14.542 1.00 52.50 361 ASN A CA 1
ATOM 2918 C C . ASN A 1 361 ? 6.583 -18.321 14.287 1.00 52.50 361 ASN A C 1
ATOM 2920 O O . ASN A 1 361 ? 6.845 -18.867 13.213 1.00 52.50 361 ASN A O 1
ATOM 2924 N N . ARG A 1 362 ? 5.864 -18.943 15.229 1.00 48.91 362 ARG A N 1
ATOM 2925 C CA . ARG A 1 362 ? 5.256 -20.261 15.018 1.00 48.91 362 ARG A CA 1
ATOM 2926 C C . ARG A 1 362 ? 3.799 -20.113 14.561 1.00 48.91 362 ARG A C 1
ATOM 2928 O O . ARG A 1 362 ? 2.950 -19.762 15.369 1.00 48.91 362 ARG A O 1
ATOM 2935 N N . PRO A 1 363 ? 3.465 -20.438 13.296 1.00 44.28 363 PRO A N 1
ATOM 2936 C CA . PRO A 1 363 ? 2.084 -20.421 12.805 1.00 44.28 363 PRO A CA 1
ATOM 2937 C C . PRO A 1 363 ? 1.222 -21.586 13.335 1.00 44.28 363 PRO A C 1
ATOM 2939 O O . PRO A 1 363 ? 0.062 -21.699 12.948 1.00 44.28 363 PRO A O 1
ATOM 2942 N N . ASP A 1 364 ? 1.772 -22.453 14.195 1.00 45.84 364 ASP A N 1
ATOM 2943 C CA . ASP A 1 364 ? 1.065 -23.562 14.857 1.00 45.84 364 ASP A CA 1
ATOM 2944 C C . ASP A 1 364 ? 0.448 -23.141 16.204 1.00 45.84 364 ASP A C 1
ATOM 2946 O O . ASP A 1 364 ? 0.432 -23.883 17.184 1.00 45.84 364 ASP A O 1
ATOM 2950 N N . LEU A 1 365 ? -0.038 -21.901 16.277 1.00 46.53 365 LEU A N 1
ATOM 2951 C CA . LEU A 1 365 ? -0.953 -21.501 17.338 1.00 46.53 365 LEU A CA 1
ATOM 2952 C C . LEU A 1 365 ? -2.272 -22.197 17.009 1.00 46.53 365 LEU A C 1
ATOM 2954 O O . LEU A 1 365 ? -2.992 -21.737 16.126 1.00 46.53 365 LEU A O 1
ATOM 2958 N N . GLY A 1 366 ? -2.500 -23.357 17.634 1.00 41.38 366 GLY A N 1
ATOM 2959 C CA . GLY A 1 366 ? -3.626 -24.277 17.441 1.00 41.38 366 GLY A CA 1
ATOM 2960 C C . GLY A 1 366 ? -4.999 -23.659 17.706 1.00 41.38 366 GLY A C 1
ATOM 2961 O O . GLY A 1 366 ? -5.720 -24.083 18.604 1.00 41.38 366 GLY A O 1
ATOM 2962 N N . TYR A 1 367 ? -5.359 -22.656 16.914 1.00 41.09 367 TYR A N 1
ATOM 2963 C CA . TYR A 1 367 ? -6.678 -22.068 16.854 1.00 41.09 367 TYR A CA 1
ATOM 2964 C C . TYR A 1 367 ? -7.601 -23.073 16.161 1.00 41.09 367 TYR A C 1
ATOM 2966 O O . TYR A 1 367 ? -7.631 -23.169 14.932 1.00 41.09 367 TYR A O 1
ATOM 2974 N N . ASP A 1 368 ? -8.310 -23.856 16.970 1.00 39.66 368 ASP A N 1
ATOM 2975 C CA . ASP A 1 368 ? -9.458 -24.653 16.548 1.00 39.66 368 ASP A CA 1
ATOM 2976 C C . ASP A 1 368 ? -10.725 -23.883 16.945 1.00 39.66 368 ASP A C 1
ATOM 2978 O O . ASP A 1 368 ? -11.146 -23.942 18.106 1.00 39.66 368 ASP A O 1
ATOM 2982 N N . PRO A 1 369 ? -11.306 -23.066 16.046 1.00 38.12 369 PRO A N 1
ATOM 2983 C CA . PRO A 1 369 ? -12.600 -22.481 16.327 1.00 38.12 369 PRO A CA 1
ATOM 2984 C C . PRO A 1 369 ? -13.603 -23.635 16.400 1.00 38.12 369 PRO A C 1
ATOM 2986 O O . PRO A 1 369 ? -13.831 -24.323 15.406 1.00 38.12 369 PRO A O 1
ATOM 2989 N N . SER A 1 370 ? -14.191 -23.844 17.581 1.00 34.72 370 SER A N 1
ATOM 2990 C CA . SER A 1 370 ? -15.354 -24.720 17.779 1.00 34.72 370 SER A CA 1
ATOM 2991 C C . SER A 1 370 ? -16.343 -24.595 16.603 1.00 34.72 370 SER A C 1
ATOM 2993 O O . SER A 1 370 ? -16.566 -23.479 16.121 1.00 34.72 370 SER A O 1
ATOM 2995 N N . PRO A 1 371 ? -16.938 -25.707 16.130 1.00 40.09 371 PRO A N 1
ATOM 2996 C CA . PRO A 1 371 ? -17.630 -25.739 14.849 1.00 40.09 371 PRO A CA 1
ATOM 2997 C C . PRO A 1 371 ? -18.961 -24.971 14.884 1.00 40.09 371 PRO A C 1
ATOM 2999 O O . PRO A 1 371 ? -19.605 -24.873 15.925 1.00 40.09 371 PRO A O 1
ATOM 3002 N N . ASP A 1 372 ? -19.357 -24.484 13.704 1.00 37.56 372 ASP A N 1
ATOM 3003 C CA . ASP A 1 372 ? -20.673 -23.929 13.337 1.00 37.56 372 ASP A CA 1
ATOM 3004 C C . ASP A 1 372 ? -20.945 -22.436 13.588 1.00 37.56 372 ASP A C 1
ATOM 3006 O O 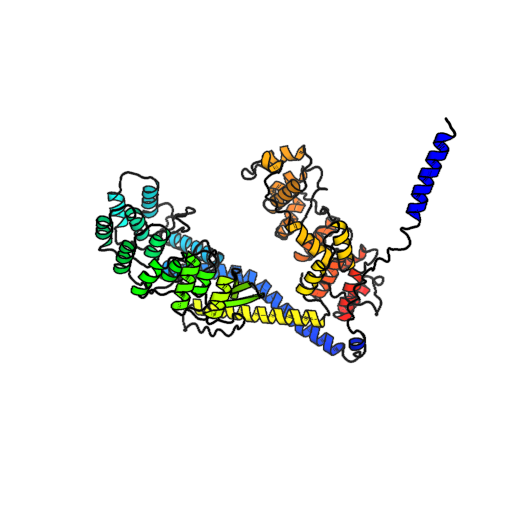. ASP A 1 372 ? -22.043 -22.036 13.968 1.00 37.56 372 ASP A O 1
ATOM 3010 N N . THR A 1 373 ? -19.992 -21.569 13.233 1.00 39.88 373 THR A N 1
ATOM 3011 C CA . THR A 1 373 ? -20.326 -20.182 12.855 1.00 39.88 373 THR A CA 1
ATOM 3012 C C . THR A 1 373 ? -19.672 -19.801 11.527 1.00 39.88 373 THR A C 1
ATOM 3014 O O . THR A 1 373 ? -18.561 -20.237 11.216 1.00 39.88 373 THR A O 1
ATOM 3017 N N . SER A 1 374 ? -20.330 -18.941 10.745 1.00 39.62 374 SER A N 1
ATOM 3018 C CA . SER A 1 374 ? -19.792 -18.345 9.506 1.00 39.62 374 SER A CA 1
ATOM 3019 C C . SER A 1 374 ? -18.436 -17.648 9.718 1.00 39.62 374 SER A C 1
ATOM 3021 O O . SER A 1 374 ? -17.608 -17.567 8.811 1.00 39.62 374 SER A O 1
ATOM 3023 N N . ALA A 1 375 ? -18.156 -17.212 10.946 1.00 38.84 375 ALA A N 1
ATOM 3024 C CA . ALA A 1 375 ? -16.885 -16.634 11.353 1.00 38.84 375 ALA A CA 1
ATOM 3025 C C . ALA A 1 375 ? -15.726 -17.645 11.413 1.00 38.84 375 ALA A C 1
ATOM 3027 O O . ALA A 1 375 ? -14.618 -17.327 10.975 1.00 38.84 375 ALA A O 1
ATOM 3028 N N . ALA A 1 376 ? -15.973 -18.873 11.881 1.00 43.00 376 ALA A N 1
ATOM 3029 C CA . ALA A 1 376 ? -14.976 -19.946 11.884 1.00 43.00 376 ALA A CA 1
ATOM 3030 C C . ALA A 1 376 ? -14.536 -20.309 10.454 1.00 43.00 376 ALA A C 1
ATOM 3032 O O . ALA A 1 376 ? -13.355 -20.550 10.187 1.00 43.00 376 ALA A O 1
ATOM 3033 N N . GLU A 1 377 ? -15.475 -20.281 9.505 1.00 44.81 377 GLU A N 1
ATOM 3034 C CA . GLU A 1 377 ? -15.198 -20.536 8.093 1.00 44.81 377 GLU A CA 1
ATOM 3035 C C . GLU A 1 377 ? -14.356 -19.419 7.456 1.00 44.81 377 GLU A C 1
ATOM 3037 O O . GLU A 1 377 ? -13.405 -19.707 6.727 1.00 44.81 377 GLU A O 1
ATOM 3042 N N . VAL A 1 378 ? -14.603 -18.150 7.800 1.00 44.81 378 VAL A N 1
ATOM 3043 C CA . VAL A 1 378 ? -13.783 -17.030 7.307 1.00 44.81 378 VAL A CA 1
ATOM 3044 C C . VAL A 1 378 ? -12.374 -17.037 7.899 1.00 44.81 378 VAL A C 1
ATOM 3046 O O . VAL A 1 378 ? -11.412 -16.828 7.156 1.00 44.81 378 VAL A O 1
ATOM 3049 N N . VAL A 1 379 ? -12.213 -17.346 9.190 1.00 45.34 379 VAL A N 1
ATOM 3050 C CA . VAL A 1 379 ? -10.879 -17.524 9.795 1.00 45.34 379 VAL A CA 1
ATOM 3051 C C . VAL A 1 379 ? -10.116 -18.645 9.087 1.00 45.34 379 VAL A C 1
ATOM 3053 O O . VAL A 1 379 ? -8.954 -18.470 8.717 1.00 45.34 379 VAL A O 1
ATOM 3056 N N . LYS A 1 380 ? -10.777 -19.774 8.811 1.00 51.25 380 LYS A N 1
ATOM 3057 C CA . LYS A 1 380 ? -10.189 -20.900 8.073 1.00 51.25 380 LYS A CA 1
ATOM 3058 C C . LYS A 1 380 ? -9.777 -20.511 6.650 1.00 51.25 380 LYS A C 1
ATOM 3060 O O . LYS A 1 380 ? -8.694 -20.892 6.199 1.00 51.25 380 LYS A O 1
ATOM 3065 N N . VAL A 1 381 ? -10.605 -19.739 5.944 1.00 52.50 381 VAL A N 1
ATOM 3066 C CA . VAL A 1 381 ? -10.283 -19.206 4.609 1.00 52.50 381 VAL A CA 1
ATOM 3067 C C . VAL A 1 381 ? -9.080 -18.260 4.673 1.00 52.50 381 VAL A C 1
ATOM 3069 O O . VAL A 1 381 ? -8.162 -18.401 3.864 1.00 52.50 381 VAL A O 1
ATOM 3072 N N . ASN A 1 382 ? -9.025 -17.352 5.649 1.00 51.00 382 ASN A N 1
ATOM 3073 C CA . ASN A 1 382 ? -7.907 -16.421 5.822 1.00 51.00 382 ASN A CA 1
ATOM 3074 C C . ASN A 1 382 ? -6.598 -17.142 6.169 1.00 51.00 382 ASN A C 1
ATOM 3076 O O . ASN A 1 382 ? -5.591 -16.919 5.499 1.00 51.00 382 ASN A O 1
ATOM 3080 N N . LEU A 1 383 ? -6.613 -18.077 7.123 1.00 51.72 383 LEU A N 1
ATOM 3081 C CA . LEU A 1 383 ? -5.454 -18.912 7.461 1.00 51.72 383 LEU A CA 1
ATOM 3082 C C . LEU A 1 383 ? -4.934 -19.692 6.247 1.00 51.72 383 LEU A C 1
ATOM 3084 O O . LEU A 1 383 ? -3.723 -19.762 6.018 1.00 51.72 383 LEU A O 1
ATOM 3088 N N . ASN A 1 384 ? -5.834 -20.246 5.431 1.00 60.09 384 ASN A N 1
ATOM 3089 C CA . ASN A 1 384 ? -5.456 -20.917 4.189 1.00 60.09 384 ASN A CA 1
ATOM 3090 C C . ASN A 1 384 ? -4.834 -19.946 3.176 1.00 60.09 384 ASN A C 1
ATOM 3092 O O . ASN A 1 384 ? -3.796 -20.272 2.598 1.00 60.09 384 ASN A O 1
ATOM 3096 N N . ASN A 1 385 ? -5.402 -18.748 3.005 1.00 57.28 385 ASN A N 1
ATOM 3097 C CA . ASN A 1 385 ? -4.849 -17.710 2.128 1.00 57.28 385 ASN A CA 1
ATOM 3098 C C . ASN A 1 385 ? -3.444 -17.273 2.569 1.00 57.28 385 ASN A C 1
ATOM 3100 O O . ASN A 1 385 ? -2.576 -17.043 1.729 1.00 57.28 385 ASN A O 1
ATOM 3104 N N . ILE A 1 386 ? -3.193 -17.194 3.876 1.00 54.44 386 ILE A N 1
ATOM 3105 C CA . ILE A 1 386 ? -1.895 -16.803 4.444 1.00 54.44 386 ILE A CA 1
ATOM 3106 C C . ILE A 1 386 ? -0.860 -17.897 4.224 1.00 54.44 386 ILE A C 1
ATOM 3108 O O . ILE A 1 386 ? 0.205 -17.619 3.674 1.00 54.44 386 ILE A O 1
ATOM 3112 N N . ARG A 1 387 ? -1.196 -19.151 4.554 1.00 62.78 387 ARG A N 1
ATOM 3113 C CA . ARG A 1 387 ? -0.341 -20.317 4.268 1.00 62.78 387 ARG A CA 1
ATOM 3114 C C . ARG A 1 387 ? -0.012 -20.406 2.781 1.00 62.78 387 ARG A C 1
ATOM 3116 O O . ARG A 1 387 ? 1.119 -20.696 2.403 1.00 62.78 387 ARG A O 1
ATOM 3123 N N . GLN A 1 388 ? -0.993 -20.137 1.926 1.00 67.06 388 GLN A N 1
ATOM 3124 C CA . GLN A 1 388 ? -0.799 -20.093 0.483 1.00 67.06 388 GLN A CA 1
ATOM 3125 C C . GLN A 1 388 ? 0.107 -18.929 0.068 1.00 67.06 388 GLN A C 1
ATOM 3127 O O . GLN A 1 388 ? 1.019 -19.137 -0.726 1.00 67.06 388 GLN A O 1
ATOM 3132 N N . SER A 1 389 ? -0.073 -17.733 0.632 1.00 62.50 389 SER A N 1
ATOM 3133 C CA . SER A 1 389 ? 0.783 -16.573 0.358 1.00 62.50 389 SER A CA 1
ATOM 3134 C C . SER A 1 389 ? 2.236 -16.806 0.784 1.00 62.50 389 SER A C 1
ATOM 3136 O O . SER A 1 389 ? 3.144 -16.466 0.027 1.00 62.50 389 SER A O 1
ATOM 3138 N N . GLN A 1 390 ? 2.462 -17.434 1.943 1.00 66.56 390 GLN A N 1
ATOM 3139 C CA . GLN A 1 390 ? 3.791 -17.828 2.423 1.00 66.56 390 GLN A CA 1
ATOM 3140 C C . GLN A 1 390 ? 4.448 -18.832 1.475 1.00 66.56 390 GLN A C 1
ATOM 3142 O O . GLN A 1 390 ? 5.547 -18.575 0.992 1.00 66.56 390 GLN A O 1
ATOM 3147 N N . LYS A 1 391 ? 3.735 -19.901 1.095 1.00 74.69 391 LYS A N 1
ATOM 3148 C CA . LYS A 1 391 ? 4.218 -20.850 0.078 1.00 74.69 391 LYS A CA 1
ATOM 3149 C C . LYS A 1 391 ? 4.567 -20.145 -1.232 1.00 74.69 391 LYS A C 1
ATOM 3151 O O . LYS A 1 391 ? 5.614 -20.402 -1.811 1.00 74.69 391 LYS A O 1
ATOM 3156 N N . CYS A 1 392 ? 3.720 -19.228 -1.697 1.00 76.06 392 CYS A N 1
ATOM 3157 C CA . CYS A 1 392 ? 3.985 -18.449 -2.904 1.00 76.06 392 CYS A CA 1
ATOM 3158 C C . CYS A 1 392 ? 5.232 -17.559 -2.770 1.00 76.06 392 CYS A C 1
ATOM 3160 O O . CYS A 1 392 ? 5.972 -17.398 -3.737 1.00 76.06 392 CYS A O 1
ATOM 3162 N N . HIS A 1 393 ? 5.473 -16.986 -1.589 1.00 75.12 393 HIS A N 1
ATOM 3163 C CA . HIS A 1 393 ? 6.668 -16.196 -1.307 1.00 75.12 393 HIS A CA 1
ATOM 3164 C C . HIS A 1 393 ? 7.936 -17.059 -1.314 1.00 75.12 393 HIS A C 1
ATOM 3166 O O . HIS A 1 393 ? 8.899 -16.700 -1.984 1.00 75.12 393 HIS A O 1
ATOM 3172 N N . GLU A 1 394 ? 7.912 -18.220 -0.660 1.00 77.69 394 GLU A N 1
ATOM 3173 C CA . GLU A 1 394 ? 9.021 -19.184 -0.666 1.00 77.69 394 GLU A CA 1
ATOM 3174 C C . GLU A 1 394 ? 9.359 -19.658 -2.085 1.00 77.69 394 GLU A C 1
ATOM 3176 O O . GLU A 1 394 ? 10.526 -19.686 -2.469 1.00 77.69 394 GLU A O 1
ATOM 3181 N N . GLN A 1 395 ? 8.346 -19.978 -2.900 1.00 81.25 395 GLN A N 1
ATOM 3182 C CA . GLN A 1 395 ? 8.565 -20.353 -4.302 1.00 81.25 395 GLN A CA 1
ATOM 3183 C C . GLN A 1 395 ? 9.154 -19.200 -5.119 1.00 81.25 395 GLN A C 1
ATOM 3185 O O . GLN A 1 395 ? 10.006 -19.434 -5.971 1.00 81.25 395 GLN A O 1
ATOM 3190 N N . ALA A 1 396 ? 8.745 -17.956 -4.850 1.00 79.56 396 ALA A N 1
ATOM 3191 C CA . ALA A 1 396 ? 9.324 -16.790 -5.507 1.00 79.56 396 ALA A CA 1
ATOM 3192 C C . ALA A 1 396 ? 10.797 -16.577 -5.118 1.00 79.56 396 ALA A C 1
ATOM 3194 O O . ALA A 1 396 ? 11.603 -16.304 -5.998 1.00 79.56 396 ALA A O 1
ATOM 3195 N N . LEU A 1 397 ? 11.166 -16.754 -3.844 1.00 80.06 397 LEU A N 1
ATOM 3196 C CA . LEU A 1 397 ? 12.566 -16.677 -3.404 1.00 80.06 397 LEU A CA 1
ATOM 3197 C C . LEU A 1 397 ? 13.420 -17.785 -4.030 1.00 80.06 397 LEU A C 1
ATOM 3199 O O . LEU A 1 397 ? 14.512 -17.518 -4.520 1.00 80.06 397 LEU A O 1
ATOM 3203 N N . LYS A 1 398 ? 12.895 -19.015 -4.075 1.00 83.50 398 LYS A N 1
ATOM 3204 C CA . LYS A 1 398 ? 13.565 -20.141 -4.735 1.00 83.50 398 LYS A CA 1
ATOM 3205 C C . LYS A 1 398 ? 13.762 -19.890 -6.232 1.00 83.50 398 LYS A C 1
ATOM 3207 O O . LYS A 1 398 ? 14.780 -20.281 -6.795 1.00 83.50 398 LYS A O 1
ATOM 3212 N N . LEU A 1 399 ? 12.788 -19.254 -6.885 1.00 84.75 399 LEU A N 1
ATOM 3213 C CA . LEU A 1 399 ? 12.925 -18.845 -8.279 1.00 84.75 399 LEU A CA 1
ATOM 3214 C C . LEU A 1 399 ? 14.018 -17.787 -8.442 1.00 84.75 399 LEU A C 1
ATOM 3216 O O . LEU A 1 399 ? 14.850 -17.934 -9.327 1.00 84.75 399 LEU A O 1
ATOM 3220 N N . ASP A 1 400 ? 14.027 -16.758 -7.591 1.00 83.31 400 ASP A N 1
ATOM 3221 C CA . ASP A 1 400 ? 15.035 -15.695 -7.630 1.00 83.31 400 ASP A CA 1
ATOM 3222 C C . ASP A 1 400 ? 16.456 -16.290 -7.492 1.00 83.31 400 ASP A C 1
ATOM 3224 O O . ASP A 1 400 ? 17.328 -15.963 -8.295 1.00 83.31 400 ASP A O 1
ATOM 3228 N N . GLU A 1 401 ? 16.665 -17.253 -6.584 1.00 82.56 401 GLU A N 1
ATOM 3229 C CA . GLU A 1 401 ? 17.938 -17.979 -6.427 1.00 82.56 401 GLU A CA 1
ATOM 3230 C C . GLU A 1 401 ? 18.345 -18.750 -7.696 1.00 82.56 401 GLU A C 1
ATOM 3232 O O . GLU A 1 401 ? 19.468 -18.604 -8.182 1.00 82.56 401 GLU A O 1
ATOM 3237 N N . LEU A 1 402 ? 17.432 -19.544 -8.270 1.00 84.56 402 LEU A N 1
ATOM 3238 C CA . LEU A 1 402 ? 17.707 -20.327 -9.484 1.00 84.56 402 LEU A CA 1
ATOM 3239 C C . LEU A 1 402 ? 17.980 -19.452 -10.709 1.00 84.56 402 LEU A C 1
ATOM 3241 O O . LEU A 1 402 ? 18.710 -19.856 -11.614 1.00 84.56 402 LEU A O 1
ATOM 3245 N N . GLU A 1 403 ? 17.381 -18.266 -10.748 1.00 83.69 403 GLU A N 1
ATOM 3246 C CA . GLU A 1 403 ? 17.566 -17.295 -11.821 1.00 83.69 403 GLU A CA 1
ATOM 3247 C C . GLU A 1 403 ? 18.736 -16.339 -11.579 1.00 83.69 403 GLU A C 1
ATOM 3249 O O . GLU A 1 403 ? 18.958 -15.435 -12.389 1.00 83.69 403 GLU A O 1
ATOM 3254 N N . LEU A 1 404 ? 19.496 -16.560 -10.500 1.00 83.62 404 LEU A N 1
ATOM 3255 C CA . LEU A 1 404 ? 20.647 -15.753 -10.099 1.00 83.62 404 LEU A CA 1
ATOM 3256 C C . LEU A 1 404 ? 20.278 -14.277 -9.888 1.00 83.62 404 LEU A C 1
ATOM 3258 O O . LEU A 1 404 ? 21.047 -13.381 -10.229 1.00 83.62 404 LEU A O 1
ATOM 3262 N N . VAL A 1 405 ? 19.091 -14.014 -9.344 1.00 83.75 405 VAL A N 1
ATOM 3263 C CA . VAL A 1 405 ? 18.604 -12.673 -9.010 1.00 83.75 405 VAL A CA 1
ATOM 3264 C C . VAL A 1 405 ? 18.731 -12.453 -7.509 1.00 83.75 405 VAL A C 1
ATOM 3266 O O . VAL A 1 405 ? 18.314 -13.288 -6.709 1.00 83.75 405 VAL A O 1
ATOM 3269 N N . LEU A 1 406 ? 19.291 -11.308 -7.111 1.00 80.25 406 LEU A N 1
ATOM 3270 C CA . LEU A 1 406 ? 19.401 -10.964 -5.695 1.00 80.25 406 LEU A CA 1
ATOM 3271 C C . LEU A 1 406 ? 18.006 -10.788 -5.071 1.00 80.25 406 LEU A C 1
ATOM 3273 O O . LEU A 1 406 ? 17.133 -10.169 -5.690 1.00 80.25 406 LEU A O 1
ATOM 3277 N N . PRO A 1 407 ? 17.788 -11.242 -3.826 1.00 72.12 407 PRO A N 1
ATOM 3278 C CA . PRO A 1 407 ? 16.589 -10.905 -3.069 1.00 72.12 407 PRO A CA 1
ATOM 3279 C C . PRO A 1 407 ? 16.398 -9.387 -2.953 1.00 72.12 407 PRO A C 1
ATOM 3281 O O . PRO A 1 407 ? 17.362 -8.619 -2.939 1.00 72.12 407 PRO A O 1
ATOM 3284 N N . PHE A 1 408 ? 15.144 -8.941 -2.827 1.00 70.75 408 PHE A N 1
ATOM 3285 C CA . PHE A 1 408 ? 14.807 -7.513 -2.749 1.00 70.75 408 PHE A CA 1
ATOM 3286 C C . PHE A 1 408 ? 15.591 -6.771 -1.654 1.00 70.75 408 PHE A C 1
ATOM 3288 O O . PHE A 1 408 ? 16.115 -5.690 -1.914 1.00 70.75 408 PHE A O 1
ATOM 3295 N N . ASP A 1 409 ? 15.736 -7.369 -0.471 1.00 68.00 409 ASP A N 1
ATOM 3296 C CA . ASP A 1 409 ? 16.457 -6.761 0.654 1.00 68.00 409 ASP A CA 1
ATOM 3297 C C . ASP A 1 409 ? 17.949 -6.567 0.348 1.00 68.00 409 ASP A C 1
ATOM 3299 O O . ASP A 1 409 ? 18.543 -5.556 0.726 1.00 68.00 409 ASP A O 1
ATOM 3303 N N . GLU A 1 410 ? 18.559 -7.486 -0.404 1.00 78.31 410 GLU A N 1
ATOM 3304 C CA . GLU A 1 410 ? 19.949 -7.354 -0.844 1.00 78.31 410 GLU A CA 1
ATOM 3305 C C . GLU A 1 410 ? 20.109 -6.280 -1.925 1.00 78.31 410 GLU A C 1
ATOM 3307 O O . GLU A 1 410 ? 21.067 -5.506 -1.881 1.00 78.31 410 GLU A O 1
ATOM 3312 N N . LYS A 1 411 ? 19.144 -6.157 -2.849 1.00 77.69 411 LYS A N 1
ATOM 3313 C CA . LYS A 1 411 ? 19.097 -5.027 -3.797 1.00 77.69 411 LYS A CA 1
ATOM 3314 C C . LYS A 1 411 ? 18.972 -3.694 -3.058 1.00 77.69 411 LYS A C 1
ATOM 3316 O O . LYS A 1 411 ? 19.649 -2.728 -3.397 1.00 77.69 411 LYS A O 1
ATOM 3321 N N . TYR A 1 412 ? 18.152 -3.649 -2.011 1.00 72.56 412 TYR A N 1
ATOM 3322 C CA . TYR A 1 412 ? 17.984 -2.461 -1.177 1.00 72.56 412 TYR A CA 1
ATOM 3323 C C . TYR A 1 412 ? 19.254 -2.132 -0.383 1.00 72.56 412 TYR A C 1
ATOM 3325 O O . TYR A 1 412 ? 19.621 -0.966 -0.247 1.00 72.56 412 TYR A O 1
ATOM 3333 N N . LYS A 1 413 ? 19.983 -3.150 0.088 1.00 78.19 413 LYS A N 1
ATOM 3334 C CA . LYS A 1 413 ? 21.297 -2.968 0.715 1.00 78.19 413 LYS A CA 1
ATOM 3335 C C . LYS A 1 413 ? 22.298 -2.325 -0.247 1.00 78.19 413 LYS A C 1
ATOM 3337 O O . LYS A 1 413 ? 23.016 -1.425 0.172 1.00 78.19 413 LYS A O 1
ATOM 3342 N N . LYS A 1 414 ? 22.283 -2.697 -1.534 1.00 77.62 414 LYS A N 1
ATOM 3343 C CA . LYS A 1 414 ? 23.118 -2.045 -2.560 1.00 77.62 414 LYS A CA 1
ATOM 3344 C C . LYS A 1 414 ? 22.817 -0.556 -2.722 1.00 77.62 414 LYS A C 1
ATOM 3346 O O . LYS A 1 414 ? 23.753 0.213 -2.892 1.00 77.62 414 LYS A O 1
ATOM 3351 N N . LEU A 1 415 ? 21.558 -0.129 -2.589 1.00 75.12 415 LEU A N 1
ATOM 3352 C CA . LEU A 1 415 ? 21.229 1.304 -2.517 1.00 75.12 415 LEU A CA 1
ATOM 3353 C C . LEU A 1 415 ? 21.820 1.962 -1.266 1.00 75.12 415 L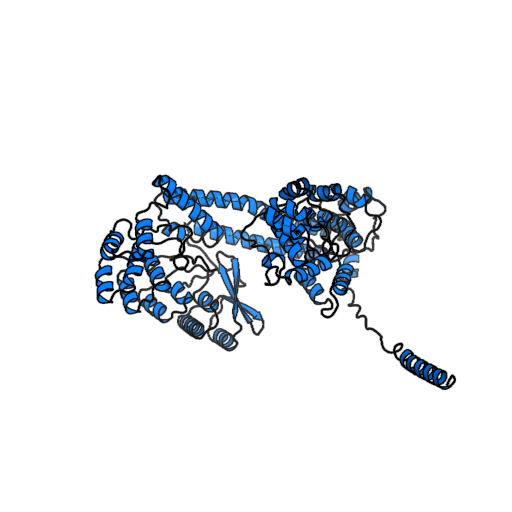EU A C 1
ATOM 3355 O O . LEU A 1 415 ? 22.276 3.098 -1.319 1.00 75.12 415 LEU A O 1
ATOM 3359 N N . GLY A 1 416 ? 21.826 1.246 -0.140 1.00 73.56 416 GLY A N 1
ATOM 3360 C CA . GLY A 1 416 ? 22.433 1.706 1.108 1.00 73.56 416 GLY A CA 1
ATOM 3361 C C . GLY A 1 416 ? 23.958 1.857 1.056 1.00 73.56 416 GLY A C 1
ATOM 3362 O O . GLY A 1 416 ? 24.489 2.644 1.842 1.00 73.56 416 GLY A O 1
ATOM 3363 N N . ASP A 1 417 ? 24.622 1.135 0.147 1.00 80.94 417 ASP A N 1
ATOM 3364 C CA . ASP A 1 417 ? 26.068 1.192 -0.105 1.00 80.94 417 ASP A CA 1
ATOM 3365 C C . ASP A 1 417 ? 26.470 2.373 -1.016 1.00 80.94 417 ASP A C 1
ATOM 3367 O O . ASP A 1 417 ? 27.658 2.690 -1.107 1.00 80.94 417 ASP A O 1
ATOM 3371 N N . LEU A 1 418 ? 25.508 3.033 -1.679 1.00 80.75 418 LEU A N 1
ATOM 3372 C CA . LEU A 1 418 ? 25.777 4.197 -2.527 1.00 80.75 418 LEU A CA 1
ATOM 3373 C C . LEU A 1 418 ? 26.261 5.405 -1.696 1.00 80.75 418 LEU A C 1
ATOM 3375 O O . LEU A 1 418 ? 25.877 5.548 -0.528 1.00 80.75 418 LEU A O 1
ATOM 3379 N N . PRO A 1 419 ? 27.078 6.309 -2.273 1.00 78.56 419 PRO A N 1
ATOM 3380 C CA . PRO A 1 419 ? 27.612 7.460 -1.549 1.00 78.56 419 PRO A CA 1
ATOM 3381 C C . PRO A 1 419 ? 26.493 8.377 -1.040 1.00 78.56 419 PRO A C 1
ATOM 3383 O O . PRO A 1 419 ? 25.740 8.945 -1.824 1.00 78.56 419 PRO A O 1
ATOM 3386 N N . LYS A 1 420 ? 26.387 8.551 0.282 1.00 71.81 420 LYS A N 1
ATOM 3387 C CA . LYS A 1 420 ? 25.306 9.345 0.901 1.00 71.81 420 LYS A CA 1
ATOM 3388 C C . LYS A 1 420 ? 25.589 10.848 0.966 1.00 71.81 420 LYS A C 1
ATOM 3390 O O . LYS A 1 420 ? 24.655 11.627 1.111 1.00 71.81 420 LYS A O 1
ATOM 3395 N N . ASP A 1 421 ? 26.856 11.239 0.838 1.00 78.94 421 ASP A N 1
ATOM 3396 C CA . ASP A 1 421 ? 27.313 12.633 0.950 1.00 78.94 421 ASP A CA 1
ATOM 3397 C C . ASP A 1 421 ? 27.565 13.298 -0.418 1.00 78.94 421 ASP A C 1
ATOM 3399 O O . ASP A 1 421 ? 28.132 14.388 -0.499 1.00 78.94 421 ASP A O 1
ATOM 3403 N N . GLU A 1 422 ? 27.182 12.634 -1.509 1.00 82.50 422 GLU A N 1
ATOM 3404 C CA . GLU A 1 422 ? 27.381 13.116 -2.876 1.00 82.50 422 GLU A CA 1
ATOM 3405 C C . GLU A 1 422 ? 26.100 13.755 -3.445 1.00 82.50 422 GLU A C 1
ATOM 3407 O O . GLU A 1 422 ? 24.994 13.417 -3.012 1.00 82.50 422 GLU A O 1
ATOM 3412 N N . PRO A 1 423 ? 26.211 14.665 -4.435 1.00 83.38 423 PRO A N 1
ATOM 3413 C CA . PRO A 1 423 ? 25.050 15.234 -5.112 1.00 83.38 423 PRO A CA 1
ATOM 3414 C C . PRO A 1 423 ? 24.151 14.153 -5.720 1.00 83.38 423 PRO A C 1
ATOM 3416 O O . PRO A 1 423 ? 24.644 13.158 -6.258 1.00 83.38 423 PRO A O 1
ATOM 3419 N N . PHE A 1 424 ? 22.837 14.378 -5.687 1.00 83.75 424 PHE A N 1
ATOM 3420 C CA . PHE A 1 424 ? 21.832 13.423 -6.156 1.00 83.75 424 PHE A CA 1
ATOM 3421 C C . PHE A 1 424 ? 22.106 12.923 -7.583 1.00 83.75 424 PHE A C 1
ATOM 3423 O O . PHE A 1 424 ? 22.038 11.720 -7.828 1.00 83.75 424 PHE A O 1
ATOM 3430 N N . GLU A 1 425 ? 22.500 13.815 -8.495 1.00 84.56 425 GLU A N 1
ATOM 3431 C CA . GLU A 1 425 ? 22.814 13.501 -9.894 1.00 84.56 425 GLU A CA 1
ATOM 3432 C C . GLU A 1 425 ? 23.987 12.524 -10.021 1.00 84.56 425 GLU A C 1
ATOM 3434 O O . GLU A 1 425 ? 24.017 11.690 -10.923 1.00 84.56 425 GLU A O 1
ATOM 3439 N N . ARG A 1 426 ? 24.957 12.596 -9.104 1.00 86.38 426 ARG A N 1
ATOM 3440 C CA . ARG A 1 426 ? 26.099 11.682 -9.090 1.00 86.38 426 ARG A CA 1
ATOM 3441 C C . ARG A 1 426 ? 25.692 10.304 -8.582 1.00 86.38 426 ARG A C 1
ATOM 3443 O O . ARG A 1 426 ? 26.096 9.302 -9.165 1.00 86.38 426 ARG A O 1
ATOM 3450 N N . VAL A 1 427 ? 24.881 10.259 -7.528 1.00 87.75 427 VAL A N 1
ATOM 3451 C CA . VAL A 1 427 ? 24.421 9.001 -6.927 1.00 87.75 427 VAL A CA 1
ATOM 3452 C C . VAL A 1 427 ? 23.481 8.250 -7.868 1.00 87.75 427 VAL A C 1
ATOM 3454 O O . VAL A 1 427 ? 23.623 7.041 -8.039 1.00 87.75 427 VAL A O 1
ATOM 3457 N N . ILE A 1 428 ? 22.555 8.952 -8.530 1.00 88.38 428 ILE A N 1
ATOM 3458 C CA . ILE A 1 428 ? 21.651 8.326 -9.501 1.00 88.38 428 ILE A CA 1
ATOM 3459 C C . ILE A 1 428 ? 22.397 7.850 -10.754 1.00 88.38 428 ILE A C 1
ATOM 3461 O O . ILE A 1 428 ? 22.084 6.779 -11.268 1.00 88.38 428 ILE A O 1
ATOM 3465 N N . ALA A 1 429 ? 23.430 8.575 -11.202 1.00 89.19 429 ALA A N 1
ATOM 3466 C CA . ALA A 1 429 ? 24.295 8.114 -12.284 1.00 89.19 429 ALA A CA 1
ATOM 3467 C C . ALA A 1 429 ? 25.065 6.847 -11.902 1.00 89.19 429 ALA A C 1
ATOM 3469 O O . ALA A 1 429 ? 25.132 5.911 -12.693 1.00 89.19 429 ALA A O 1
ATOM 3470 N N . GLU A 1 430 ? 25.597 6.775 -10.681 1.00 89.12 430 GLU A N 1
ATOM 3471 C CA . GLU A 1 430 ? 26.243 5.563 -10.177 1.00 89.12 430 GLU A CA 1
ATOM 3472 C C . GLU A 1 430 ? 25.255 4.390 -10.108 1.00 89.12 430 GLU A C 1
ATOM 3474 O O . GLU A 1 430 ? 25.550 3.313 -10.626 1.00 89.12 430 GLU A O 1
ATOM 3479 N N . ALA A 1 431 ? 24.044 4.610 -9.587 1.00 88.88 431 ALA A N 1
ATOM 3480 C CA . ALA A 1 431 ? 22.979 3.608 -9.584 1.00 88.88 431 ALA A CA 1
ATOM 3481 C C . ALA A 1 431 ? 22.635 3.109 -11.002 1.00 88.88 431 ALA A C 1
ATOM 3483 O O . ALA A 1 431 ? 22.525 1.899 -11.206 1.00 88.88 431 ALA A O 1
ATOM 3484 N N . GLN A 1 432 ? 22.547 4.016 -11.985 1.00 90.31 432 GLN A N 1
ATOM 3485 C CA . GLN A 1 432 ? 22.295 3.691 -13.396 1.00 90.31 432 GLN A CA 1
ATOM 3486 C C . GLN A 1 432 ? 23.364 2.750 -13.967 1.00 90.31 432 GLN A C 1
ATOM 3488 O O . GLN A 1 432 ? 23.034 1.846 -14.731 1.00 90.31 432 GLN A O 1
ATOM 3493 N N . THR A 1 433 ? 24.638 2.920 -13.581 1.00 87.62 433 THR A N 1
ATOM 3494 C CA . THR A 1 433 ? 25.722 2.041 -14.061 1.00 87.62 433 THR A CA 1
ATOM 3495 C C . THR A 1 433 ? 25.609 0.601 -13.568 1.00 87.62 433 THR A C 1
ATOM 3497 O O . THR A 1 433 ? 26.078 -0.310 -14.252 1.00 87.62 433 THR A O 1
ATOM 3500 N N . PHE A 1 434 ? 24.988 0.382 -12.405 1.00 86.31 434 PHE A N 1
ATOM 3501 C CA . PHE A 1 434 ? 24.743 -0.956 -11.875 1.00 86.31 434 PHE A CA 1
ATOM 3502 C C . PHE A 1 434 ? 23.558 -1.620 -12.571 1.00 86.31 434 PHE A C 1
ATOM 3504 O O . PHE A 1 434 ? 23.693 -2.730 -13.077 1.00 86.31 434 PHE A O 1
ATOM 3511 N N . ASP A 1 435 ? 22.400 -0.961 -12.559 1.00 89.62 435 ASP A N 1
ATOM 3512 C CA . ASP A 1 435 ? 21.221 -1.302 -13.356 1.00 89.62 435 ASP A CA 1
ATOM 3513 C C . ASP A 1 435 ? 20.223 -0.131 -13.293 1.00 89.62 435 ASP A C 1
ATOM 3515 O O . ASP A 1 435 ? 20.026 0.426 -12.205 1.00 89.62 435 ASP A O 1
ATOM 3519 N N . PRO A 1 436 ? 19.515 0.197 -14.387 1.00 90.50 436 PRO A N 1
ATOM 3520 C CA . PRO A 1 436 ? 18.483 1.234 -14.385 1.00 90.50 436 PRO A CA 1
ATOM 3521 C C . PRO A 1 436 ? 17.398 1.058 -13.307 1.00 90.50 436 PRO A C 1
ATOM 3523 O O . PRO A 1 436 ? 16.879 2.041 -12.776 1.00 90.50 436 PRO A O 1
ATOM 3526 N N . VAL A 1 437 ? 17.112 -0.182 -12.889 1.00 87.44 437 VAL A N 1
ATOM 3527 C CA . VAL A 1 437 ? 16.171 -0.468 -11.791 1.00 87.44 437 VAL A CA 1
ATOM 3528 C C . VAL A 1 437 ? 16.620 0.163 -10.468 1.00 87.44 437 VAL A C 1
ATOM 3530 O O . VAL A 1 437 ? 15.781 0.622 -9.691 1.00 87.44 437 VAL A O 1
ATOM 3533 N N . LEU A 1 438 ? 17.927 0.218 -10.186 1.00 87.00 438 LEU A N 1
ATOM 3534 C CA . LEU A 1 438 ? 18.425 0.863 -8.969 1.00 87.00 438 LEU A CA 1
ATOM 3535 C C . LEU A 1 438 ? 18.272 2.384 -9.033 1.00 87.00 438 LEU A C 1
ATOM 3537 O O . LEU A 1 438 ? 17.920 2.992 -8.022 1.00 87.00 438 LEU A O 1
ATOM 3541 N N . ALA A 1 439 ? 18.473 2.992 -10.205 1.00 88.06 439 ALA A N 1
ATOM 3542 C CA . ALA A 1 439 ? 18.208 4.415 -10.403 1.00 88.06 439 ALA A CA 1
ATOM 3543 C C . ALA A 1 439 ? 16.719 4.739 -10.183 1.00 88.06 439 ALA A C 1
ATOM 3545 O O . ALA A 1 439 ? 16.399 5.698 -9.477 1.00 88.06 439 ALA A O 1
ATOM 3546 N N . ASP A 1 440 ? 15.811 3.892 -10.683 1.00 84.50 440 ASP A N 1
ATOM 3547 C CA . ASP A 1 440 ? 14.370 4.017 -10.433 1.00 84.50 440 ASP A CA 1
ATOM 3548 C C . ASP A 1 440 ? 14.027 3.929 -8.939 1.00 84.50 440 ASP A C 1
ATOM 3550 O O . ASP A 1 440 ? 13.294 4.777 -8.417 1.00 84.50 440 ASP A O 1
ATOM 3554 N N . MET A 1 441 ? 14.582 2.943 -8.226 1.00 82.12 441 MET A N 1
ATOM 3555 C CA . MET A 1 441 ? 14.369 2.784 -6.783 1.00 82.12 441 MET A CA 1
ATOM 3556 C C . MET A 1 441 ? 14.913 3.977 -5.983 1.00 82.12 441 MET A C 1
ATOM 3558 O O . MET A 1 441 ? 14.230 4.474 -5.084 1.00 82.12 441 MET A O 1
ATOM 3562 N N . TYR A 1 442 ? 16.114 4.459 -6.316 1.00 83.94 442 TYR A N 1
ATOM 3563 C CA . TYR A 1 442 ? 16.734 5.608 -5.656 1.00 83.94 442 TYR A CA 1
ATOM 3564 C C . TYR A 1 442 ? 15.934 6.897 -5.885 1.00 83.94 442 TYR A C 1
ATOM 3566 O O . TYR A 1 442 ? 15.661 7.639 -4.936 1.00 83.94 442 TYR A O 1
ATOM 3574 N N . ALA A 1 443 ? 15.486 7.141 -7.120 1.00 80.88 443 ALA A N 1
ATOM 3575 C CA . ALA A 1 443 ? 14.626 8.273 -7.444 1.00 80.88 443 ALA A CA 1
ATOM 3576 C C . ALA A 1 443 ? 13.307 8.219 -6.656 1.00 80.88 443 ALA A C 1
ATOM 3578 O O . ALA A 1 443 ? 12.893 9.222 -6.079 1.00 80.88 443 ALA A O 1
ATOM 3579 N N . MET A 1 444 ? 12.673 7.044 -6.556 1.00 76.00 444 MET A N 1
ATOM 3580 C CA . MET A 1 444 ? 11.444 6.873 -5.772 1.00 76.00 444 MET A CA 1
ATOM 3581 C C . MET A 1 444 ? 11.638 7.165 -4.275 1.00 76.00 444 MET A C 1
ATOM 3583 O O . MET A 1 444 ? 10.778 7.802 -3.666 1.00 76.00 444 MET A O 1
ATOM 3587 N N . GLN A 1 445 ? 12.748 6.731 -3.667 1.00 73.62 445 GLN A N 1
ATOM 3588 C CA . GLN A 1 445 ? 13.036 7.010 -2.251 1.00 73.62 445 GLN A CA 1
ATOM 3589 C C . GLN A 1 445 ? 13.184 8.509 -1.977 1.00 73.62 445 GLN A C 1
ATOM 3591 O O . GLN A 1 445 ? 12.621 9.016 -1.007 1.00 73.62 445 GLN A O 1
ATOM 3596 N N . ASN A 1 446 ? 13.905 9.216 -2.848 1.00 72.00 446 ASN A N 1
ATOM 3597 C CA . ASN A 1 446 ? 14.178 10.640 -2.673 1.00 72.00 446 ASN A CA 1
ATOM 3598 C C . ASN A 1 446 ? 12.963 11.519 -3.018 1.00 72.00 446 ASN A C 1
ATOM 3600 O O . ASN A 1 446 ? 12.759 12.549 -2.381 1.00 72.00 446 ASN A O 1
ATOM 3604 N N . GLN A 1 447 ? 12.089 11.081 -3.931 1.00 64.94 447 GLN A N 1
ATOM 3605 C CA . GLN A 1 447 ? 10.832 11.779 -4.240 1.00 64.94 447 GLN A CA 1
ATOM 3606 C C . GLN A 1 447 ? 9.795 11.686 -3.104 1.00 64.94 447 GLN A C 1
ATOM 3608 O O . GLN A 1 447 ? 9.020 12.617 -2.902 1.00 64.94 447 GLN A O 1
ATOM 3613 N N . ASN A 1 448 ? 9.807 10.615 -2.299 1.00 50.28 448 ASN A N 1
ATOM 3614 C CA . ASN A 1 448 ? 8.920 10.480 -1.133 1.00 50.28 448 ASN A CA 1
ATOM 3615 C C . ASN A 1 448 ? 9.277 11.428 0.036 1.00 50.28 448 ASN A C 1
ATOM 3617 O O . ASN A 1 448 ? 8.463 11.614 0.946 1.00 50.28 448 ASN A O 1
ATOM 3621 N N . GLY A 1 449 ? 10.476 12.026 0.031 1.00 42.44 449 GLY A N 1
ATOM 3622 C CA . GLY A 1 449 ? 10.917 13.004 1.033 1.00 42.44 449 GLY A CA 1
ATOM 3623 C C . GLY A 1 449 ? 10.279 14.389 0.870 1.00 42.44 449 GLY A C 1
ATOM 3624 O O . GLY A 1 449 ? 10.089 15.107 1.854 1.00 42.44 449 GLY A O 1
ATOM 3625 N N . GLU A 1 450 ? 9.862 14.748 -0.345 1.00 45.94 450 GLU A N 1
ATOM 3626 C CA . GLU A 1 450 ? 9.167 16.001 -0.638 1.00 45.94 450 GLU A CA 1
ATOM 3627 C C . GLU A 1 450 ? 7.658 15.838 -0.414 1.00 45.94 450 GLU A C 1
ATOM 3629 O O . GLU A 1 450 ? 6.861 15.745 -1.345 1.00 45.94 450 GLU A O 1
ATOM 3634 N N . ARG A 1 451 ? 7.226 15.783 0.853 1.00 45.59 451 ARG A N 1
ATOM 3635 C CA . ARG A 1 451 ? 5.787 15.760 1.166 1.00 45.59 451 ARG A CA 1
ATOM 3636 C C . ARG A 1 451 ? 5.097 16.980 0.523 1.00 45.59 451 ARG A C 1
ATOM 3638 O O . ARG A 1 451 ? 5.476 18.110 0.844 1.00 45.59 451 ARG A O 1
ATOM 3645 N N . PRO A 1 452 ? 4.026 16.807 -0.279 1.00 46.03 452 PRO A N 1
ATOM 3646 C CA . PRO A 1 452 ? 3.378 17.904 -1.008 1.00 46.03 452 PRO A CA 1
ATOM 3647 C C . PRO A 1 452 ? 2.719 18.996 -0.144 1.00 46.03 452 PRO A C 1
ATOM 3649 O O . PRO A 1 452 ? 2.136 19.922 -0.704 1.00 46.03 452 PRO A O 1
ATOM 3652 N N . PHE A 1 453 ? 2.759 18.921 1.193 1.00 44.72 453 PHE A N 1
ATOM 3653 C CA . PHE A 1 453 ? 1.821 19.615 2.092 1.00 44.72 453 PHE A CA 1
ATOM 3654 C C . PHE A 1 453 ? 2.436 20.634 3.076 1.00 44.72 453 PHE A C 1
ATOM 3656 O O . PHE A 1 453 ? 1.734 21.096 3.969 1.00 44.72 453 PHE A O 1
ATOM 3663 N N . ALA A 1 454 ? 3.701 21.044 2.929 1.00 39.34 454 ALA A N 1
ATOM 3664 C CA . ALA A 1 454 ? 4.233 22.169 3.719 1.00 39.34 454 ALA A CA 1
ATOM 3665 C C . ALA A 1 454 ? 3.717 23.542 3.212 1.00 39.34 454 ALA A C 1
ATOM 3667 O O . ALA A 1 454 ? 3.425 23.708 2.024 1.00 39.34 454 ALA A O 1
ATOM 3668 N N . SER A 1 455 ? 3.595 24.509 4.130 1.00 44.47 455 SER A N 1
ATOM 3669 C CA . SER A 1 455 ? 2.686 25.675 4.112 1.00 44.47 455 SER A CA 1
ATOM 3670 C C . SER A 1 455 ? 2.995 26.841 3.160 1.00 44.47 455 SER A C 1
ATOM 3672 O O . SER A 1 455 ? 2.182 27.755 3.081 1.00 44.47 455 SER A O 1
ATOM 3674 N N . ASP A 1 456 ? 4.096 26.827 2.406 1.00 47.31 456 ASP A N 1
ATOM 3675 C CA . ASP A 1 456 ? 4.485 27.966 1.554 1.00 47.31 456 ASP A CA 1
ATOM 3676 C C . ASP A 1 456 ? 4.355 27.635 0.061 1.00 47.31 456 ASP A C 1
ATOM 3678 O O . ASP A 1 456 ? 5.313 27.231 -0.598 1.00 47.31 456 ASP A O 1
ATOM 3682 N N . SER A 1 457 ? 3.153 27.773 -0.497 1.00 55.00 457 SER A N 1
ATOM 3683 C CA . SER A 1 457 ? 2.914 27.704 -1.948 1.00 55.00 457 SER A CA 1
ATOM 3684 C C . SER A 1 457 ? 2.197 28.960 -2.438 1.00 55.00 457 SER A C 1
ATOM 3686 O O . SER A 1 457 ? 1.287 29.492 -1.790 1.00 55.00 457 SER A O 1
ATOM 3688 N N . ALA A 1 458 ? 2.627 29.448 -3.603 1.00 55.81 458 ALA A N 1
ATOM 3689 C CA . ALA A 1 458 ? 2.026 30.602 -4.261 1.00 55.81 458 ALA A CA 1
ATOM 3690 C C . ALA A 1 458 ? 0.596 30.297 -4.747 1.00 55.81 458 ALA A C 1
ATOM 3692 O O . ALA A 1 458 ? -0.244 31.195 -4.755 1.00 55.81 458 ALA A O 1
ATOM 3693 N N . LEU A 1 459 ? 0.295 29.034 -5.088 1.00 57.12 459 LEU A N 1
ATOM 3694 C CA . LEU A 1 459 ? -1.074 28.589 -5.366 1.00 57.12 459 LEU A CA 1
ATOM 3695 C C . LEU A 1 459 ? -1.934 28.542 -4.098 1.00 57.12 459 LEU A C 1
ATOM 3697 O O . LEU A 1 459 ? -3.026 29.102 -4.106 1.00 57.12 459 LEU A O 1
ATOM 3701 N N . SER A 1 460 ? -1.450 27.950 -2.997 1.00 55.81 460 SER A N 1
ATOM 3702 C CA . SER A 1 460 ? -2.244 27.824 -1.759 1.00 55.81 460 SER A CA 1
ATOM 3703 C C . SER A 1 460 ? -2.526 29.161 -1.069 1.00 55.81 460 SER A C 1
ATOM 3705 O O . SER A 1 460 ? -3.466 29.262 -0.293 1.00 55.81 460 SER A O 1
ATOM 3707 N N . SER A 1 461 ? -1.724 30.194 -1.347 1.00 55.34 461 SER A N 1
ATOM 3708 C CA . SER A 1 461 ? -1.946 31.557 -0.838 1.00 55.34 461 SER A CA 1
ATOM 3709 C C . SER A 1 461 ? -2.921 32.386 -1.686 1.00 55.34 461 SER A C 1
ATOM 3711 O O . SER A 1 461 ? -3.407 33.411 -1.211 1.00 55.34 461 SER A O 1
ATOM 3713 N N . LYS A 1 462 ? -3.220 31.971 -2.927 1.00 57.09 462 LYS A N 1
ATOM 3714 C CA . LYS A 1 462 ? -4.082 32.713 -3.873 1.00 57.09 462 LYS A CA 1
ATOM 3715 C C . LYS A 1 462 ? -5.381 31.985 -4.225 1.00 57.09 462 LYS A C 1
ATOM 3717 O O . LYS A 1 462 ? -6.331 32.617 -4.691 1.00 57.09 462 LYS A O 1
ATOM 3722 N N . ILE A 1 463 ? -5.425 30.670 -4.031 1.00 56.16 463 ILE A N 1
ATOM 3723 C CA . ILE A 1 463 ? -6.548 29.813 -4.395 1.00 56.16 463 ILE A CA 1
ATOM 3724 C C . ILE A 1 463 ? -6.815 28.870 -3.231 1.00 56.16 463 ILE A C 1
ATOM 3726 O O . ILE A 1 463 ? -5.963 28.059 -2.867 1.00 56.16 463 ILE A O 1
ATOM 3730 N N . ASP A 1 464 ? -8.015 28.981 -2.669 1.00 55.06 464 ASP A N 1
ATOM 3731 C CA . ASP A 1 464 ? -8.544 27.954 -1.789 1.00 55.06 464 ASP A CA 1
ATOM 3732 C C . ASP A 1 464 ? -8.866 26.726 -2.646 1.00 55.06 464 ASP A C 1
ATOM 3734 O O . ASP A 1 464 ? -9.773 26.748 -3.476 1.00 55.06 464 ASP A O 1
ATOM 3738 N N . LEU A 1 465 ? -8.064 25.673 -2.494 1.00 50.72 465 LEU A N 1
ATOM 3739 C CA . LEU A 1 465 ? -8.207 24.429 -3.250 1.00 50.72 465 LEU A CA 1
ATOM 3740 C C . LEU A 1 465 ? -9.435 23.611 -2.817 1.00 50.72 465 LEU A C 1
ATOM 3742 O O . LEU A 1 465 ? -9.698 22.573 -3.414 1.00 50.72 465 LEU A O 1
ATOM 3746 N N . THR A 1 466 ? -10.176 24.066 -1.801 1.00 50.91 466 THR A N 1
ATOM 3747 C CA . THR A 1 466 ? -11.485 23.512 -1.435 1.00 50.91 466 THR A CA 1
ATOM 3748 C C . THR A 1 466 ? -12.639 24.156 -2.219 1.00 50.91 466 THR A C 1
ATOM 3750 O O . THR A 1 466 ? -13.693 23.539 -2.359 1.00 50.91 466 THR A O 1
ATOM 3753 N N . GLU A 1 467 ? -12.424 25.336 -2.822 1.00 51.94 467 GLU A N 1
ATOM 3754 C CA . GLU A 1 467 ? -13.349 26.000 -3.752 1.00 51.94 467 GLU A CA 1
ATOM 3755 C C . GLU A 1 467 ? -12.854 25.839 -5.203 1.00 51.94 467 GLU A C 1
ATOM 3757 O O . GLU A 1 467 ? -12.211 26.702 -5.810 1.00 51.94 467 GLU A O 1
ATOM 3762 N N . GLU A 1 468 ? -13.149 24.673 -5.767 1.00 60.09 468 GLU A N 1
ATOM 3763 C CA . GLU A 1 468 ? -12.680 24.165 -7.059 1.00 60.09 468 GLU A CA 1
ATOM 3764 C C . GLU A 1 468 ? -13.288 24.872 -8.286 1.00 60.09 468 GLU A C 1
ATOM 3766 O O . GLU A 1 468 ? -14.006 24.273 -9.085 1.00 60.09 468 GLU A O 1
ATOM 3771 N N . SER A 1 469 ? -12.991 26.154 -8.498 1.00 70.69 469 SER A N 1
ATOM 3772 C CA . SER A 1 469 ? -13.332 26.808 -9.771 1.00 70.69 469 SER A CA 1
ATOM 3773 C C . SER A 1 469 ? -12.166 26.733 -10.762 1.00 70.69 469 SER A C 1
ATOM 3775 O O . SER A 1 469 ? -11.155 27.428 -10.630 1.00 70.69 469 SER A O 1
ATOM 3777 N N . VAL A 1 470 ? -12.331 25.901 -11.799 1.00 79.50 470 VAL A N 1
ATOM 3778 C CA . VAL A 1 470 ? -11.415 25.784 -12.953 1.00 79.50 470 VAL A CA 1
ATOM 3779 C C . VAL A 1 470 ? -11.085 27.166 -13.537 1.00 79.50 470 VAL A C 1
ATOM 3781 O O . VAL A 1 470 ? -9.921 27.473 -13.780 1.00 79.50 470 VAL A O 1
ATOM 3784 N N . GLU A 1 471 ? -12.082 28.045 -13.672 1.00 81.00 471 GLU A N 1
ATOM 3785 C CA . GLU A 1 471 ? -11.928 29.408 -14.209 1.00 81.00 471 GLU A CA 1
ATOM 3786 C C . GLU A 1 471 ? -10.956 30.282 -13.407 1.00 81.00 471 GLU A C 1
ATOM 3788 O O . GLU A 1 471 ? -10.084 30.944 -13.979 1.00 81.00 471 GLU A O 1
ATOM 3793 N N . LYS A 1 472 ? -11.053 30.255 -12.073 1.00 77.25 472 LYS A N 1
ATOM 3794 C CA . LYS A 1 472 ? -10.169 31.031 -11.198 1.00 77.25 472 LYS A CA 1
ATOM 3795 C C . LYS A 1 472 ? -8.737 30.518 -11.291 1.00 77.25 472 LYS A C 1
ATOM 3797 O O . LYS A 1 472 ? -7.818 31.327 -11.411 1.00 77.25 472 LYS A O 1
ATOM 3802 N N . MET A 1 473 ? -8.546 29.197 -11.311 1.00 79.12 473 MET A N 1
ATOM 3803 C CA . MET A 1 473 ? -7.223 28.596 -11.501 1.00 79.12 473 MET A CA 1
ATOM 3804 C C . MET A 1 473 ? -6.608 28.959 -12.851 1.00 79.12 473 MET A C 1
ATOM 3806 O O . MET A 1 473 ? -5.454 29.387 -12.870 1.00 79.12 473 MET A O 1
ATOM 3810 N N . MET A 1 474 ? -7.373 28.892 -13.947 1.00 82.69 474 MET A N 1
ATOM 3811 C CA . MET A 1 474 ? -6.896 29.306 -15.274 1.00 82.69 474 MET A CA 1
ATOM 3812 C C . MET A 1 474 ? -6.353 30.742 -15.265 1.00 82.69 474 MET A C 1
ATOM 3814 O O . MET A 1 474 ? -5.266 30.984 -15.783 1.00 82.69 474 MET A O 1
ATOM 3818 N N . SER A 1 475 ? -7.053 31.680 -14.612 1.00 77.25 475 SER A N 1
ATOM 3819 C CA . SER A 1 475 ? -6.631 33.091 -14.546 1.00 77.25 475 SER A CA 1
ATOM 3820 C C . SER A 1 475 ? -5.317 33.328 -13.786 1.00 77.25 475 SER A C 1
ATOM 3822 O O . SER A 1 475 ? -4.612 34.310 -14.037 1.00 77.25 475 SER A O 1
ATOM 3824 N N . VAL A 1 476 ? -4.980 32.434 -12.849 1.00 76.56 476 VAL A N 1
ATOM 3825 C CA . VAL A 1 476 ? -3.770 32.530 -12.023 1.00 76.56 476 VAL A CA 1
ATOM 3826 C C . VAL A 1 476 ? -2.571 31.912 -12.734 1.00 76.56 476 VAL A C 1
ATOM 3828 O O . VAL A 1 476 ? -1.489 32.502 -12.698 1.00 76.56 476 VAL A O 1
ATOM 3831 N N . VAL A 1 477 ? -2.753 30.757 -13.383 1.00 81.56 477 VAL A N 1
ATOM 3832 C CA . VAL A 1 477 ? -1.654 30.023 -14.034 1.00 81.56 477 VAL A CA 1
ATOM 3833 C C . VAL A 1 477 ? -1.220 30.652 -15.357 1.00 81.56 477 VAL A C 1
ATOM 3835 O O . VAL A 1 477 ? -0.038 30.614 -15.676 1.00 81.56 477 VAL A O 1
ATOM 3838 N N . SER A 1 478 ? -2.125 31.309 -16.092 1.00 73.81 478 SER A N 1
ATOM 3839 C CA . SER A 1 478 ? -1.833 31.859 -17.426 1.00 73.81 478 SER A CA 1
ATOM 3840 C C . SER A 1 478 ? -0.812 33.009 -17.433 1.00 73.81 478 SER A C 1
ATOM 3842 O O . SER A 1 478 ? -0.391 33.447 -18.498 1.00 73.81 478 SER A O 1
ATOM 3844 N N . ASN A 1 479 ? -0.440 33.542 -16.262 1.00 69.12 479 ASN A N 1
ATOM 3845 C CA . ASN A 1 479 ? 0.407 34.733 -16.119 1.00 69.12 479 ASN A CA 1
ATOM 3846 C C . ASN A 1 479 ? 1.583 34.548 -15.143 1.00 69.12 479 ASN A C 1
ATOM 3848 O O . ASN A 1 479 ? 2.229 35.531 -14.774 1.00 69.12 479 ASN A O 1
ATOM 3852 N N . GLN A 1 480 ? 1.845 33.328 -14.663 1.00 71.69 480 GLN A N 1
ATOM 3853 C CA . GLN A 1 480 ? 2.888 33.061 -13.667 1.00 71.69 480 GLN A CA 1
ATOM 3854 C C . GLN A 1 480 ? 3.629 31.767 -13.997 1.00 71.69 480 GLN A C 1
ATOM 3856 O O . GLN A 1 480 ? 3.008 30.749 -14.283 1.00 71.69 480 GLN A O 1
ATOM 3861 N N . SER A 1 481 ? 4.961 31.797 -13.894 1.00 77.75 481 SER A N 1
ATOM 3862 C CA . SER A 1 481 ? 5.739 30.558 -13.867 1.00 77.75 481 SER A CA 1
ATOM 3863 C C . SER A 1 481 ? 5.455 29.828 -12.555 1.00 77.75 481 SER A C 1
ATOM 3865 O O . SER A 1 481 ? 5.451 30.444 -11.483 1.00 77.75 481 SER A O 1
ATOM 3867 N N . LEU A 1 482 ? 5.158 28.535 -12.648 1.00 80.12 482 LEU A N 1
ATOM 3868 C CA . LEU A 1 482 ? 4.811 27.715 -11.498 1.00 80.12 482 LEU A CA 1
ATOM 3869 C C . LEU A 1 482 ? 6.066 27.080 -10.902 1.00 80.12 482 LEU A C 1
ATOM 3871 O O . LEU A 1 482 ? 6.947 26.602 -11.613 1.00 80.12 482 LEU A O 1
ATOM 3875 N N . SER A 1 483 ? 6.129 27.045 -9.572 1.00 78.69 483 SER A N 1
ATOM 3876 C CA . SER A 1 483 ? 7.165 26.286 -8.873 1.00 78.69 483 SER A CA 1
ATOM 3877 C C . SER A 1 483 ? 6.979 24.778 -9.093 1.00 78.69 483 SER A C 1
ATOM 3879 O O . SER A 1 483 ? 5.861 24.313 -9.321 1.00 78.69 483 SER A O 1
ATOM 3881 N N . SER A 1 484 ? 8.040 23.983 -8.930 1.00 77.06 484 SER A N 1
ATOM 3882 C CA . SER A 1 484 ? 7.975 22.510 -8.969 1.00 77.06 484 SER A CA 1
ATOM 3883 C C . SER A 1 484 ? 6.878 21.919 -8.074 1.00 77.06 484 SER A C 1
ATOM 3885 O O . SER A 1 484 ? 6.191 20.963 -8.444 1.00 77.06 484 SER A O 1
ATOM 3887 N N . ARG A 1 485 ? 6.672 22.527 -6.898 1.00 76.12 485 ARG A N 1
ATOM 3888 C CA . ARG A 1 485 ? 5.627 22.152 -5.937 1.00 76.12 485 ARG A CA 1
ATOM 3889 C C . ARG A 1 485 ? 4.229 22.426 -6.486 1.00 76.12 485 ARG A C 1
ATOM 3891 O O . ARG A 1 485 ? 3.344 21.585 -6.357 1.00 76.12 485 ARG A O 1
ATOM 3898 N N . ASP A 1 486 ? 4.035 23.600 -7.076 1.00 78.69 486 ASP A N 1
ATOM 3899 C CA . ASP A 1 486 ? 2.755 24.025 -7.638 1.00 78.69 486 ASP A CA 1
ATOM 3900 C C . ASP A 1 486 ? 2.380 23.189 -8.875 1.00 78.69 486 ASP A C 1
ATOM 3902 O O . ASP A 1 486 ? 1.234 22.755 -8.988 1.00 78.69 486 ASP A O 1
ATOM 3906 N N . LEU A 1 487 ? 3.355 22.861 -9.732 1.00 83.38 487 LEU A N 1
ATOM 3907 C CA . LEU A 1 487 ? 3.182 21.930 -10.855 1.00 83.38 487 LEU A CA 1
ATOM 3908 C C . LEU A 1 487 ? 2.789 20.526 -10.388 1.00 83.38 487 LEU A C 1
ATOM 3910 O O . LEU A 1 487 ? 1.836 19.948 -10.905 1.00 83.38 487 LEU A O 1
ATOM 3914 N N . SER A 1 488 ? 3.476 19.991 -9.375 1.00 80.88 488 SER A N 1
ATOM 3915 C CA . SER A 1 488 ? 3.179 18.657 -8.834 1.00 80.88 488 SER A CA 1
ATOM 3916 C C . SER A 1 488 ? 1.771 18.583 -8.236 1.00 80.88 488 SER A C 1
ATOM 3918 O O . SER A 1 488 ? 1.045 17.610 -8.446 1.00 80.88 488 SER A O 1
ATOM 3920 N N . ARG A 1 489 ? 1.342 19.636 -7.526 1.00 79.12 489 ARG A N 1
ATOM 3921 C CA . ARG A 1 489 ? -0.029 19.747 -7.003 1.00 79.12 489 ARG A CA 1
ATOM 3922 C C . ARG A 1 489 ? -1.063 19.831 -8.120 1.00 79.12 489 ARG A C 1
ATOM 3924 O O . ARG A 1 489 ? -2.080 19.145 -8.045 1.00 79.12 489 ARG A O 1
ATOM 3931 N N . LEU A 1 490 ? -0.806 20.630 -9.155 1.00 83.88 490 LEU A N 1
ATOM 3932 C CA . LEU A 1 490 ? -1.707 20.727 -10.300 1.00 83.88 490 LEU A CA 1
ATOM 3933 C C . LEU A 1 490 ? -1.830 19.380 -11.026 1.00 83.88 490 LEU A C 1
ATOM 3935 O O . LEU A 1 490 ? -2.941 18.974 -11.350 1.00 83.88 490 LEU A O 1
ATOM 3939 N N . LEU A 1 491 ? -0.728 18.642 -11.196 1.00 86.44 491 LEU A N 1
ATOM 3940 C CA . LEU A 1 491 ? -0.757 17.301 -11.781 1.00 86.44 491 LEU A CA 1
ATOM 3941 C C . LEU A 1 491 ? -1.609 16.333 -10.940 1.00 86.44 491 LEU A C 1
ATOM 3943 O O . LEU A 1 491 ? -2.420 15.592 -11.490 1.00 86.44 491 LEU A O 1
ATOM 3947 N N . HIS A 1 492 ? -1.498 16.371 -9.608 1.00 82.88 492 HIS A N 1
ATOM 3948 C CA . HIS A 1 492 ? -2.375 15.594 -8.721 1.00 82.88 492 HIS A CA 1
ATOM 3949 C C . HIS A 1 492 ? -3.864 15.939 -8.889 1.00 82.88 492 HIS A C 1
ATOM 3951 O O . HIS A 1 492 ? -4.707 15.036 -8.852 1.00 82.88 492 HIS A O 1
ATOM 3957 N N . LEU A 1 493 ? -4.196 17.221 -9.082 1.00 82.31 493 LEU A N 1
ATOM 3958 C CA . LEU A 1 493 ? -5.570 17.654 -9.346 1.00 82.31 493 LEU A CA 1
ATOM 3959 C C . LEU A 1 493 ? -6.068 17.136 -10.694 1.00 82.31 493 LEU A C 1
ATOM 3961 O O . LEU A 1 493 ? -7.148 16.564 -10.729 1.00 82.31 493 LEU A O 1
ATOM 3965 N N . VAL A 1 494 ? -5.265 17.233 -11.759 1.00 85.69 494 VAL A N 1
ATOM 3966 C CA . VAL A 1 494 ? -5.590 16.670 -13.085 1.00 85.69 494 VAL A CA 1
ATOM 3967 C C . VAL A 1 494 ? -5.888 15.171 -12.989 1.00 85.69 494 VAL A C 1
ATOM 3969 O O . VAL A 1 494 ? -6.880 14.694 -13.535 1.00 85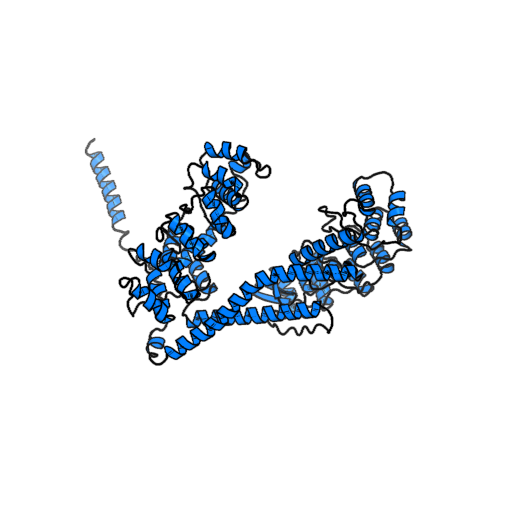.69 494 VAL A O 1
ATOM 3972 N N . VAL A 1 495 ? -5.067 14.424 -12.242 1.00 82.81 495 VAL A N 1
ATOM 3973 C CA . VAL A 1 495 ? -5.275 12.984 -12.022 1.00 82.81 495 VAL A CA 1
ATOM 3974 C C . VAL A 1 495 ? -6.567 12.693 -11.253 1.00 82.81 495 VAL A C 1
ATOM 3976 O O . VAL A 1 495 ? -7.281 11.737 -11.563 1.00 82.81 495 VAL A O 1
ATOM 3979 N N . SER A 1 496 ? -6.884 13.508 -10.250 1.00 77.31 496 SER A N 1
ATOM 3980 C CA . SER A 1 496 ? -8.068 13.300 -9.408 1.00 77.31 496 SER A CA 1
ATOM 3981 C C . SER A 1 496 ? -9.360 13.760 -10.097 1.00 77.31 496 SER A C 1
ATOM 3983 O O . SER A 1 496 ? -10.416 13.160 -9.887 1.00 77.31 496 SER A O 1
ATOM 3985 N N . LYS A 1 497 ? -9.266 14.807 -10.922 1.00 81.25 497 LYS A N 1
ATOM 3986 C CA . LYS A 1 497 ? -10.362 15.582 -11.515 1.00 81.25 497 LYS A CA 1
ATOM 3987 C C . LYS A 1 497 ? -9.981 16.020 -12.942 1.00 81.25 497 LYS A C 1
ATOM 3989 O O . LYS A 1 497 ? -9.333 17.057 -13.117 1.00 81.25 497 LYS A O 1
ATOM 3994 N N . PRO A 1 498 ? -10.346 15.235 -13.973 1.00 79.75 498 PRO A N 1
ATOM 3995 C CA . PRO A 1 498 ? -9.928 15.477 -15.358 1.00 79.75 498 PRO A CA 1
ATOM 3996 C C . PRO A 1 498 ? -10.323 16.847 -15.932 1.00 79.75 498 PRO A C 1
ATOM 3998 O O . PRO A 1 498 ? -9.695 17.329 -16.868 1.00 79.75 498 PRO A O 1
ATOM 4001 N N . GLU A 1 499 ? -11.331 17.520 -15.381 1.00 82.94 499 GLU A N 1
ATOM 4002 C CA . GLU A 1 499 ? -11.705 18.889 -15.754 1.00 82.94 499 GLU A CA 1
ATOM 4003 C C . GLU A 1 499 ? -10.561 19.905 -15.566 1.00 82.94 499 GLU A C 1
ATOM 4005 O O . GLU A 1 499 ? -10.503 20.915 -16.271 1.00 82.94 499 GLU A O 1
ATOM 4010 N N . PHE A 1 500 ? -9.593 19.614 -14.689 1.00 87.00 500 PHE A N 1
ATOM 4011 C CA . PHE A 1 500 ? -8.407 20.447 -14.486 1.00 87.00 500 PHE A CA 1
ATOM 4012 C C . PHE A 1 500 ? -7.351 20.305 -15.585 1.00 87.00 500 PHE A C 1
ATOM 4014 O O . PHE A 1 500 ? -6.412 21.103 -15.614 1.00 87.00 500 PHE A O 1
ATOM 4021 N N . THR A 1 501 ? -7.511 19.382 -16.543 1.00 89.56 501 THR A N 1
ATOM 4022 C CA . THR A 1 501 ? -6.662 19.339 -17.746 1.00 89.56 501 THR A CA 1
ATOM 4023 C C . THR A 1 501 ? -6.693 20.684 -18.479 1.00 89.56 501 THR A C 1
ATOM 4025 O O . THR A 1 501 ? -5.661 21.158 -18.942 1.00 89.56 501 THR A O 1
ATOM 4028 N N . ALA A 1 502 ? -7.837 21.379 -18.492 1.00 88.44 502 ALA A N 1
ATOM 4029 C CA . ALA A 1 502 ? -7.937 22.716 -19.077 1.00 88.44 502 ALA A CA 1
ATOM 4030 C C . ALA A 1 502 ? -7.007 23.741 -18.397 1.00 88.44 502 ALA A C 1
ATOM 4032 O O . ALA A 1 502 ? -6.430 24.583 -19.080 1.00 88.44 502 ALA A O 1
ATOM 4033 N N . VAL A 1 503 ? -6.815 23.648 -17.074 1.00 88.62 503 VAL A N 1
ATOM 4034 C CA . VAL A 1 503 ? -5.863 24.487 -16.322 1.00 88.62 503 VAL A CA 1
ATOM 4035 C C . VAL A 1 503 ? -4.426 24.094 -16.652 1.00 88.62 503 VAL A C 1
ATOM 4037 O O . VAL A 1 503 ? -3.590 24.967 -16.874 1.00 88.62 503 VAL A O 1
ATOM 4040 N N . TRP A 1 504 ? -4.141 22.791 -16.717 1.00 90.31 504 TRP A N 1
ATOM 4041 C CA . TRP A 1 504 ? -2.816 22.265 -17.056 1.00 90.31 504 TRP A CA 1
ATOM 4042 C C . TRP A 1 504 ? -2.296 22.802 -18.391 1.00 90.31 504 TRP A C 1
ATOM 4044 O O . TRP A 1 504 ? -1.134 23.190 -18.488 1.00 90.31 504 TRP A O 1
ATOM 4054 N N . LEU A 1 505 ? -3.171 22.882 -19.395 1.00 90.12 505 LEU A N 1
ATOM 4055 C CA . LEU A 1 505 ? -2.838 23.380 -20.730 1.00 90.12 505 LEU A CA 1
ATOM 4056 C C . LEU A 1 505 ? -2.550 24.886 -20.790 1.00 90.12 505 LEU A C 1
ATOM 4058 O O . LEU A 1 505 ? -1.997 25.352 -21.780 1.00 90.12 505 LEU A O 1
ATOM 4062 N N . GLN A 1 506 ? -2.917 25.655 -19.760 1.00 88.50 506 GLN A N 1
ATOM 4063 C CA . GLN A 1 506 ? -2.598 27.086 -19.677 1.00 88.50 506 GLN A CA 1
ATOM 4064 C C . GLN A 1 506 ? -1.211 27.354 -19.085 1.00 88.50 506 GLN A C 1
ATOM 4066 O O . GLN A 1 506 ? -0.734 28.488 -19.122 1.00 88.50 506 GLN A O 1
ATOM 4071 N N . VAL A 1 507 ? -0.565 26.336 -18.517 1.00 87.81 507 VAL A N 1
ATOM 4072 C CA . VAL A 1 507 ? 0.785 26.463 -17.977 1.00 87.81 507 VAL A CA 1
ATOM 4073 C C . VAL A 1 507 ? 1.770 26.554 -19.139 1.00 87.81 507 VAL A C 1
ATOM 4075 O O . VAL A 1 507 ? 1.840 25.660 -19.977 1.00 87.81 507 VAL A O 1
ATOM 4078 N N . SER A 1 508 ? 2.537 27.643 -19.186 1.00 82.56 508 SER A N 1
ATOM 4079 C CA . SER A 1 508 ? 3.467 27.921 -20.286 1.00 82.56 508 SER A CA 1
ATOM 4080 C C . SER A 1 508 ? 4.752 27.093 -20.247 1.00 82.56 508 SER A C 1
ATOM 4082 O O . SER A 1 508 ? 5.437 27.001 -21.261 1.00 82.56 508 SER A O 1
ATOM 4084 N N . ASP A 1 509 ? 5.116 26.563 -19.077 1.00 85.06 509 ASP A N 1
ATOM 4085 C CA . ASP A 1 509 ? 6.355 25.816 -18.867 1.00 85.06 509 ASP A CA 1
ATOM 4086 C C . ASP A 1 509 ? 6.182 24.729 -17.795 1.00 85.06 509 ASP A C 1
ATOM 4088 O O . ASP A 1 509 ? 5.854 25.017 -16.640 1.00 85.06 509 ASP A O 1
ATOM 4092 N N . HIS A 1 510 ? 6.426 23.478 -18.186 1.00 86.00 510 HIS A N 1
ATOM 4093 C CA . HIS A 1 510 ? 6.377 22.299 -17.316 1.00 86.00 510 HIS A CA 1
ATOM 4094 C C . HIS A 1 510 ? 7.770 21.774 -16.941 1.00 86.00 510 HIS A C 1
ATOM 4096 O O . HIS A 1 510 ? 7.865 20.763 -16.250 1.00 86.00 510 HIS A O 1
ATOM 4102 N N . SER A 1 511 ? 8.853 22.443 -17.351 1.00 80.62 511 SER A N 1
ATOM 4103 C CA . SER A 1 511 ? 10.240 21.978 -17.169 1.00 80.62 511 SER A CA 1
ATOM 4104 C C . SER A 1 511 ? 10.660 21.800 -15.705 1.00 80.62 511 SER A C 1
ATOM 4106 O O . SER A 1 511 ? 11.571 21.031 -15.405 1.00 80.62 511 SER A O 1
ATOM 4108 N N . HIS A 1 512 ? 9.975 22.470 -14.777 1.00 78.88 512 HIS A N 1
ATOM 4109 C CA . HIS A 1 512 ? 10.204 22.354 -13.338 1.00 78.88 512 HIS A CA 1
ATOM 4110 C C . HIS A 1 512 ? 9.479 21.166 -12.680 1.00 78.88 512 HIS A C 1
ATOM 4112 O O . HIS A 1 512 ? 9.522 21.040 -11.454 1.00 78.88 512 HIS A O 1
ATOM 4118 N N . LEU A 1 513 ? 8.796 20.304 -13.438 1.00 83.75 513 LEU A N 1
ATOM 4119 C CA . LEU A 1 513 ? 8.094 19.143 -12.896 1.00 83.75 513 LEU A CA 1
ATOM 4120 C C . LEU A 1 513 ? 9.081 18.128 -12.291 1.00 83.75 513 LEU A C 1
ATOM 4122 O O . LEU A 1 513 ? 9.922 17.570 -12.987 1.00 83.75 513 LEU A O 1
ATOM 4126 N N . THR A 1 514 ? 8.964 17.854 -10.990 1.00 80.50 514 THR A N 1
ATOM 4127 C CA . THR A 1 514 ? 9.897 16.963 -10.273 1.00 80.50 514 THR A CA 1
ATOM 4128 C C . THR A 1 514 ? 9.555 15.486 -10.398 1.00 80.50 514 THR A C 1
ATOM 4130 O O . THR A 1 514 ? 10.439 14.639 -10.287 1.00 80.50 514 THR A O 1
ATOM 4133 N N . SER A 1 515 ? 8.283 15.143 -10.617 1.00 81.44 515 SER A N 1
ATOM 4134 C CA . SER A 1 515 ? 7.857 13.748 -10.711 1.00 81.44 515 SER A CA 1
ATOM 4135 C C . SER A 1 515 ? 6.583 13.573 -11.528 1.00 81.44 515 SER A C 1
ATOM 4137 O O . SER A 1 515 ? 5.634 14.349 -11.419 1.00 81.44 515 SER A O 1
ATOM 4139 N N . LEU A 1 516 ? 6.541 12.476 -12.286 1.00 84.81 516 LEU A N 1
ATOM 4140 C CA . LEU A 1 516 ? 5.348 11.964 -12.962 1.00 84.81 516 LEU A CA 1
ATOM 4141 C C . LEU A 1 516 ? 4.597 10.912 -12.126 1.00 84.81 516 LEU A C 1
ATOM 4143 O O . LEU A 1 516 ? 3.571 10.389 -12.562 1.00 84.81 516 LEU A O 1
ATOM 4147 N N . ALA A 1 517 ? 5.062 10.618 -10.905 1.00 77.88 517 ALA A N 1
ATOM 4148 C CA . ALA A 1 517 ? 4.458 9.630 -10.011 1.00 77.88 517 ALA A CA 1
ATOM 4149 C C . ALA A 1 517 ? 2.940 9.789 -9.777 1.00 77.88 517 ALA A C 1
ATOM 4151 O O . ALA A 1 517 ? 2.278 8.753 -9.661 1.00 77.88 517 ALA A O 1
ATOM 4152 N N . PRO A 1 518 ? 2.336 11.001 -9.751 1.00 81.12 518 PRO A N 1
ATOM 4153 C CA . PRO A 1 518 ? 0.887 11.130 -9.600 1.00 81.12 518 PRO A CA 1
ATOM 4154 C C . PRO A 1 518 ? 0.093 10.340 -10.650 1.00 81.12 518 PRO A C 1
ATOM 4156 O O . PRO A 1 518 ? -0.931 9.744 -10.317 1.00 81.12 518 PRO A O 1
ATOM 4159 N N . LEU A 1 519 ? 0.591 10.245 -11.889 1.00 83.19 519 LEU A N 1
ATOM 4160 C CA . LEU A 1 519 ? -0.063 9.506 -12.978 1.00 83.19 519 LEU A CA 1
ATOM 4161 C C . LEU A 1 519 ? -0.128 7.994 -12.727 1.00 83.19 519 LEU A C 1
ATOM 4163 O O . LEU A 1 519 ? -1.009 7.336 -13.271 1.00 83.19 519 LEU A O 1
ATOM 4167 N N . LYS A 1 520 ? 0.716 7.445 -11.842 1.00 78.31 520 LYS A N 1
ATOM 4168 C CA . LYS A 1 520 ? 0.631 6.042 -11.402 1.00 78.31 520 LYS A CA 1
ATOM 4169 C C . LYS A 1 520 ? -0.661 5.741 -10.633 1.00 78.31 520 LYS A C 1
ATOM 4171 O O . LYS A 1 520 ? -1.118 4.605 -10.616 1.00 78.31 520 LYS A O 1
ATOM 4176 N N . SER A 1 521 ? -1.243 6.747 -9.976 1.00 72.81 521 SER A N 1
ATOM 4177 C CA . SER A 1 521 ? -2.510 6.602 -9.243 1.00 72.81 521 SER A CA 1
ATOM 4178 C C . SER A 1 521 ? -3.747 6.727 -10.140 1.00 72.81 521 SER A C 1
ATOM 4180 O O . SER A 1 521 ? -4.853 6.369 -9.729 1.00 72.81 521 SER A O 1
ATOM 4182 N N . LEU A 1 522 ? -3.568 7.196 -11.379 1.00 80.44 522 LEU A N 1
ATOM 4183 C CA . LEU A 1 522 ? -4.635 7.262 -12.361 1.00 80.44 522 LEU A CA 1
ATOM 4184 C C . LEU A 1 522 ? -4.895 5.865 -12.928 1.00 80.44 522 LEU A C 1
ATOM 4186 O O . LEU A 1 522 ? -3.992 5.235 -13.474 1.00 80.44 522 LEU A O 1
ATOM 4190 N N . ARG A 1 523 ? -6.147 5.402 -12.854 1.00 80.44 523 ARG A N 1
ATOM 4191 C CA . ARG A 1 523 ? -6.559 4.166 -13.534 1.00 80.44 523 ARG A CA 1
ATOM 4192 C C . ARG A 1 523 ? -6.227 4.257 -15.023 1.00 80.44 523 ARG A C 1
ATOM 4194 O O . ARG A 1 523 ? -6.565 5.260 -15.655 1.00 80.44 523 ARG A O 1
ATOM 4201 N N . CYS A 1 524 ? -5.598 3.216 -15.560 1.00 84.25 524 CYS A N 1
ATOM 4202 C CA . CYS A 1 524 ? -5.056 3.203 -16.914 1.00 84.25 524 CYS A CA 1
ATOM 4203 C C . CYS A 1 524 ? -6.107 3.624 -17.949 1.00 84.25 524 CYS A C 1
ATOM 4205 O O . CYS A 1 524 ? -5.833 4.482 -18.776 1.00 84.25 524 CYS A O 1
ATOM 4207 N N . GLU A 1 525 ? -7.355 3.162 -17.815 1.00 82.31 525 GLU A N 1
ATOM 4208 C CA . GLU A 1 525 ? -8.463 3.465 -18.732 1.00 82.31 525 GLU A CA 1
ATOM 4209 C C . GLU A 1 525 ? -8.711 4.972 -18.920 1.00 82.31 525 GLU A C 1
ATOM 4211 O O . GLU A 1 525 ? -9.161 5.396 -19.985 1.00 82.31 525 GLU A O 1
ATOM 4216 N N . LYS A 1 526 ? -8.380 5.797 -17.917 1.00 85.44 526 LYS A N 1
ATOM 4217 C CA . LYS A 1 526 ? -8.554 7.256 -17.966 1.00 85.44 526 LYS A CA 1
ATOM 4218 C C . LYS A 1 526 ? -7.471 7.987 -18.766 1.00 85.44 526 LYS A C 1
ATOM 4220 O O . LYS A 1 526 ? -7.655 9.159 -19.086 1.00 85.44 526 LYS A O 1
ATOM 4225 N N . TRP A 1 527 ? -6.366 7.334 -19.130 1.00 88.31 527 TRP A N 1
ATOM 4226 C CA . TRP A 1 527 ? -5.295 7.964 -19.915 1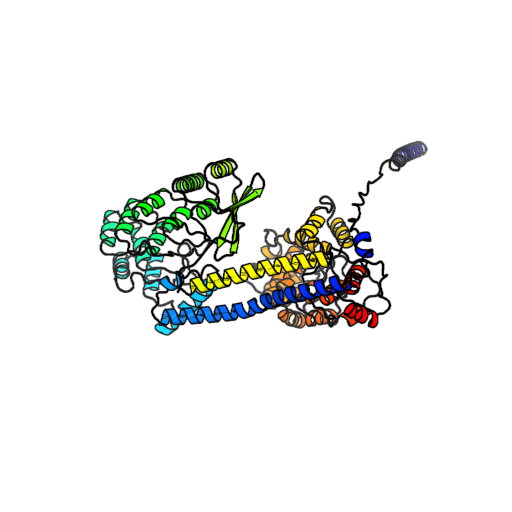.00 88.31 527 TRP A CA 1
ATOM 4227 C C . TRP A 1 527 ? -5.762 8.353 -21.324 1.00 88.31 527 TRP A C 1
ATOM 4229 O O . TRP A 1 527 ? -5.353 9.392 -21.835 1.00 88.31 527 TRP A O 1
ATOM 4239 N N . LYS A 1 528 ? -6.673 7.579 -21.935 1.00 87.25 528 LYS A N 1
ATOM 4240 C CA . LYS A 1 528 ? -7.294 7.952 -23.220 1.00 87.25 528 LYS A CA 1
ATOM 4241 C C . LYS A 1 528 ? -8.062 9.265 -23.109 1.00 87.25 528 LYS A C 1
ATOM 4243 O O . LYS A 1 528 ? -7.875 10.142 -23.941 1.00 87.25 528 LYS A O 1
ATOM 4248 N N . THR A 1 529 ? -8.848 9.427 -22.045 1.00 87.31 529 THR A N 1
ATOM 4249 C CA . THR A 1 529 ? -9.592 10.665 -21.781 1.00 87.31 529 THR A CA 1
ATOM 4250 C C . THR A 1 529 ? -8.654 11.853 -21.591 1.00 87.31 529 THR A C 1
ATOM 4252 O O . THR A 1 529 ? -8.896 12.905 -22.172 1.00 87.31 529 THR A O 1
ATOM 4255 N N . LEU A 1 530 ? -7.553 11.695 -20.845 1.00 88.12 530 LEU A N 1
ATOM 4256 C CA . LEU A 1 530 ? -6.549 12.760 -20.729 1.00 88.12 530 LEU A CA 1
ATOM 4257 C C . LEU A 1 530 ? -5.944 13.125 -22.091 1.00 88.12 530 LEU A C 1
ATOM 4259 O O . LEU A 1 530 ? -5.803 14.306 -22.401 1.00 88.12 530 LEU A O 1
ATOM 4263 N N . ARG A 1 531 ? -5.642 12.126 -22.931 1.00 88.25 531 ARG A N 1
ATOM 4264 C CA . ARG A 1 531 ? -5.130 12.349 -24.292 1.00 88.25 531 ARG A CA 1
ATOM 4265 C C . ARG A 1 531 ? -6.124 13.122 -25.156 1.00 88.25 531 ARG A C 1
ATOM 4267 O O . ARG A 1 531 ? -5.735 14.071 -25.827 1.00 88.25 531 ARG A O 1
ATOM 4274 N N . GLU A 1 532 ? -7.396 12.734 -25.133 1.00 88.56 532 GLU A N 1
ATOM 4275 C CA . GLU A 1 532 ? -8.483 13.416 -25.852 1.00 88.56 532 GLU A CA 1
ATOM 4276 C C . GLU A 1 532 ? -8.671 14.861 -25.375 1.00 88.56 532 GLU A C 1
ATOM 4278 O O . GLU A 1 532 ? -8.998 15.739 -26.170 1.00 88.56 532 GLU A O 1
ATOM 4283 N N . GLN A 1 533 ? -8.408 15.120 -24.094 1.00 88.88 533 GLN A N 1
ATOM 4284 C CA . GLN A 1 533 ? -8.413 16.458 -23.504 1.00 88.88 533 GLN A CA 1
ATOM 4285 C C . GLN A 1 533 ? -7.139 17.264 -23.796 1.00 88.88 533 GLN A C 1
ATOM 4287 O O . GLN A 1 533 ? -7.032 18.398 -23.340 1.00 88.88 533 GLN A O 1
ATOM 4292 N N . GLY A 1 534 ? -6.191 16.714 -24.560 1.00 89.44 534 GLY A N 1
ATOM 4293 C CA . GLY A 1 534 ? -4.974 17.402 -24.990 1.00 89.44 534 GLY A CA 1
ATOM 4294 C C . GLY A 1 534 ? -3.790 17.286 -24.031 1.00 89.44 534 GLY A C 1
ATOM 4295 O O . GLY A 1 534 ? -2.799 17.978 -24.244 1.00 89.44 534 GLY A O 1
ATOM 4296 N N . PHE A 1 535 ? -3.857 16.439 -22.998 1.00 90.81 535 PHE A N 1
ATOM 4297 C CA . PHE A 1 535 ? -2.721 16.215 -22.101 1.00 90.81 535 PHE A CA 1
ATOM 4298 C C . PHE A 1 535 ? -1.496 15.698 -22.872 1.00 90.81 535 PHE A C 1
ATOM 4300 O O . PHE A 1 535 ? -1.591 14.744 -23.651 1.00 90.81 535 PHE A O 1
ATOM 4307 N N . ASP A 1 536 ? -0.341 16.316 -22.628 1.00 89.75 536 ASP A N 1
ATOM 4308 C CA . ASP A 1 536 ? 0.916 15.970 -23.285 1.00 89.75 536 ASP A CA 1
ATOM 4309 C C . ASP A 1 536 ? 1.612 14.799 -22.574 1.00 89.75 536 ASP A C 1
ATOM 4311 O O . ASP A 1 536 ? 2.127 14.929 -21.466 1.00 89.75 536 ASP A O 1
ATOM 4315 N N . PHE A 1 537 ? 1.644 13.637 -23.226 1.00 90.38 537 PHE A N 1
ATOM 4316 C CA . PHE A 1 537 ? 2.325 12.443 -22.713 1.00 90.38 537 PHE A CA 1
ATOM 4317 C C . PHE A 1 537 ? 3.845 12.449 -22.939 1.00 90.38 537 PHE A C 1
ATOM 4319 O O . PHE A 1 537 ? 4.526 11.556 -22.436 1.00 90.38 537 PHE A O 1
ATOM 4326 N N . SER A 1 538 ? 4.385 13.424 -23.679 1.00 88.94 538 SER A N 1
ATOM 4327 C CA . SER A 1 538 ? 5.829 13.566 -23.914 1.00 88.94 538 SER A CA 1
ATOM 4328 C C . SER A 1 538 ? 6.582 14.215 -22.752 1.00 88.94 538 SER A C 1
ATOM 4330 O O . SER A 1 538 ? 7.813 14.245 -22.763 1.00 88.94 538 SER A O 1
ATOM 4332 N N . LEU A 1 539 ? 5.855 14.677 -21.729 1.00 88.50 539 LEU A N 1
ATOM 4333 C CA . LEU A 1 539 ? 6.428 15.230 -20.510 1.00 88.50 539 LEU A CA 1
ATOM 4334 C C . LEU A 1 539 ? 7.418 14.264 -19.855 1.00 88.50 539 LEU A C 1
ATOM 4336 O O . LEU A 1 539 ? 7.181 13.055 -19.758 1.00 88.50 539 LEU A O 1
ATOM 4340 N N . THR A 1 540 ? 8.493 14.840 -19.329 1.00 88.38 540 THR A N 1
ATOM 4341 C CA . THR A 1 540 ? 9.466 14.139 -18.497 1.00 88.38 540 THR A CA 1
ATOM 4342 C C . THR A 1 540 ? 9.535 14.755 -17.108 1.00 88.38 540 THR A C 1
ATOM 4344 O O . THR A 1 540 ? 9.229 15.934 -16.933 1.00 88.38 540 THR A O 1
ATOM 4347 N N . ASP A 1 541 ? 9.955 13.976 -16.115 1.00 85.56 541 ASP A N 1
ATOM 4348 C CA . ASP A 1 541 ? 10.290 14.523 -14.798 1.00 85.56 541 ASP A CA 1
ATOM 4349 C C . ASP A 1 541 ? 11.675 15.206 -14.788 1.00 85.56 541 ASP A C 1
ATOM 4351 O O . ASP A 1 541 ? 12.375 15.268 -15.804 1.00 85.56 541 ASP A O 1
ATOM 4355 N N . SER A 1 542 ? 12.090 15.719 -13.626 1.00 81.69 542 SER A N 1
ATOM 4356 C CA . SER A 1 542 ? 13.348 16.457 -13.458 1.00 81.69 542 SER A CA 1
ATOM 4357 C C . SER A 1 542 ? 14.606 15.616 -13.698 1.00 81.69 542 SER A C 1
ATOM 4359 O O . SER A 1 542 ? 15.693 16.177 -13.811 1.00 81.69 542 SER A O 1
ATOM 4361 N N . ILE A 1 543 ? 14.475 14.288 -13.780 1.00 81.69 543 ILE A N 1
ATOM 4362 C CA . ILE A 1 543 ? 15.556 13.363 -14.149 1.00 81.69 543 ILE A CA 1
ATOM 4363 C C . ILE A 1 543 ? 15.371 12.775 -15.552 1.00 81.69 543 ILE A C 1
ATOM 4365 O O . ILE A 1 543 ? 16.035 11.807 -15.916 1.00 81.69 543 ILE A O 1
ATOM 4369 N N . GLN A 1 544 ? 14.506 13.399 -16.356 1.00 85.56 544 GLN A N 1
ATOM 4370 C CA . GLN A 1 544 ? 14.202 13.042 -17.740 1.00 85.56 544 GLN A CA 1
ATOM 4371 C C . GLN A 1 544 ? 13.543 11.666 -17.913 1.00 85.56 544 GLN A C 1
ATOM 4373 O O . GLN A 1 544 ? 13.601 11.082 -18.997 1.00 85.56 544 GLN A O 1
ATOM 4378 N N . ARG A 1 545 ? 12.875 11.137 -16.882 1.00 86.75 545 ARG A N 1
ATOM 4379 C CA . ARG A 1 545 ? 12.062 9.926 -17.042 1.00 86.75 545 ARG A CA 1
ATOM 4380 C C . ARG A 1 545 ? 10.743 10.256 -17.702 1.00 86.75 545 ARG A C 1
ATOM 4382 O O . ARG A 1 545 ? 10.113 11.261 -17.382 1.00 86.75 545 ARG A O 1
ATOM 4389 N N . ASN A 1 546 ? 10.308 9.362 -18.578 1.00 90.69 546 ASN A N 1
ATOM 4390 C CA . ASN A 1 546 ? 9.006 9.422 -19.227 1.00 90.69 546 ASN A CA 1
ATOM 4391 C C . ASN A 1 546 ? 8.052 8.369 -18.627 1.00 90.69 546 ASN A C 1
ATOM 4393 O O . ASN A 1 546 ? 8.329 7.738 -17.606 1.00 90.69 546 ASN A O 1
ATOM 4397 N N . LEU A 1 547 ? 6.897 8.188 -19.264 1.00 91.00 547 LEU A N 1
ATOM 4398 C CA . LEU A 1 547 ? 5.783 7.407 -18.728 1.00 91.00 547 LEU A CA 1
ATOM 4399 C C . LEU A 1 547 ? 5.821 5.902 -19.035 1.00 91.00 547 LEU A C 1
ATOM 4401 O O . LEU A 1 547 ? 4.882 5.199 -18.653 1.00 91.00 547 LEU A O 1
ATOM 4405 N N . TYR A 1 548 ? 6.869 5.376 -19.686 1.00 92.38 548 TYR A N 1
ATOM 4406 C CA . TYR A 1 548 ? 6.899 3.957 -20.069 1.00 92.38 548 TYR A CA 1
ATOM 4407 C C . TYR A 1 548 ? 6.807 3.017 -18.861 1.00 92.38 548 TYR A C 1
ATOM 4409 O O . TYR A 1 548 ? 6.024 2.072 -18.909 1.00 92.38 548 TYR A O 1
ATOM 4417 N N . SER A 1 549 ? 7.494 3.298 -17.750 1.00 87.00 549 SER A N 1
ATOM 4418 C CA . SER A 1 549 ? 7.415 2.463 -16.536 1.00 87.00 549 SER A CA 1
ATOM 4419 C C . SER A 1 549 ? 5.981 2.299 -16.019 1.00 87.00 549 SER A C 1
ATOM 4421 O O . SER A 1 549 ? 5.592 1.216 -15.580 1.00 87.00 549 SER A O 1
ATOM 4423 N N . ILE A 1 550 ? 5.156 3.343 -16.139 1.00 86.94 550 ILE A N 1
ATOM 4424 C CA . ILE A 1 550 ? 3.740 3.293 -15.771 1.00 86.94 550 ILE A CA 1
ATOM 4425 C C . ILE A 1 550 ? 2.927 2.581 -16.863 1.00 86.94 550 ILE A C 1
ATOM 4427 O O . ILE A 1 550 ? 2.116 1.712 -16.547 1.00 86.94 550 ILE A O 1
ATOM 4431 N N . ALA A 1 551 ? 3.170 2.874 -18.143 1.00 91.31 551 ALA A N 1
ATOM 4432 C CA . ALA A 1 551 ? 2.452 2.248 -19.254 1.00 91.31 551 ALA A CA 1
ATOM 4433 C C . ALA A 1 551 ? 2.630 0.719 -19.300 1.00 91.31 551 ALA A C 1
ATOM 4435 O O . ALA A 1 551 ? 1.649 0.002 -19.489 1.00 91.31 551 ALA A O 1
ATOM 4436 N N . PHE A 1 552 ? 3.836 0.202 -19.046 1.00 90.75 552 PHE A N 1
ATOM 4437 C CA . PHE A 1 552 ? 4.080 -1.245 -18.970 1.00 90.75 552 PHE A CA 1
ATOM 4438 C C . PHE A 1 552 ? 3.305 -1.915 -17.825 1.00 90.75 552 PHE A C 1
ATOM 4440 O O . PHE A 1 552 ? 2.843 -3.042 -17.990 1.00 90.75 552 PHE A O 1
ATOM 4447 N N . SER A 1 553 ? 3.074 -1.213 -16.707 1.00 83.50 553 SER A N 1
ATOM 4448 C CA . SER A 1 553 ? 2.219 -1.714 -15.615 1.00 83.50 553 SER A CA 1
ATOM 4449 C C . SER A 1 553 ? 0.726 -1.739 -15.975 1.00 83.50 553 SER A C 1
ATOM 4451 O O . SER A 1 553 ? -0.040 -2.520 -15.412 1.00 83.50 553 SER A O 1
ATOM 4453 N N . CYS A 1 554 ? 0.314 -0.914 -16.940 1.00 84.44 554 CYS A N 1
ATOM 4454 C CA . CYS A 1 554 ? -1.051 -0.858 -17.451 1.00 84.44 554 CYS A CA 1
ATOM 4455 C C . CYS A 1 554 ? -1.324 -1.881 -18.568 1.00 84.44 554 CYS A C 1
ATOM 4457 O O . CYS A 1 554 ? -2.463 -2.316 -18.746 1.00 84.44 554 CYS A O 1
ATOM 4459 N N . GLY A 1 555 ? -0.295 -2.259 -19.328 1.00 86.88 555 GLY A N 1
ATOM 4460 C CA . GLY A 1 555 ? -0.352 -3.265 -20.389 1.00 86.88 555 GLY A CA 1
ATOM 4461 C C . GLY A 1 555 ? -0.038 -2.723 -21.794 1.00 86.88 555 GLY A C 1
ATOM 4462 O O . GLY A 1 555 ? 0.118 -1.513 -21.979 1.00 86.88 555 GLY A O 1
ATOM 4463 N N . PRO A 1 556 ? 0.030 -3.606 -22.811 1.00 89.75 556 PRO A N 1
ATOM 4464 C CA . PRO A 1 556 ? 0.602 -3.279 -24.124 1.00 89.75 556 PRO A CA 1
ATOM 4465 C C . PRO A 1 556 ? -0.076 -2.122 -24.867 1.00 89.75 556 PRO A C 1
ATOM 4467 O O . PRO A 1 556 ? 0.595 -1.328 -25.519 1.00 89.75 556 PRO A O 1
ATOM 4470 N N . GLU A 1 557 ? -1.397 -1.982 -24.729 1.00 91.25 557 GLU A N 1
ATOM 4471 C CA . GLU A 1 557 ? -2.166 -0.897 -25.355 1.00 91.25 557 GLU A CA 1
ATOM 4472 C C . GLU A 1 557 ? -1.677 0.498 -24.929 1.00 91.25 557 GLU A C 1
ATOM 4474 O O . GLU A 1 557 ? -1.675 1.438 -25.723 1.00 91.25 557 GLU A O 1
ATOM 4479 N N . TRP A 1 558 ? -1.228 0.637 -23.683 1.00 92.44 558 TRP A N 1
ATOM 4480 C CA . TRP A 1 558 ? -0.763 1.910 -23.135 1.00 92.44 558 TRP A CA 1
ATOM 4481 C C . TRP A 1 558 ? 0.658 2.236 -23.579 1.00 92.44 558 TRP A C 1
ATOM 4483 O O . TRP A 1 558 ? 0.991 3.403 -23.775 1.00 92.44 558 TRP A O 1
ATOM 4493 N N . VAL A 1 559 ? 1.478 1.208 -23.802 1.00 94.75 559 VAL A N 1
ATOM 4494 C CA . VAL A 1 559 ? 2.794 1.358 -24.431 1.00 94.75 559 VAL A CA 1
ATOM 4495 C C . VAL A 1 559 ? 2.621 1.867 -25.862 1.00 94.75 559 VAL A C 1
ATOM 4497 O O . VAL A 1 559 ? 3.252 2.852 -26.242 1.00 94.75 559 VAL A O 1
ATOM 4500 N N . ASP A 1 560 ? 1.709 1.263 -26.631 1.00 92.88 560 ASP A N 1
ATOM 4501 C CA . ASP A 1 560 ? 1.390 1.727 -27.984 1.00 92.88 560 ASP A CA 1
ATOM 4502 C C . ASP A 1 560 ? 0.812 3.150 -27.981 1.00 92.88 560 ASP A C 1
ATOM 4504 O O . ASP A 1 560 ? 1.198 3.954 -28.827 1.00 92.88 560 ASP A O 1
ATOM 4508 N N . LEU A 1 561 ? -0.025 3.508 -26.998 1.00 92.75 561 LEU A N 1
ATOM 4509 C CA . LEU A 1 561 ? -0.539 4.873 -26.841 1.00 92.75 561 LEU A CA 1
ATOM 4510 C C . LEU A 1 561 ? 0.590 5.907 -26.723 1.00 92.75 561 LEU A C 1
ATOM 4512 O O . LEU A 1 561 ? 0.513 6.943 -27.387 1.00 92.75 561 LEU A O 1
ATOM 4516 N N . LEU A 1 562 ? 1.621 5.636 -25.913 1.00 94.31 562 LEU A N 1
ATOM 4517 C CA . LEU A 1 562 ? 2.781 6.525 -25.760 1.00 94.31 562 LEU A CA 1
ATOM 4518 C C . LEU A 1 562 ? 3.609 6.607 -27.046 1.00 94.31 562 LEU A C 1
ATOM 4520 O O . LEU A 1 562 ? 3.969 7.699 -27.487 1.00 94.31 562 LEU A O 1
ATOM 4524 N N . MET A 1 563 ? 3.859 5.467 -27.689 1.00 94.38 563 MET A N 1
ATOM 4525 C CA . MET A 1 563 ? 4.586 5.429 -28.958 1.00 94.38 563 MET A CA 1
ATOM 4526 C C . MET A 1 563 ? 3.854 6.204 -30.061 1.00 94.38 563 MET A C 1
ATOM 4528 O O . MET A 1 563 ? 4.475 6.951 -30.815 1.00 94.38 563 MET A O 1
ATOM 4532 N N . ASP A 1 564 ? 2.530 6.073 -30.134 1.00 92.38 564 ASP A N 1
ATOM 4533 C CA . ASP A 1 564 ? 1.678 6.790 -31.087 1.00 92.38 564 ASP A CA 1
ATOM 4534 C C . ASP A 1 564 ? 1.549 8.282 -30.749 1.00 92.38 564 ASP A C 1
ATOM 4536 O O . ASP A 1 564 ? 1.145 9.078 -31.595 1.00 92.38 564 ASP A O 1
ATOM 4540 N N . ALA A 1 565 ? 1.851 8.673 -29.509 1.00 90.19 565 ALA A N 1
ATOM 4541 C CA . ALA A 1 565 ? 1.987 10.067 -29.097 1.00 90.19 565 ALA A CA 1
ATOM 4542 C C . ALA A 1 565 ? 3.394 10.633 -29.378 1.00 90.19 565 ALA A C 1
ATOM 4544 O O . ALA A 1 565 ? 3.644 11.799 -29.092 1.00 90.19 565 ALA A O 1
ATOM 4545 N N . GLY A 1 566 ? 4.302 9.837 -29.955 1.00 91.31 566 GLY A N 1
ATOM 4546 C CA . GLY A 1 566 ? 5.661 10.265 -30.287 1.00 91.31 566 GLY A CA 1
ATOM 4547 C C . GLY A 1 566 ? 6.612 10.313 -29.091 1.00 91.31 566 GLY A C 1
ATOM 4548 O O . GLY A 1 566 ? 7.674 10.923 -29.197 1.00 91.31 566 GLY A O 1
ATOM 4549 N N . VAL A 1 567 ? 6.265 9.678 -27.964 1.00 92.62 567 VAL A N 1
ATOM 4550 C CA . VAL A 1 567 ? 7.139 9.621 -26.785 1.00 92.62 567 VAL A CA 1
ATOM 4551 C C . VAL A 1 567 ? 8.361 8.747 -27.100 1.00 92.62 567 VAL A C 1
ATOM 4553 O O . VAL A 1 567 ? 8.187 7.561 -27.409 1.00 92.62 567 VAL A O 1
ATOM 4556 N N . PRO A 1 568 ? 9.598 9.270 -27.014 1.00 91.06 568 PRO A N 1
ATOM 4557 C CA . PRO A 1 568 ? 10.774 8.511 -27.422 1.00 91.06 568 PRO A CA 1
ATOM 4558 C C . PRO A 1 568 ? 11.031 7.299 -26.521 1.00 91.06 568 PRO A C 1
ATOM 4560 O O . PRO A 1 568 ? 11.014 7.397 -25.295 1.00 91.06 568 PRO A O 1
ATOM 4563 N N . VAL A 1 569 ? 11.316 6.149 -27.134 1.00 91.81 569 VAL A N 1
ATOM 4564 C CA . VAL A 1 569 ? 11.480 4.866 -26.426 1.00 91.81 569 VAL A CA 1
ATOM 4565 C C . VAL A 1 569 ? 12.790 4.739 -25.633 1.00 91.81 569 VAL A C 1
ATOM 4567 O O . VAL A 1 569 ? 12.847 3.921 -24.722 1.00 91.81 569 VAL A O 1
ATOM 4570 N N . LEU A 1 570 ? 13.807 5.553 -25.950 1.00 85.81 570 LEU A N 1
ATOM 4571 C CA . LEU A 1 570 ? 15.162 5.496 -25.370 1.00 85.81 570 LEU A CA 1
ATOM 4572 C C . LEU A 1 570 ? 15.680 6.864 -24.872 1.00 85.81 570 LEU A C 1
ATOM 4574 O O . LEU A 1 570 ? 16.882 7.083 -24.809 1.00 85.81 570 LEU A O 1
ATOM 4578 N N . SER A 1 571 ? 14.808 7.838 -24.584 1.00 76.69 571 SER A N 1
ATOM 4579 C CA . SER A 1 571 ? 15.254 9.196 -24.202 1.00 76.69 571 SER A CA 1
ATOM 4580 C C . SER A 1 571 ? 15.526 9.395 -22.711 1.00 76.69 571 SER A C 1
ATOM 4582 O O . SER A 1 571 ? 15.756 10.529 -22.298 1.00 76.69 571 SER A O 1
ATOM 4584 N N . GLN A 1 572 ? 15.416 8.353 -21.887 1.00 79.69 572 GLN A N 1
ATOM 4585 C CA . GLN A 1 572 ? 15.588 8.506 -20.445 1.00 79.69 572 GLN A CA 1
ATOM 4586 C C . GLN A 1 572 ? 17.077 8.594 -20.100 1.00 79.69 572 GLN A C 1
ATOM 4588 O O . GLN A 1 572 ? 17.856 7.744 -20.514 1.00 79.69 572 GLN A O 1
ATOM 4593 N N . SER A 1 573 ? 17.468 9.612 -19.328 1.00 83.19 573 SER A N 1
ATOM 4594 C CA . SER A 1 573 ? 18.847 9.728 -18.822 1.00 83.19 573 SER A CA 1
ATOM 4595 C C . SER A 1 573 ? 19.122 8.773 -17.655 1.00 83.19 573 SER A C 1
ATOM 4597 O O . SER A 1 573 ? 20.243 8.298 -17.489 1.00 83.19 573 SER A O 1
ATOM 4599 N N . TYR A 1 574 ? 18.102 8.512 -16.837 1.00 87.38 574 TYR A N 1
ATOM 4600 C CA . TYR A 1 574 ? 18.167 7.642 -15.666 1.00 87.38 574 TYR A CA 1
ATOM 4601 C C . TYR A 1 574 ? 16.874 6.841 -15.548 1.00 87.38 574 TYR A C 1
ATOM 4603 O O . TYR A 1 574 ? 15.809 7.366 -15.862 1.00 87.38 574 TYR A O 1
ATOM 4611 N N . GLY A 1 575 ? 16.955 5.623 -15.019 1.00 88.69 575 GLY A N 1
ATOM 4612 C CA . GLY A 1 575 ? 15.816 4.714 -14.917 1.00 88.69 575 GLY A CA 1
ATOM 4613 C C . GLY A 1 575 ? 15.630 3.847 -16.159 1.00 88.69 575 GLY A C 1
ATOM 4614 O O . GLY A 1 575 ? 16.356 3.969 -17.147 1.00 88.69 575 GLY A O 1
ATOM 4615 N N . SER A 1 576 ? 14.694 2.906 -16.056 1.00 91.06 576 SER A N 1
ATOM 4616 C CA . SER A 1 576 ? 14.473 1.870 -17.067 1.00 91.06 576 SER A CA 1
ATOM 4617 C C . SER A 1 576 ? 13.783 2.438 -18.309 1.00 91.06 576 SER A C 1
ATOM 4619 O O . SER A 1 576 ? 12.664 2.960 -18.231 1.00 91.06 576 SER A O 1
ATOM 4621 N N . ASP A 1 577 ? 14.410 2.272 -19.474 1.00 93.19 577 ASP A N 1
ATOM 4622 C CA . ASP A 1 577 ? 13.824 2.687 -20.747 1.00 93.19 577 ASP A CA 1
ATOM 4623 C C . ASP A 1 577 ? 12.779 1.683 -21.280 1.00 93.19 577 ASP A C 1
ATOM 4625 O O . ASP A 1 577 ? 12.493 0.641 -20.680 1.00 93.19 577 ASP A O 1
ATOM 4629 N N . ALA A 1 578 ? 12.155 1.989 -22.423 1.00 94.56 578 ALA A N 1
ATOM 4630 C CA . ALA A 1 578 ? 11.111 1.124 -22.969 1.00 94.56 578 ALA A CA 1
ATOM 4631 C C . ALA A 1 578 ? 11.637 -0.250 -23.420 1.00 94.56 578 ALA A C 1
ATOM 4633 O O . ALA A 1 578 ? 10.864 -1.210 -23.436 1.00 94.56 578 ALA A O 1
ATOM 4634 N N . LEU A 1 579 ? 12.912 -0.366 -23.810 1.00 95.69 579 LEU A N 1
ATOM 4635 C CA . LEU A 1 579 ? 13.504 -1.641 -24.208 1.00 95.69 579 LEU A CA 1
ATOM 4636 C C . LEU A 1 579 ? 13.836 -2.496 -22.983 1.00 95.69 579 LEU A C 1
ATOM 4638 O O . LEU A 1 579 ? 13.519 -3.686 -22.997 1.00 95.69 579 LEU A O 1
ATOM 4642 N N . ASP A 1 580 ? 14.390 -1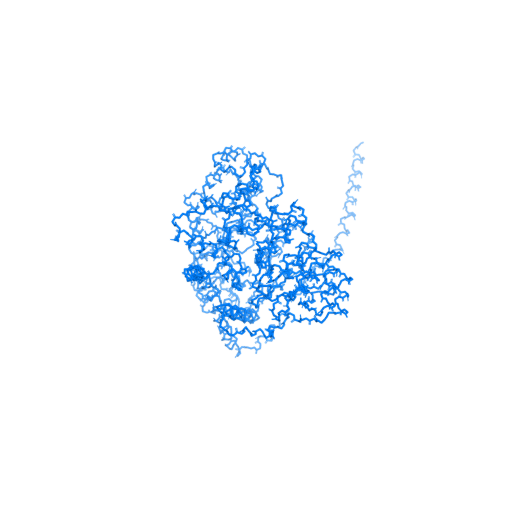.906 -21.923 1.00 94.38 580 ASP A N 1
ATOM 4643 C CA . ASP A 1 580 ? 14.576 -2.575 -20.632 1.00 94.38 580 ASP A CA 1
ATOM 4644 C C . ASP A 1 580 ? 13.257 -3.189 -20.152 1.00 94.38 580 ASP A C 1
ATOM 4646 O O . ASP A 1 580 ? 13.163 -4.396 -19.903 1.00 94.38 580 ASP A O 1
ATOM 4650 N N . LEU A 1 581 ? 12.205 -2.369 -20.123 1.00 93.88 581 LEU A N 1
ATOM 4651 C CA . LEU A 1 581 ? 10.874 -2.778 -19.690 1.00 93.88 581 LEU A CA 1
ATOM 4652 C C . LEU A 1 581 ? 10.253 -3.819 -20.635 1.00 93.88 581 LEU A C 1
ATOM 4654 O O . LEU A 1 581 ? 9.664 -4.792 -20.175 1.00 93.88 581 LEU A O 1
ATOM 4658 N N . ALA A 1 582 ? 10.407 -3.695 -21.956 1.00 95.31 582 ALA A N 1
ATOM 4659 C CA . ALA A 1 582 ? 9.865 -4.686 -22.889 1.00 95.31 582 ALA A CA 1
ATOM 4660 C C . ALA A 1 582 ? 10.545 -6.059 -22.770 1.00 95.31 582 ALA A C 1
ATOM 4662 O O . ALA A 1 582 ? 9.885 -7.093 -22.932 1.00 95.31 582 ALA A O 1
ATOM 4663 N N . LEU A 1 583 ? 11.854 -6.088 -22.505 1.00 95.19 583 LEU A N 1
ATOM 4664 C CA . LEU A 1 583 ? 12.608 -7.325 -22.306 1.00 95.19 583 LEU A CA 1
ATOM 4665 C C . LEU A 1 583 ? 12.266 -7.976 -20.962 1.00 95.19 583 LEU A C 1
ATOM 4667 O O . LEU A 1 583 ? 12.040 -9.187 -20.924 1.00 95.19 583 LEU A O 1
ATOM 4671 N N . ASP A 1 584 ? 12.150 -7.185 -19.894 1.00 92.38 584 ASP A N 1
ATOM 4672 C CA . ASP A 1 584 ? 11.714 -7.674 -18.584 1.00 92.38 584 ASP A CA 1
ATOM 4673 C C . ASP A 1 584 ? 10.269 -8.189 -18.647 1.00 92.38 584 ASP A C 1
ATOM 4675 O O . ASP A 1 584 ? 9.987 -9.285 -18.163 1.00 92.38 584 ASP A O 1
ATOM 4679 N N . TYR A 1 585 ? 9.366 -7.472 -19.325 1.00 91.69 585 TYR A N 1
ATOM 4680 C CA . TYR A 1 585 ? 7.998 -7.932 -19.575 1.00 91.69 585 TYR A CA 1
ATOM 4681 C C . TYR A 1 585 ? 8.009 -9.264 -20.328 1.00 91.69 585 TYR A C 1
ATOM 4683 O O . TYR A 1 585 ? 7.363 -10.223 -19.916 1.00 91.69 585 TYR A O 1
ATOM 4691 N N . THR A 1 586 ? 8.792 -9.351 -21.408 1.00 93.25 586 THR A N 1
ATOM 4692 C CA . THR A 1 586 ? 8.895 -10.571 -22.220 1.00 93.25 586 THR A CA 1
ATOM 4693 C C . THR A 1 586 ? 9.356 -11.767 -21.396 1.00 93.25 586 THR A C 1
ATOM 4695 O O . THR A 1 586 ? 8.842 -12.876 -21.552 1.00 93.25 586 THR A O 1
ATOM 4698 N N . TYR A 1 587 ? 10.320 -11.533 -20.509 1.00 91.50 587 TYR A N 1
ATOM 4699 C CA . TYR A 1 587 ? 10.819 -12.545 -19.599 1.00 91.50 587 TYR A CA 1
ATOM 4700 C C . TYR A 1 587 ? 9.752 -12.987 -18.597 1.00 91.50 587 TYR A C 1
ATOM 4702 O O . TYR A 1 587 ? 9.535 -14.181 -18.389 1.00 91.50 587 TYR A O 1
ATOM 4710 N N . VAL A 1 588 ? 9.096 -12.027 -17.954 1.00 85.75 588 VAL A N 1
ATOM 4711 C CA . VAL A 1 588 ? 8.144 -12.291 -16.877 1.00 85.75 588 VAL A CA 1
ATOM 4712 C C . VAL A 1 588 ? 6.884 -12.990 -17.393 1.00 85.75 588 VAL A C 1
ATOM 4714 O O . VAL A 1 588 ? 6.426 -13.943 -16.762 1.00 85.75 588 VAL A O 1
ATOM 4717 N N . ASP A 1 589 ? 6.372 -12.569 -18.548 1.00 86.25 589 ASP A N 1
ATOM 4718 C CA . ASP A 1 589 ? 5.145 -13.110 -19.139 1.00 86.25 589 ASP A CA 1
ATOM 4719 C C . ASP A 1 589 ? 5.391 -14.342 -20.022 1.00 86.25 589 ASP A C 1
ATOM 4721 O O . ASP A 1 589 ? 4.440 -14.957 -20.507 1.00 86.25 589 ASP A O 1
ATOM 4725 N N . GLU A 1 590 ? 6.656 -14.730 -20.228 1.00 88.81 590 GLU A N 1
ATOM 4726 C CA . GLU A 1 590 ? 7.055 -15.838 -21.109 1.00 88.81 590 GLU A CA 1
ATOM 4727 C C . GLU A 1 590 ? 6.480 -15.706 -22.532 1.00 88.81 590 GLU A C 1
ATOM 4729 O O . GLU A 1 590 ? 6.219 -16.691 -23.233 1.00 88.81 590 GLU A O 1
ATOM 4734 N N . MET A 1 591 ? 6.301 -14.466 -22.981 1.00 92.06 591 MET A N 1
ATOM 4735 C CA . MET A 1 591 ? 5.730 -14.118 -24.272 1.00 92.06 591 MET A CA 1
ATOM 4736 C C . MET A 1 591 ? 6.306 -12.787 -24.733 1.00 92.06 591 MET A C 1
ATOM 4738 O O . MET A 1 591 ? 6.459 -11.864 -23.946 1.00 92.06 591 MET A O 1
ATOM 4742 N N . LEU A 1 592 ? 6.598 -12.671 -26.028 1.00 93.50 592 LEU A N 1
ATOM 4743 C CA . LEU A 1 592 ? 7.098 -11.426 -26.611 1.00 93.50 592 LEU A CA 1
ATOM 4744 C C . LEU A 1 592 ? 6.109 -10.286 -26.363 1.00 93.50 592 LEU A C 1
ATOM 4746 O O . LEU A 1 592 ? 4.940 -10.397 -26.737 1.00 93.50 592 LEU A O 1
ATOM 4750 N N . HIS A 1 593 ? 6.590 -9.182 -25.790 1.00 93.94 593 HIS A N 1
ATOM 4751 C CA . HIS A 1 593 ? 5.765 -7.987 -25.652 1.00 93.94 593 HIS A CA 1
ATOM 4752 C C . HIS A 1 593 ? 5.294 -7.510 -27.046 1.00 93.94 593 HIS A C 1
ATOM 4754 O O . HIS A 1 593 ? 6.132 -7.388 -27.950 1.00 93.94 593 HIS A O 1
ATOM 4760 N N . PRO A 1 594 ? 3.998 -7.200 -27.256 1.00 93.44 594 PRO A N 1
ATOM 4761 C CA . PRO A 1 594 ? 3.465 -6.856 -28.580 1.00 93.44 594 PRO A CA 1
ATOM 4762 C C . PRO A 1 594 ? 4.204 -5.706 -29.280 1.00 93.44 594 PRO A C 1
ATOM 4764 O O . PRO A 1 594 ? 4.497 -5.783 -30.474 1.00 93.44 594 PRO A O 1
ATOM 4767 N N . SER A 1 595 ? 4.590 -4.671 -28.531 1.00 94.69 595 SER A N 1
ATOM 4768 C CA . SER A 1 595 ? 5.292 -3.500 -29.072 1.00 94.69 595 SER A CA 1
ATOM 4769 C C . SER A 1 595 ? 6.806 -3.703 -29.246 1.00 94.69 595 SER A C 1
ATOM 4771 O O . SER A 1 595 ? 7.474 -2.819 -29.781 1.00 94.69 595 SER A O 1
ATOM 4773 N N . LEU A 1 596 ? 7.375 -4.855 -28.852 1.00 95.19 596 LEU A N 1
ATOM 4774 C CA . LEU A 1 596 ? 8.830 -5.080 -28.845 1.00 95.19 596 LEU A CA 1
ATOM 4775 C C . LEU A 1 596 ? 9.466 -4.870 -30.225 1.00 95.19 596 LEU A C 1
ATOM 4777 O O . LEU A 1 596 ? 10.500 -4.218 -30.336 1.00 95.19 596 LEU A O 1
ATOM 4781 N N . SER A 1 597 ? 8.826 -5.344 -31.300 1.00 93.62 597 SER A N 1
ATOM 4782 C CA . SER A 1 597 ? 9.336 -5.133 -32.664 1.00 93.62 597 SER A CA 1
ATOM 4783 C C . SER A 1 597 ? 9.394 -3.647 -33.044 1.00 93.62 597 SER A C 1
ATOM 4785 O O . SER A 1 597 ? 10.328 -3.221 -33.723 1.00 93.62 597 SER A O 1
ATOM 4787 N N . ARG A 1 598 ? 8.419 -2.838 -32.603 1.00 94.44 598 ARG A N 1
ATOM 4788 C CA . ARG A 1 598 ? 8.406 -1.389 -32.862 1.00 94.44 598 ARG A CA 1
ATOM 4789 C C . ARG A 1 598 ? 9.480 -0.669 -32.044 1.00 94.44 598 ARG A C 1
ATOM 4791 O O . ARG A 1 598 ? 10.116 0.232 -32.583 1.00 94.44 598 ARG A O 1
ATOM 4798 N N . ILE A 1 599 ? 9.687 -1.080 -30.792 1.00 95.75 599 ILE A N 1
ATOM 4799 C CA . ILE A 1 599 ? 10.735 -0.545 -29.910 1.00 95.75 599 ILE A CA 1
ATOM 4800 C C . ILE A 1 599 ? 12.115 -0.842 -30.509 1.00 95.75 599 ILE A C 1
ATOM 4802 O O . ILE A 1 599 ? 12.884 0.079 -30.758 1.00 95.75 599 ILE A O 1
ATOM 4806 N N . LEU A 1 600 ? 12.383 -2.099 -30.884 1.00 94.56 600 LEU A N 1
ATOM 4807 C CA . LEU A 1 600 ? 13.664 -2.520 -31.468 1.00 94.56 600 LEU A CA 1
ATOM 4808 C C . LEU A 1 600 ? 14.028 -1.784 -32.766 1.00 94.56 600 LEU A C 1
ATOM 4810 O O . LEU A 1 600 ? 15.213 -1.595 -33.048 1.00 94.56 600 LEU A O 1
ATOM 4814 N N . LYS A 1 601 ? 13.041 -1.365 -33.569 1.00 92.25 601 LYS A N 1
ATOM 4815 C CA . LYS A 1 601 ? 13.279 -0.556 -34.780 1.00 92.25 601 LYS A CA 1
ATOM 4816 C C . LYS A 1 601 ? 13.801 0.847 -34.469 1.00 92.25 601 LYS A C 1
ATOM 4818 O O . LYS A 1 601 ? 14.475 1.420 -35.314 1.00 92.25 601 LYS A O 1
ATOM 4823 N N . GLN A 1 602 ? 13.483 1.380 -33.293 1.00 90.75 602 GLN A N 1
ATOM 4824 C CA . GLN A 1 602 ? 13.925 2.696 -32.828 1.00 90.75 602 GLN A CA 1
ATOM 4825 C C . GLN A 1 602 ? 15.201 2.619 -31.973 1.00 90.75 602 GLN A C 1
ATOM 4827 O O . GLN A 1 602 ? 15.762 3.646 -31.613 1.00 90.75 602 GLN A O 1
ATOM 4832 N N . THR A 1 603 ? 15.675 1.412 -31.658 1.00 89.50 603 THR A N 1
ATOM 4833 C CA . THR A 1 603 ? 16.919 1.199 -30.915 1.00 89.50 603 THR A CA 1
ATOM 4834 C C . THR A 1 603 ? 18.128 1.262 -31.835 1.00 89.50 603 THR A C 1
ATOM 4836 O O . THR A 1 603 ? 18.325 0.366 -32.647 1.00 89.50 603 THR A O 1
ATOM 4839 N N . GLU A 1 604 ? 18.979 2.273 -31.714 1.00 85.44 604 GLU A N 1
ATOM 4840 C CA . GLU A 1 604 ? 20.206 2.347 -32.523 1.00 85.44 604 GLU A CA 1
ATOM 4841 C C . GLU A 1 604 ? 21.353 1.534 -31.907 1.00 85.44 604 GLU A C 1
ATOM 4843 O O . GLU A 1 604 ? 22.033 0.786 -32.609 1.00 85.44 604 GLU A O 1
ATOM 4848 N N . SER A 1 605 ? 21.510 1.612 -30.586 1.00 87.19 605 SER A N 1
ATOM 4849 C CA . SER A 1 605 ? 22.543 0.918 -29.814 1.00 87.19 605 SER A CA 1
ATOM 4850 C C . SER A 1 605 ? 21.961 0.271 -28.562 1.00 87.19 605 SER A C 1
ATOM 4852 O O . SER A 1 605 ? 20.953 0.737 -28.038 1.00 87.19 605 SER A O 1
ATOM 4854 N N . LEU A 1 606 ? 22.611 -0.792 -28.085 1.00 91.06 606 LEU A N 1
ATOM 4855 C CA . LEU A 1 606 ? 22.268 -1.440 -26.821 1.00 91.06 606 LEU A CA 1
ATOM 4856 C C . LEU A 1 606 ? 23.134 -0.913 -25.683 1.00 91.06 606 LEU A C 1
ATOM 4858 O O . LEU A 1 606 ? 24.357 -0.828 -25.817 1.00 91.06 606 LEU A O 1
ATOM 4862 N N . GLU A 1 607 ? 22.501 -0.666 -24.548 1.00 90.81 607 GLU A N 1
ATOM 4863 C CA . GLU A 1 607 ? 23.166 -0.417 -23.277 1.00 90.81 607 GLU A CA 1
ATOM 4864 C C . GLU A 1 607 ? 23.575 -1.732 -22.593 1.00 90.81 607 GLU A C 1
ATOM 4866 O O . GLU A 1 607 ? 23.179 -2.840 -22.982 1.00 90.81 607 GLU A O 1
ATOM 4871 N N . SER A 1 608 ? 24.400 -1.632 -21.548 1.00 90.31 608 SER A N 1
ATOM 4872 C CA . SER A 1 608 ? 24.788 -2.787 -20.726 1.00 90.31 608 SER A CA 1
ATOM 4873 C C . SER A 1 608 ? 23.570 -3.477 -20.098 1.00 90.31 608 SER A C 1
ATOM 4875 O O . SER A 1 608 ? 23.529 -4.709 -20.034 1.00 90.31 608 SER A O 1
ATOM 4877 N N . SER A 1 609 ? 22.564 -2.696 -19.703 1.00 92.00 609 SER A N 1
ATOM 4878 C CA . SER A 1 609 ? 21.284 -3.142 -19.150 1.00 92.00 609 SER A CA 1
ATOM 4879 C C . SER A 1 609 ? 20.505 -4.024 -20.137 1.00 92.00 609 SER A C 1
ATOM 4881 O O . SER A 1 609 ? 20.131 -5.154 -19.802 1.00 92.00 609 SER A O 1
ATOM 4883 N N . HIS A 1 610 ? 20.363 -3.588 -21.395 1.00 94.25 610 HIS A N 1
ATOM 4884 C CA . HIS A 1 610 ? 19.710 -4.367 -22.455 1.00 94.25 610 HIS A CA 1
ATOM 4885 C C . HIS A 1 610 ? 20.431 -5.694 -22.696 1.00 94.25 610 HIS A C 1
ATOM 4887 O O . HIS A 1 610 ? 19.798 -6.748 -22.789 1.00 94.25 610 HIS A O 1
ATOM 4893 N N . ASN A 1 611 ? 21.766 -5.662 -22.750 1.00 94.31 611 ASN A N 1
ATOM 4894 C CA . ASN A 1 611 ? 22.584 -6.859 -22.939 1.00 94.31 611 ASN A CA 1
ATOM 4895 C C . ASN A 1 611 ? 22.411 -7.863 -21.790 1.00 94.31 611 ASN A C 1
ATOM 4897 O O . ASN A 1 611 ? 22.333 -9.070 -22.032 1.00 94.31 611 ASN A O 1
ATOM 4901 N N . ALA A 1 612 ? 22.306 -7.386 -20.549 1.00 92.44 612 ALA A N 1
ATOM 4902 C CA . ALA A 1 612 ? 22.066 -8.232 -19.385 1.00 92.44 612 ALA A CA 1
ATOM 4903 C C . ALA A 1 612 ? 20.676 -8.898 -19.418 1.00 92.44 612 ALA A C 1
ATOM 4905 O O . ALA A 1 612 ? 20.556 -10.096 -19.139 1.00 92.44 612 ALA A O 1
ATOM 4906 N N . ARG A 1 613 ? 19.634 -8.166 -19.831 1.00 94.25 613 ARG A N 1
ATOM 4907 C CA . ARG A 1 613 ? 18.273 -8.706 -20.023 1.00 94.25 613 ARG A CA 1
ATOM 4908 C C . ARG A 1 613 ? 18.212 -9.724 -21.164 1.00 94.25 613 ARG A C 1
ATOM 4910 O O . ARG A 1 613 ? 17.616 -10.793 -21.017 1.00 94.25 613 ARG A O 1
ATOM 4917 N N . LEU A 1 614 ? 18.905 -9.461 -22.274 1.00 95.62 614 LEU A N 1
ATOM 4918 C CA . LEU A 1 614 ? 19.066 -10.422 -23.370 1.00 95.62 614 LEU A CA 1
ATOM 4919 C C . LEU A 1 614 ? 19.829 -11.679 -22.929 1.00 95.62 614 LEU A C 1
ATOM 4921 O O . LEU A 1 614 ? 19.452 -12.782 -23.324 1.00 95.62 614 LEU A O 1
ATOM 4925 N N . ALA A 1 615 ? 20.855 -11.550 -22.081 1.00 93.31 615 ALA A N 1
ATOM 4926 C CA . ALA A 1 615 ? 21.596 -12.690 -21.535 1.00 93.31 615 ALA A CA 1
ATOM 4927 C C . ALA A 1 615 ? 20.716 -13.572 -20.662 1.00 93.31 615 ALA A C 1
ATOM 4929 O O . ALA A 1 615 ? 20.774 -14.799 -20.750 1.00 93.31 615 ALA A O 1
ATOM 4930 N N . ARG A 1 616 ? 19.835 -12.945 -19.888 1.00 92.00 616 ARG A N 1
ATOM 4931 C CA . ARG A 1 616 ? 18.842 -13.645 -19.090 1.00 92.00 616 ARG A CA 1
ATOM 4932 C C . ARG A 1 616 ? 17.833 -14.410 -19.947 1.00 92.00 616 ARG A C 1
ATOM 4934 O O . ARG A 1 616 ? 17.586 -15.588 -19.695 1.00 92.00 616 ARG A O 1
ATOM 4941 N N . LEU A 1 617 ? 17.286 -13.774 -20.985 1.00 93.19 617 LEU A N 1
ATOM 4942 C CA . LEU A 1 617 ? 16.398 -14.431 -21.950 1.00 93.19 617 LEU A CA 1
ATOM 4943 C C . LEU A 1 617 ? 17.112 -15.577 -22.674 1.00 93.19 617 LEU A C 1
ATOM 4945 O O . LEU A 1 617 ? 16.535 -16.648 -22.827 1.00 93.19 617 LEU A O 1
ATOM 4949 N N . ARG A 1 618 ? 18.372 -15.394 -23.080 1.00 93.44 618 ARG A N 1
ATOM 4950 C CA . ARG A 1 618 ? 19.184 -16.446 -23.708 1.00 93.44 618 ARG A CA 1
ATOM 4951 C C . ARG A 1 618 ? 19.319 -17.664 -22.802 1.00 93.44 618 ARG A C 1
ATOM 4953 O O . ARG A 1 618 ? 19.158 -18.781 -23.285 1.00 93.44 618 ARG A O 1
ATOM 4960 N N . LEU A 1 619 ? 19.604 -17.437 -21.521 1.00 89.25 619 LEU A N 1
ATOM 4961 C CA . LEU A 1 619 ? 19.853 -18.500 -20.557 1.00 89.25 619 LEU A CA 1
ATOM 4962 C C . LEU A 1 619 ? 18.566 -19.232 -20.167 1.00 89.25 619 LEU A C 1
ATOM 4964 O O . LEU A 1 619 ? 18.499 -20.444 -20.310 1.00 89.25 619 LEU A O 1
ATOM 4968 N N . PHE A 1 620 ? 17.529 -18.517 -19.724 1.00 88.50 620 PHE A N 1
ATOM 4969 C CA . PHE A 1 620 ? 16.344 -19.152 -19.129 1.00 88.50 620 PHE A CA 1
ATOM 4970 C C . PHE A 1 620 ? 15.147 -19.278 -20.083 1.00 88.50 620 PHE A C 1
ATOM 4972 O O . PHE A 1 620 ? 14.208 -20.020 -19.796 1.00 88.50 620 PHE A O 1
ATOM 4979 N N . GLN A 1 621 ? 15.148 -18.569 -21.218 1.00 90.00 621 GLN A N 1
ATOM 4980 C CA . GLN A 1 621 ? 14.062 -18.575 -22.212 1.00 90.00 621 GLN A CA 1
ATOM 4981 C C . GLN A 1 621 ? 14.587 -18.560 -23.664 1.00 90.00 621 GLN A C 1
ATOM 4983 O O . GLN A 1 621 ? 14.212 -17.699 -24.471 1.00 90.00 621 GLN A O 1
ATOM 4988 N N . PRO A 1 622 ? 15.421 -19.543 -24.057 1.00 90.00 622 PRO A N 1
ATOM 4989 C CA . PRO A 1 622 ? 16.179 -19.507 -25.312 1.00 90.00 622 PRO A CA 1
ATOM 4990 C C . PRO A 1 622 ? 15.306 -19.394 -26.570 1.00 90.00 622 PRO A C 1
ATOM 4992 O O . PRO A 1 622 ? 15.732 -18.818 -27.570 1.00 90.00 622 PRO A O 1
ATOM 4995 N N . LYS A 1 623 ? 14.062 -19.895 -26.532 1.00 90.81 623 LYS A N 1
ATOM 4996 C CA . LYS A 1 623 ? 13.103 -19.748 -27.641 1.00 90.81 623 LYS A CA 1
ATOM 4997 C C . LYS A 1 623 ? 12.689 -18.291 -27.863 1.00 90.81 623 LYS A C 1
ATOM 4999 O O . LYS A 1 623 ? 12.637 -17.844 -29.004 1.00 90.81 623 LYS A O 1
ATOM 5004 N N . LEU A 1 624 ? 12.407 -17.551 -26.790 1.00 93.69 624 LEU A N 1
ATOM 5005 C CA . LEU A 1 624 ? 12.031 -16.138 -26.879 1.00 93.69 624 LEU A CA 1
ATOM 5006 C C . LEU A 1 624 ? 13.229 -15.293 -27.299 1.00 93.69 624 LEU A C 1
ATOM 5008 O O . LEU A 1 624 ? 13.092 -14.465 -28.194 1.00 93.69 624 LEU A O 1
ATOM 5012 N N . TYR A 1 625 ? 14.415 -15.586 -26.760 1.00 95.88 625 TYR A N 1
ATOM 5013 C CA . TYR A 1 625 ? 15.660 -14.980 -27.229 1.00 95.88 625 TYR A CA 1
ATOM 5014 C C . TYR A 1 625 ? 15.877 -15.195 -28.735 1.00 95.88 625 TYR A C 1
ATOM 5016 O O . TYR A 1 625 ? 16.095 -14.232 -29.464 1.00 95.88 625 TYR A O 1
ATOM 5024 N N . ALA A 1 626 ? 15.741 -16.427 -29.238 1.00 93.12 626 ALA A N 1
ATOM 5025 C CA . ALA A 1 626 ? 15.879 -16.712 -30.667 1.00 93.12 626 ALA A CA 1
ATOM 5026 C C . ALA A 1 626 ? 14.878 -15.920 -31.526 1.00 93.12 626 ALA A C 1
ATOM 5028 O O . ALA A 1 626 ? 15.256 -15.402 -32.577 1.00 93.12 626 ALA A O 1
ATOM 5029 N N . ASN A 1 627 ? 13.633 -15.768 -31.063 1.00 95.25 627 ASN A N 1
ATOM 5030 C CA . ASN A 1 627 ? 12.633 -14.956 -31.756 1.00 95.25 627 ASN A CA 1
ATOM 5031 C C . ASN A 1 627 ? 13.012 -13.467 -31.781 1.00 95.25 627 ASN A C 1
ATOM 5033 O O . ASN A 1 627 ? 12.843 -12.822 -32.812 1.00 95.25 627 ASN A O 1
ATOM 5037 N N . ILE A 1 628 ? 13.558 -12.927 -30.688 1.00 96.31 628 ILE A N 1
ATOM 5038 C CA . ILE A 1 628 ? 14.051 -11.541 -30.622 1.00 96.31 628 ILE A CA 1
ATOM 5039 C C . ILE A 1 628 ? 15.205 -11.335 -31.610 1.00 96.31 628 ILE A C 1
ATOM 5041 O O . ILE A 1 628 ? 15.182 -10.396 -32.404 1.00 96.31 628 ILE A O 1
ATOM 5045 N N . ILE A 1 629 ? 16.176 -12.253 -31.633 1.00 95.62 629 ILE A N 1
ATOM 5046 C CA . ILE A 1 629 ? 17.303 -12.201 -32.576 1.00 95.62 629 ILE A CA 1
ATOM 5047 C C . ILE A 1 629 ? 16.831 -12.343 -34.029 1.00 95.62 629 ILE A C 1
ATOM 5049 O O . ILE A 1 629 ? 17.414 -11.737 -34.922 1.00 95.62 629 ILE A O 1
ATOM 5053 N N . ALA A 1 630 ? 15.763 -13.099 -34.293 1.00 93.62 630 ALA A N 1
ATOM 5054 C CA . ALA A 1 630 ? 15.175 -13.176 -35.628 1.00 93.62 630 ALA A CA 1
ATOM 5055 C C . ALA A 1 630 ? 14.529 -11.849 -36.071 1.00 93.62 630 ALA A C 1
ATOM 5057 O O . ALA A 1 630 ? 14.518 -11.554 -37.264 1.00 93.62 630 ALA A O 1
ATOM 5058 N N . MET A 1 631 ? 14.014 -11.041 -35.135 1.00 93.81 631 MET A N 1
ATOM 5059 C CA . MET A 1 631 ? 13.481 -9.705 -35.438 1.00 93.81 631 MET A CA 1
ATOM 5060 C C . MET A 1 631 ? 14.583 -8.688 -35.731 1.00 93.81 631 MET A C 1
ATOM 5062 O O . MET A 1 631 ? 14.379 -7.799 -36.556 1.00 93.81 631 MET A O 1
ATOM 5066 N N . LYS A 1 632 ? 15.719 -8.799 -35.035 1.00 93.94 632 LYS A N 1
ATOM 5067 C CA . LYS A 1 632 ? 16.863 -7.899 -35.178 1.00 93.94 632 LYS A CA 1
ATOM 5068 C C . LYS A 1 632 ? 18.176 -8.658 -34.931 1.00 93.94 632 LYS A C 1
ATOM 5070 O O . LYS A 1 632 ? 18.594 -8.808 -33.785 1.00 93.94 632 LYS A O 1
ATOM 5075 N N . PRO A 1 633 ? 18.831 -9.189 -35.975 1.00 91.88 633 PRO A N 1
ATOM 5076 C CA . PRO A 1 633 ? 20.030 -10.012 -35.806 1.00 91.88 633 PRO A CA 1
ATOM 5077 C C . PRO A 1 633 ? 21.218 -9.279 -35.169 1.00 91.88 633 PRO A C 1
ATOM 5079 O O . PRO A 1 633 ? 22.062 -9.918 -34.541 1.00 91.88 633 PRO A O 1
ATOM 5082 N N . GLU A 1 634 ? 21.281 -7.954 -35.315 1.00 92.19 634 GLU A N 1
ATOM 5083 C CA . GLU A 1 634 ? 22.391 -7.103 -34.876 1.00 92.19 634 GLU A CA 1
ATOM 5084 C C . GLU A 1 634 ? 22.505 -7.000 -33.349 1.00 92.19 634 GLU A C 1
ATOM 5086 O O . GLU A 1 634 ? 23.574 -6.682 -32.841 1.00 92.19 634 GLU A O 1
ATOM 5091 N N . ILE A 1 635 ? 21.432 -7.305 -32.609 1.00 92.06 635 ILE A N 1
ATOM 5092 C CA . ILE A 1 635 ? 21.404 -7.252 -31.136 1.00 92.06 635 ILE A CA 1
ATOM 5093 C C . ILE A 1 635 ? 21.843 -8.566 -30.476 1.00 92.06 635 ILE A C 1
ATOM 5095 O O . ILE A 1 635 ? 21.617 -8.790 -29.287 1.00 92.06 635 ILE A O 1
ATOM 5099 N N . ARG A 1 636 ? 22.447 -9.480 -31.242 1.00 92.69 636 ARG A N 1
ATOM 5100 C CA . ARG A 1 636 ? 22.973 -10.737 -30.708 1.00 92.69 636 ARG A CA 1
ATOM 5101 C C . ARG A 1 636 ? 24.131 -10.463 -29.748 1.00 92.69 636 ARG A C 1
ATOM 5103 O O . ARG A 1 636 ? 25.146 -9.894 -30.132 1.00 92.69 636 ARG A O 1
ATOM 5110 N N . ILE A 1 637 ? 23.997 -10.963 -28.526 1.00 92.12 637 ILE A N 1
ATOM 5111 C CA . ILE A 1 637 ? 25.010 -10.842 -27.472 1.00 92.12 637 ILE A CA 1
ATOM 5112 C C . ILE A 1 637 ? 26.048 -11.975 -27.521 1.00 92.12 637 ILE A C 1
ATOM 5114 O O . ILE A 1 637 ? 25.780 -13.058 -28.052 1.00 92.12 637 ILE A O 1
ATOM 5118 N N . SER A 1 638 ? 27.225 -11.729 -26.932 1.00 89.06 638 SER A N 1
ATOM 5119 C CA . SER A 1 638 ? 28.281 -12.740 -26.752 1.00 89.06 638 SER A CA 1
ATOM 5120 C C . SER A 1 638 ? 27.803 -13.900 -25.856 1.00 89.06 638 SER A C 1
ATOM 5122 O O . SER A 1 638 ? 27.064 -13.655 -24.897 1.00 89.06 638 SER A O 1
ATOM 5124 N N . PRO A 1 639 ? 28.244 -15.153 -26.096 1.00 82.81 639 PRO A N 1
ATOM 5125 C CA . PRO A 1 639 ? 28.013 -16.274 -25.180 1.00 82.81 639 PRO A CA 1
ATOM 5126 C C . PRO A 1 639 ? 28.512 -16.027 -23.747 1.00 82.81 639 PRO A C 1
ATOM 5128 O O . PRO A 1 639 ? 27.934 -16.562 -22.802 1.00 82.81 639 PRO A O 1
ATOM 5131 N N . GLU A 1 640 ? 29.539 -15.189 -23.587 1.00 85.81 640 GLU A N 1
ATOM 5132 C CA . GLU A 1 640 ? 30.156 -14.828 -22.301 1.00 85.81 640 GLU A CA 1
ATOM 5133 C C . GLU A 1 640 ? 29.336 -13.789 -21.518 1.00 85.81 640 GLU A C 1
ATOM 5135 O O . GLU A 1 640 ? 29.563 -13.588 -20.324 1.00 85.81 640 GLU A O 1
ATOM 5140 N N . GLN A 1 641 ? 28.378 -13.117 -22.174 1.00 88.50 641 GLN A N 1
ATOM 5141 C CA . GLN A 1 641 ? 27.529 -12.121 -21.528 1.00 88.50 641 GLN A CA 1
ATOM 5142 C C . GLN A 1 641 ? 26.649 -12.797 -20.474 1.00 88.50 641 GLN A C 1
ATOM 5144 O O . GLN A 1 641 ? 25.881 -13.717 -20.780 1.00 88.50 641 GLN A O 1
ATOM 5149 N N . LYS A 1 642 ? 26.735 -12.291 -19.243 1.00 86.44 642 LYS A N 1
ATOM 5150 C CA . LYS A 1 642 ? 26.030 -12.816 -18.071 1.00 86.44 642 LYS A CA 1
ATOM 5151 C C . LYS A 1 642 ? 24.785 -11.982 -17.741 1.00 86.44 642 LYS A C 1
ATOM 5153 O O . LYS A 1 642 ? 24.775 -10.779 -18.021 1.00 86.44 642 LYS A O 1
ATOM 5158 N N . PRO A 1 643 ? 23.736 -12.598 -17.161 1.00 88.12 643 PRO A N 1
ATOM 5159 C CA . PRO A 1 643 ? 22.628 -11.859 -16.565 1.00 88.12 643 PRO A CA 1
ATOM 5160 C C . PRO A 1 643 ? 23.124 -10.938 -15.444 1.00 88.12 643 PRO A C 1
ATOM 5162 O O . PRO A 1 643 ? 24.090 -11.260 -14.753 1.00 88.12 643 PRO A O 1
ATOM 5165 N N . ASN A 1 644 ? 22.442 -9.812 -15.244 1.00 87.81 644 ASN A N 1
ATOM 5166 C CA . ASN A 1 644 ? 22.684 -8.938 -14.100 1.00 87.81 644 ASN A CA 1
ATOM 5167 C C . ASN A 1 644 ? 21.767 -9.367 -12.942 1.00 87.81 644 ASN A C 1
ATOM 5169 O O . ASN A 1 644 ? 20.547 -9.407 -13.124 1.00 87.81 644 ASN A O 1
ATOM 5173 N N . PRO A 1 645 ? 22.307 -9.668 -11.749 1.00 84.94 645 PRO A N 1
ATOM 5174 C CA . PRO A 1 645 ? 21.501 -10.155 -10.634 1.00 84.94 645 PRO A CA 1
ATOM 5175 C C . PRO A 1 645 ? 20.587 -9.069 -10.025 1.00 84.94 645 PRO A C 1
ATOM 5177 O O . PRO A 1 645 ? 19.735 -9.364 -9.186 1.00 84.94 645 PRO A O 1
ATOM 5180 N N . LEU A 1 646 ? 20.723 -7.807 -10.450 1.00 82.50 646 LEU A N 1
ATOM 5181 C CA . LEU A 1 646 ? 19.873 -6.692 -10.023 1.00 82.50 646 LEU A CA 1
ATOM 5182 C C . LEU A 1 646 ? 18.565 -6.558 -10.825 1.00 82.50 646 LEU A C 1
ATOM 5184 O O . LEU A 1 646 ? 17.638 -5.907 -10.334 1.00 82.50 646 LEU A O 1
ATOM 5188 N N . ILE A 1 647 ? 18.437 -7.218 -11.986 1.00 80.00 647 ILE A N 1
ATOM 5189 C CA . ILE A 1 647 ? 17.260 -7.118 -12.875 1.00 80.00 647 ILE A CA 1
ATOM 5190 C C . ILE A 1 647 ? 15.967 -7.438 -12.113 1.00 80.00 647 ILE A C 1
ATOM 5192 O O . ILE A 1 647 ? 15.921 -8.345 -11.276 1.00 80.00 647 ILE A O 1
ATOM 5196 N N . ASN A 1 648 ? 14.902 -6.677 -12.370 1.00 66.12 648 ASN A N 1
ATOM 5197 C CA . ASN A 1 648 ? 13.624 -6.851 -11.691 1.00 66.12 648 ASN A CA 1
ATOM 5198 C C . ASN A 1 648 ? 12.844 -8.079 -12.220 1.00 66.12 648 ASN A C 1
ATOM 5200 O O . ASN A 1 648 ? 12.720 -8.281 -13.421 1.00 66.12 648 ASN A O 1
ATOM 5204 N N . ASN A 1 649 ? 12.275 -8.883 -11.313 1.00 60.03 649 ASN A N 1
ATOM 5205 C CA . ASN A 1 649 ? 11.452 -10.070 -11.635 1.00 60.03 649 ASN A CA 1
ATOM 5206 C C . ASN A 1 649 ? 9.952 -9.823 -11.442 1.00 60.03 649 ASN A C 1
ATOM 5208 O O . ASN A 1 649 ? 9.120 -10.717 -11.646 1.00 60.03 649 ASN A O 1
ATOM 5212 N N . ARG A 1 650 ? 9.612 -8.644 -10.924 1.00 57.03 650 ARG A N 1
ATOM 5213 C CA . ARG A 1 650 ? 8.303 -8.314 -10.374 1.00 57.03 650 ARG A CA 1
ATOM 5214 C C . ARG A 1 650 ? 7.931 -6.924 -10.892 1.00 57.03 650 ARG A C 1
ATOM 5216 O O . ARG A 1 650 ? 8.225 -5.925 -10.239 1.00 57.03 650 ARG A O 1
ATOM 5223 N N . MET A 1 651 ? 7.371 -6.882 -12.101 1.00 43.44 651 MET A N 1
ATOM 5224 C CA . MET A 1 651 ? 6.559 -5.743 -12.541 1.00 43.44 651 MET A CA 1
ATOM 5225 C C . MET A 1 651 ? 5.160 -5.845 -11.957 1.00 43.44 651 MET A C 1
ATOM 5227 O O . MET A 1 651 ? 4.651 -6.990 -11.875 1.00 43.44 651 MET A O 1
#

Sequence (651 aa):
MKRAALVVSILIAMVFWVKGTDIQAQKQTETKQMEPVAIDWERLEQTESLEKPLLDSVRDIKAVVRQCREQRKNTSEKRTRRESWLQQMFIQDLEAGIPISDLMRLPITPDRETRTILDLAYSEYISRQTGIYPEDSPVTTAFLMLISQVPGVEELMTLLTDDAAFHQLYWIGPMRIKDSHVISRAQMLLAVLAEASDEEFKRRTANKTFYPHDIAFALRTLNFSEQRLIWLLDLAVDLEDKPLFMSMNGIFPVLNLADDAVQRLDVATLKILKRYGVTPTDITGAMTALDIALSQRESDAQRSMVEYLINEGYQAHYQRTTEYELGIKTLELGTQFYLYSVTDKDLIQFLDERTPFIDANRPDLGYDPSPDTSAAEVVKVNLNNIRQSQKCHEQALKLDELELVLPFDEKYKKLGDLPKDEPFERVIAEAQTFDPVLADMYAMQNQNGERPFASDSALSSKIDLTEESVEKMMSVVSNQSLSSRDLSRLLHLVVSKPEFTAVWLQVSDHSHLTSLAPLKSLRCEKWKTLREQGFDFSLTDSIQRNLYSIAFSCGPEWVDLLMDAGVPVLSQSYGSDALDLALDYTYVDEMLHPSLSRILKQTESLESSHNARLARLRLFQPKLYANIIAMKPEIRISPEQKPNPLINNRM

Secondary structure (DSSP, 8-state):
-HHHHHHHHHHHHHHHHHTTSSSSSS-------PPP----HHHHHTTTTTHHHHHHHHHHHHHHHHHHHHHHHHHHHHHHHHHHHHHHHHHHHHHTT--HHHHHTSTT--SHHHHHHHHHHHHHHHHHHHSS-GGG-HHHHHHHHHHHT-S-HHHHHHHHS-STTTT--EE-TT--BTTBSEE-HHHHHHHHHTTS-HHHHHHHHTT--B-HHHHHHHHHHS---HHHHHHHHHTBS-TT-S-----SSSSS---SHHHHHHHTT-HHHHHHHHHTT------TTS--HHHHHHTSPSSHHHHHHHHHHHHTT--EEEEEEETTEEEEEEEETTEEEEEEEE--HHHHHHHHHH--EEETT-S-------S--HHHHHHHHHHHHHHHHHHHHHHHHHHHHHTTPPPHHHHHHHHHTS-TTS-HHHHHHHHHHH-HHHHHHHHHHHHTTS-TT-S--TTTTT--TTS--HHHHHHHHTTSPPPHHHHHHHHHHHHH-GGGHHHHTT-S--TT----GGGGGS-TTHHHHHHHTT--TT---TT---SHHHHHHH-HHHHHHHHHTT--TT--SSS--HHHHHHHHHHHHTS--TTHHHHHHH--S--HHHHHHHHHHHHH-HHHHHHHHHH-GGGPPPTTPPPPTT--S--

Organism: NCBI:txid2814292

Foldseek 3Di:
DVVVVVVVVVVVVVVVVVVVPVVVPPPPPPPPPVDDPPPVVVVVVVPPVCLVVLLVLLVVLLVLLVVLVVVVVVVVVVVVVVLVVLLVVLLVCVVVVNALVVVLQFLPPQDPSSVVSNVVSVQVNCCVPPVDHLCPDVVLVLVCCVVVVDPDLPVSLVSLPDPVQQVHWGANPPDDDLQDRIDGSLLVNLVSCLPPDPVVLCVSCVPPEDEQLSLLSCVRRGPDDPVSSLSNLVRYDPQVAFDRGQGNPDPDGQTHPLLSCLLVLNVPVNVSSVVSVNHWDQDQQFAGSLLSLVLDPDDPSSVVSNVVCLVVPHAFEWDCPDPQWIFGWGHRLLDIDGRDIDRPPVVVVVCVVRHDYDHPPDSPSPDDDDDDDPSNVSSVVSNVVVVSVVVSVVSVVVSLVSLLADDPVVLVVVLVVFDPPDDPVVRLVVLVVQPLVSSVVSLVVVVVVPDLDDDDAPCVVQDDVVPDDLVSLLVVQLPDAGALSRLQVLLLCCLVPVSSLVSVVSHPDPQNNADPVSCLVRQLVCVVVSVVSPNQQLDAHNQRDGCLVSQVVNALVSVVVCVVSVRQQPRGPGHDGNLLSQLLSCVLVVHRRPCNLVSVVNDPDDDLSNLLSLQSCCSNPVVSSVVSCVSPVVSDHDPPNHHNSPRDNDD

pLDDT: mean 71.0, std 18.53, range [25.98, 96.31]

Radius of gyration: 33.24 Å; chains: 1; bounding box: 100×83×80 Å